Protein AF-A0A811K659-F1 (afdb_monomer_lite)

Sequence (451 aa):
MKLFASKNLDTIEYSPLLYGKWSVSFNNIVSENDYQFDFDKNDVMVFLHIQKTAGTSFERFLVNHLNISRPCLCKTDNQCNGEKKCRKCKCARPRSSNEYWLFSRYSTGWVCGLHADYTELVVSHCVDKAMDKVEGTHRLRRYYYTTFLRDPVARFISEYRHVERGATWNKSRHICNNRAPLPVELPWCYDPEIGWNNVTLDEFLSCPYNLAFNRQTRMLADLTLVHCYDMTKMPKEKRDSILLESAKNTLRTMSFYGLQNRMAESQELFERTFKLSMQRSRPVAILDKSLSKGKNEINLSTFAFLFAEMELEDNLAKYGKFVGDRLLDVIMLREKGYKRDTKLVNALMFIRSTLWKSLFGEEADKLERSTENPCHYYLIEKESLVNTYISLPKDKVSLNCASFTAGIIEAFLSGNNFPCKVSAHWHMGTAYLIEFDQEVINRDSNPIENR

Organism: NCBI:txid465554

Structure (mmCIF, N/CA/C/O backbone):
data_AF-A0A811K659-F1
#
_entry.id   AF-A0A811K659-F1
#
loop_
_atom_site.group_PDB
_atom_site.id
_atom_site.type_symbol
_atom_site.label_atom_id
_atom_site.label_alt_id
_atom_site.label_comp_id
_atom_site.label_asym_id
_atom_site.label_entity_id
_atom_site.label_seq_id
_atom_site.pdbx_PDB_ins_code
_atom_site.Cartn_x
_atom_site.Cartn_y
_atom_site.Cartn_z
_atom_site.occupancy
_atom_site.B_iso_or_equiv
_atom_site.auth_seq_id
_atom_site.auth_comp_id
_atom_site.auth_asym_id
_atom_site.auth_atom_id
_atom_site.pdbx_PDB_model_num
ATOM 1 N N . MET A 1 1 ? -24.504 49.039 18.959 1.00 34.16 1 MET A N 1
ATOM 2 C CA . MET A 1 1 ? -23.753 48.187 18.004 1.00 34.16 1 MET A CA 1
ATOM 3 C C . MET A 1 1 ? -22.299 47.967 18.445 1.00 34.16 1 MET A C 1
ATOM 5 O O . MET A 1 1 ? -21.382 48.333 17.728 1.00 34.16 1 MET A O 1
ATOM 9 N N . LYS A 1 2 ? -22.069 47.356 19.611 1.00 30.14 2 LYS A N 1
ATOM 10 C CA . LYS A 1 2 ? -20.777 46.769 20.016 1.00 30.14 2 LYS A CA 1
ATOM 11 C C . LYS A 1 2 ? -21.086 45.762 21.119 1.00 30.14 2 LYS A C 1
ATOM 13 O O . LYS A 1 2 ? -21.112 46.155 22.273 1.00 30.14 2 LYS A O 1
ATOM 18 N N . LEU A 1 3 ? -21.463 44.537 20.744 1.00 27.83 3 LEU A N 1
ATOM 19 C CA . LEU A 1 3 ? -21.652 43.383 21.644 1.00 27.83 3 LEU A CA 1
ATOM 20 C C . LEU A 1 3 ? -21.983 42.117 20.822 1.00 27.83 3 LEU A C 1
ATOM 22 O O . LEU A 1 3 ? -22.989 41.480 21.063 1.00 27.83 3 LEU A O 1
ATOM 26 N N . PHE A 1 4 ? -21.181 41.774 19.805 1.00 26.81 4 PHE A N 1
ATOM 27 C CA . PHE A 1 4 ? -21.302 40.493 19.071 1.00 26.81 4 PHE A CA 1
ATOM 28 C C . PHE A 1 4 ? -19.978 40.095 18.385 1.00 26.81 4 PHE A C 1
ATOM 30 O O . PHE A 1 4 ? -19.958 39.740 17.213 1.00 26.81 4 PHE A O 1
ATOM 37 N N . ALA A 1 5 ? -18.843 40.199 19.084 1.00 29.59 5 ALA A N 1
ATOM 38 C CA . ALA A 1 5 ? -17.555 39.749 18.540 1.00 29.59 5 ALA A CA 1
ATOM 39 C C . ALA A 1 5 ? -16.517 39.490 19.649 1.00 29.59 5 ALA A C 1
ATOM 41 O O . ALA A 1 5 ? -15.560 40.245 19.777 1.00 29.59 5 ALA A O 1
ATOM 42 N N . SER A 1 6 ? -16.716 38.466 20.489 1.00 28.00 6 SER A N 1
ATOM 43 C CA . SER A 1 6 ? -15.641 37.948 21.368 1.00 28.00 6 SER A CA 1
ATOM 44 C C . SER A 1 6 ? -15.920 36.573 22.004 1.00 28.00 6 SER A C 1
ATOM 46 O O . SER A 1 6 ? -15.427 36.276 23.089 1.00 28.00 6 SER A O 1
ATOM 48 N N . LYS A 1 7 ? -16.693 35.701 21.350 1.00 28.00 7 LYS A N 1
ATOM 49 C CA . LYS A 1 7 ? -16.781 34.273 21.703 1.00 28.00 7 LYS A CA 1
ATOM 50 C C . LYS A 1 7 ? -16.765 33.472 20.404 1.00 28.00 7 LYS A C 1
ATOM 52 O O . LYS A 1 7 ? -17.364 33.928 19.436 1.00 28.00 7 LYS A O 1
ATOM 57 N N . ASN A 1 8 ? -16.069 32.339 20.395 1.00 27.64 8 ASN A N 1
ATOM 58 C CA . ASN A 1 8 ? -15.710 31.493 19.243 1.00 27.64 8 ASN A CA 1
ATOM 59 C C . ASN A 1 8 ? -14.316 31.759 18.635 1.00 27.64 8 ASN A C 1
ATOM 61 O O . ASN A 1 8 ? -14.122 31.627 17.430 1.00 27.64 8 ASN A O 1
ATOM 65 N N . LEU A 1 9 ? -13.310 32.042 19.470 1.00 30.73 9 LEU A N 1
ATOM 66 C CA . LEU A 1 9 ? -12.081 31.255 19.329 1.00 30.73 9 LEU A CA 1
ATOM 67 C C . LEU A 1 9 ? -12.281 30.020 20.205 1.00 30.73 9 LEU A C 1
ATOM 69 O O . LEU A 1 9 ? -11.909 30.023 21.375 1.00 30.73 9 LEU A O 1
ATOM 73 N N . ASP A 1 10 ? -12.925 28.994 19.651 1.00 30.36 10 ASP A N 1
ATOM 74 C CA . ASP A 1 10 ? -12.836 27.664 20.236 1.00 30.36 10 ASP A CA 1
ATOM 75 C C . ASP A 1 10 ? -11.394 27.203 20.033 1.00 30.36 10 ASP A C 1
ATOM 77 O O . ASP A 1 10 ? -10.982 26.738 18.969 1.00 30.36 10 ASP A O 1
ATOM 81 N N . THR A 1 11 ? -10.597 27.413 21.074 1.00 28.72 11 THR A N 1
ATOM 82 C CA . THR A 1 11 ? -9.431 26.601 21.374 1.00 28.72 11 THR A CA 1
ATOM 83 C C . THR A 1 11 ? -9.877 25.146 21.326 1.00 28.72 11 THR A C 1
ATOM 85 O O . THR A 1 11 ? -10.522 24.660 22.252 1.00 28.72 11 THR A O 1
ATOM 88 N N . ILE A 1 12 ? -9.566 24.453 20.229 1.00 36.62 12 ILE A N 1
ATOM 89 C CA . ILE A 1 12 ? -9.571 22.993 20.208 1.00 36.62 12 ILE A CA 1
ATOM 90 C C . ILE A 1 12 ? -8.522 22.589 21.242 1.00 36.62 12 ILE A C 1
ATOM 92 O O . ILE A 1 12 ? -7.321 22.669 20.986 1.00 36.62 12 ILE A O 1
ATOM 96 N N . GLU A 1 13 ? -8.980 22.255 22.444 1.00 29.48 13 GLU A N 1
ATOM 97 C CA . GLU A 1 13 ? -8.154 21.679 23.493 1.00 29.48 13 GLU A CA 1
ATOM 98 C C . GLU A 1 13 ? -7.548 20.387 22.936 1.00 29.48 13 GLU A C 1
ATOM 100 O O . GLU A 1 13 ? -8.211 19.357 22.797 1.00 29.48 13 GLU A O 1
ATOM 105 N N . TYR A 1 14 ? -6.273 20.455 22.555 1.00 40.75 14 TYR A N 1
ATOM 106 C CA . TYR A 1 14 ? -5.468 19.280 22.279 1.00 40.75 14 TYR A CA 1
ATOM 107 C C . TYR A 1 14 ? -5.329 18.506 23.591 1.00 40.75 14 TYR A C 1
ATOM 109 O O . TYR A 1 14 ? -4.488 18.819 24.431 1.00 40.75 14 TYR A O 1
ATOM 117 N N . SER A 1 15 ? -6.200 17.516 23.783 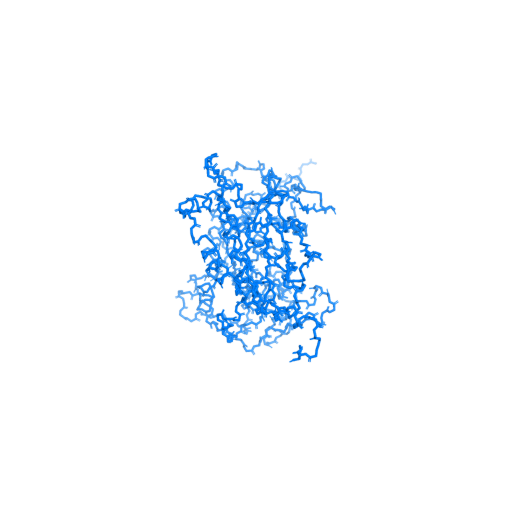1.00 34.38 15 SER A N 1
ATOM 118 C CA . SER A 1 15 ? -6.138 16.586 24.904 1.00 34.38 15 SER A CA 1
ATOM 119 C C . SER A 1 15 ? -5.755 15.197 24.385 1.00 34.38 15 SER A C 1
ATOM 121 O O . SER A 1 15 ? -6.621 14.448 23.919 1.00 34.38 15 SER A O 1
ATOM 123 N N . PRO A 1 16 ? -4.469 14.804 24.478 1.00 41.44 16 PRO A N 1
ATOM 124 C CA . PRO A 1 16 ? -4.009 13.443 24.177 1.00 41.44 16 PRO A CA 1
ATOM 125 C C . PRO A 1 16 ? -4.798 12.350 24.922 1.00 41.44 16 PRO A C 1
ATOM 127 O O . PRO A 1 16 ? -4.853 11.205 24.477 1.00 41.44 16 PRO A O 1
ATOM 130 N N . LEU A 1 17 ? -5.438 12.706 26.042 1.00 37.47 17 LEU A N 1
ATOM 131 C CA . LEU A 1 17 ? -6.209 11.811 26.908 1.00 37.47 17 LEU A CA 1
ATOM 132 C C . LEU A 1 17 ? -7.517 11.301 26.279 1.00 37.47 17 LEU A C 1
ATOM 134 O O . LEU A 1 17 ? -8.015 10.258 26.701 1.00 37.47 17 LEU A O 1
ATOM 138 N N . LEU A 1 18 ? -8.077 11.985 25.273 1.00 40.50 18 LEU A N 1
ATOM 139 C CA . LEU A 1 18 ? -9.317 11.546 24.613 1.00 40.50 18 LEU A CA 1
ATOM 140 C C . LEU A 1 18 ? -9.067 10.559 23.462 1.00 40.50 18 LEU A C 1
ATOM 142 O O . LEU A 1 18 ? -9.863 9.641 23.264 1.00 40.50 18 LEU A O 1
ATOM 146 N N . TYR A 1 19 ? -7.948 10.692 22.744 1.00 48.62 19 TYR A N 1
ATOM 147 C CA . TYR A 1 19 ? -7.648 9.878 21.556 1.00 48.62 19 TYR A CA 1
ATOM 148 C C . TYR A 1 19 ? -7.154 8.460 21.885 1.00 48.62 19 TYR A C 1
ATOM 150 O O . TYR A 1 19 ? -7.309 7.553 21.069 1.00 48.62 19 TYR A O 1
ATOM 158 N N . GLY A 1 20 ? -6.609 8.251 23.089 1.00 49.53 20 GLY A N 1
ATOM 159 C CA . GLY A 1 20 ? -6.044 6.969 23.530 1.00 49.53 20 GLY A CA 1
ATOM 160 C C . GLY A 1 20 ? -6.960 6.095 24.391 1.00 49.53 20 GLY A C 1
ATOM 161 O O . GLY A 1 20 ? -6.611 4.951 24.665 1.00 49.53 20 GLY A O 1
ATOM 162 N N . LYS A 1 21 ? -8.131 6.586 24.827 1.00 53.31 21 LYS A N 1
ATOM 163 C CA . LYS A 1 21 ? -8.940 5.885 25.847 1.00 53.31 21 LYS A CA 1
ATOM 164 C C . LYS A 1 21 ? -9.473 4.520 25.386 1.00 53.31 21 LYS A C 1
ATOM 166 O O . LYS A 1 21 ? -9.780 3.670 26.215 1.00 53.31 21 LYS A O 1
ATOM 171 N N . TRP A 1 22 ? -9.557 4.309 24.073 1.00 68.12 22 TRP A N 1
ATOM 172 C CA . TRP A 1 22 ? -10.147 3.110 23.471 1.00 68.12 22 TRP A CA 1
ATOM 173 C C . TRP A 1 22 ? -9.218 2.390 22.486 1.00 68.12 22 TRP A C 1
ATOM 175 O O . TRP A 1 22 ? -9.583 1.332 21.977 1.00 68.12 22 TRP A O 1
ATOM 185 N N . SER A 1 23 ? -8.035 2.945 22.195 1.00 84.50 23 SER A N 1
ATOM 186 C CA . SER A 1 23 ? -7.030 2.294 21.352 1.00 84.50 23 SER A CA 1
ATOM 187 C C . SER A 1 23 ? -6.187 1.340 22.184 1.00 84.50 23 SER A C 1
ATOM 189 O O . SER A 1 23 ? -5.649 1.730 23.218 1.00 84.50 23 SER A O 1
ATOM 191 N N . VAL A 1 24 ? -6.017 0.117 21.709 1.00 90.56 24 VAL A N 1
ATOM 192 C CA . VAL A 1 24 ? -5.206 -0.885 22.396 1.00 90.56 24 VAL A CA 1
ATOM 193 C C . VAL A 1 24 ? -3.824 -0.930 21.760 1.00 90.56 24 VAL A C 1
ATOM 195 O O . VAL A 1 24 ? -3.709 -1.264 20.582 1.00 90.56 24 VAL A O 1
ATOM 198 N N . SER A 1 25 ? -2.771 -0.633 22.518 1.00 92.19 25 SER A N 1
ATOM 199 C CA . SER A 1 25 ? -1.399 -0.718 22.003 1.00 92.19 25 SER A CA 1
ATOM 200 C C . SER A 1 25 ? -0.813 -2.121 22.129 1.00 92.19 25 SER A C 1
ATOM 202 O O . SER A 1 25 ? -1.252 -2.916 22.961 1.00 92.19 25 SER A O 1
ATOM 204 N N . PHE A 1 26 ? 0.228 -2.413 21.347 1.00 92.00 26 PHE A N 1
ATOM 205 C CA . PHE A 1 26 ? 1.006 -3.646 21.486 1.00 92.00 26 PHE A CA 1
ATOM 206 C C . PHE A 1 26 ? 1.497 -3.857 22.927 1.00 92.00 26 PHE A C 1
ATOM 208 O O . PHE A 1 26 ? 1.403 -4.959 23.461 1.00 92.00 26 PHE A O 1
ATOM 215 N N . ASN A 1 27 ? 1.942 -2.786 23.590 1.00 89.00 27 ASN A N 1
ATOM 216 C CA . ASN A 1 27 ? 2.411 -2.858 24.972 1.00 89.00 27 ASN A CA 1
ATOM 217 C C . ASN A 1 27 ? 1.299 -3.287 25.937 1.00 89.00 27 ASN A C 1
ATOM 219 O O . ASN A 1 27 ? 1.578 -4.086 26.820 1.00 89.00 27 ASN A O 1
ATOM 223 N N . ASN A 1 28 ? 0.054 -2.826 25.740 1.00 87.38 28 ASN A N 1
ATOM 224 C CA . ASN A 1 28 ? -1.088 -3.282 26.546 1.00 87.38 28 ASN A CA 1
ATOM 225 C C . ASN A 1 28 ? -1.350 -4.783 26.360 1.00 87.38 28 ASN A C 1
ATOM 227 O O . ASN A 1 28 ? -1.660 -5.479 27.321 1.00 87.38 28 ASN A O 1
ATOM 231 N N . ILE A 1 29 ? -1.216 -5.275 25.124 1.00 88.88 29 ILE A N 1
ATOM 232 C CA . ILE A 1 29 ? -1.450 -6.684 24.781 1.00 88.88 29 ILE A CA 1
ATOM 233 C C . ILE A 1 29 ? -0.387 -7.585 25.414 1.00 88.88 29 ILE A C 1
ATOM 235 O O . ILE A 1 29 ? -0.706 -8.663 25.901 1.00 88.88 29 ILE A O 1
ATOM 239 N N . VAL A 1 30 ? 0.876 -7.152 25.408 1.00 85.62 30 VAL A N 1
ATOM 240 C CA . VAL A 1 30 ? 1.995 -7.947 25.935 1.00 85.62 30 VAL A CA 1
ATOM 241 C C . VAL A 1 30 ? 2.106 -7.863 27.460 1.00 85.62 30 VAL A C 1
ATOM 243 O O . VAL A 1 30 ? 2.571 -8.817 28.077 1.00 85.62 30 VAL A O 1
ATOM 246 N N . SER A 1 31 ? 1.691 -6.756 28.087 1.00 82.62 31 SER A N 1
ATOM 247 C CA . SER A 1 31 ? 1.788 -6.589 29.545 1.00 82.62 31 SER A CA 1
ATOM 248 C C . SER A 1 31 ? 0.766 -7.408 30.336 1.00 82.62 31 SER A C 1
ATOM 250 O O . SER A 1 31 ? 1.000 -7.714 31.502 1.00 82.62 31 SER A O 1
ATOM 252 N N . GLU A 1 32 ? -0.374 -7.741 29.731 1.00 77.06 32 GLU A N 1
ATOM 253 C CA . GLU A 1 32 ? -1.463 -8.469 30.382 1.00 77.06 32 GLU A CA 1
ATOM 254 C C . GLU A 1 32 ? -1.547 -9.895 29.816 1.00 77.06 32 GLU A C 1
ATOM 256 O O . GLU A 1 32 ? -1.928 -10.096 28.665 1.00 77.06 32 GLU A O 1
ATOM 261 N N . ASN A 1 33 ? -1.223 -10.912 30.625 1.00 65.12 33 ASN A N 1
ATOM 262 C CA . ASN A 1 33 ? -1.196 -12.316 30.173 1.00 65.12 33 ASN A CA 1
ATOM 263 C C . ASN A 1 33 ? -2.532 -12.795 29.561 1.00 65.12 33 ASN A C 1
ATOM 265 O O . ASN A 1 33 ? -2.537 -13.592 28.613 1.00 65.12 33 ASN A O 1
ATOM 269 N N . ASP A 1 34 ? -3.656 -12.257 30.039 1.00 69.19 34 ASP A N 1
ATOM 270 C CA . ASP A 1 34 ? -5.008 -12.618 29.597 1.00 69.19 34 ASP A CA 1
ATOM 271 C C . ASP A 1 34 ? -5.550 -11.729 28.472 1.00 69.19 34 ASP A C 1
ATOM 273 O O . ASP A 1 34 ? -6.715 -11.844 28.085 1.00 69.19 34 ASP A O 1
ATOM 277 N N . TYR A 1 35 ? -4.716 -10.867 27.885 1.00 77.31 35 TYR A N 1
ATOM 278 C CA . TYR A 1 35 ? -5.167 -10.045 26.777 1.00 77.31 35 TYR A CA 1
ATOM 279 C C . TYR A 1 35 ? -5.495 -10.921 25.555 1.00 77.31 35 TYR A C 1
ATOM 281 O O . TYR A 1 35 ? -4.666 -11.708 25.082 1.00 77.31 35 TYR A O 1
ATOM 289 N N . GLN A 1 36 ? -6.725 -10.808 25.046 1.00 84.94 36 GLN A N 1
ATOM 290 C CA . GLN A 1 36 ? -7.201 -11.504 23.851 1.00 84.94 36 GLN A CA 1
ATOM 291 C C . GLN A 1 36 ? -8.172 -10.611 23.072 1.00 84.94 36 GLN A C 1
ATOM 293 O O . GLN A 1 36 ? -8.981 -9.888 23.661 1.00 84.94 36 GLN A O 1
ATOM 298 N N . PHE A 1 37 ? -8.079 -10.670 21.742 1.00 91.44 37 PHE A N 1
ATOM 299 C CA . PHE A 1 37 ? -9.055 -10.048 20.853 1.00 91.44 37 PHE A CA 1
ATOM 300 C C . PHE A 1 37 ? -10.376 -10.821 20.912 1.00 91.44 37 PHE A C 1
ATOM 302 O O . PHE A 1 37 ? -10.422 -12.016 20.615 1.00 91.44 37 PHE A O 1
ATOM 309 N N . ASP A 1 38 ? -11.450 -10.137 21.287 1.00 90.81 38 ASP A N 1
ATOM 310 C CA . ASP A 1 38 ? -12.753 -10.731 21.558 1.00 90.81 38 ASP A CA 1
ATOM 311 C C . ASP A 1 38 ? -13.719 -10.508 20.376 1.00 90.81 38 ASP A C 1
ATOM 313 O O . ASP A 1 38 ? -14.301 -9.431 20.180 1.00 90.81 38 ASP A O 1
ATOM 317 N N . PHE A 1 39 ? -13.898 -11.553 19.562 1.00 90.44 39 PHE A N 1
ATOM 318 C CA . PHE A 1 39 ? -14.800 -11.524 18.404 1.00 90.44 39 PHE A CA 1
ATOM 319 C C . PHE A 1 39 ? -16.279 -11.396 18.796 1.00 90.44 39 PHE A C 1
ATOM 321 O O . PHE A 1 39 ? -17.074 -10.884 17.997 1.00 90.44 39 PHE A O 1
ATOM 328 N N . ASP A 1 40 ? -16.650 -11.795 20.013 1.00 87.38 40 ASP A N 1
ATOM 329 C CA . ASP A 1 40 ? -18.035 -11.806 20.481 1.00 87.38 40 ASP A CA 1
ATOM 330 C C . ASP A 1 40 ? -18.444 -10.474 21.125 1.00 87.38 40 ASP A C 1
ATOM 332 O O . ASP A 1 40 ? -19.612 -10.082 21.037 1.00 87.38 40 ASP A O 1
ATOM 336 N N . LYS A 1 41 ? -17.493 -9.720 21.691 1.00 89.62 41 LYS A N 1
ATOM 337 C CA . LYS A 1 41 ? -17.737 -8.388 22.271 1.00 89.62 41 LYS A CA 1
ATOM 338 C C . LYS A 1 41 ? -17.740 -7.268 21.219 1.00 89.62 41 LYS A C 1
ATOM 340 O O . LYS A 1 41 ? -18.447 -7.344 20.212 1.00 89.62 41 LYS A O 1
ATOM 345 N N . ASN A 1 42 ? -17.029 -6.174 21.493 1.00 91.12 42 ASN A N 1
ATOM 346 C CA . ASN A 1 42 ? -17.029 -4.931 20.720 1.00 91.12 42 ASN A CA 1
ATOM 347 C C . ASN A 1 42 ? -15.618 -4.570 20.216 1.00 91.12 42 ASN A C 1
ATOM 349 O O . ASN A 1 42 ? -15.363 -3.418 19.875 1.00 91.12 42 ASN A O 1
ATOM 353 N N . ASP A 1 43 ? -14.700 -5.536 20.163 1.00 94.19 43 ASP A N 1
ATOM 354 C CA . ASP A 1 43 ? -13.328 -5.314 19.700 1.00 94.19 43 ASP A CA 1
ATOM 355 C C . ASP A 1 43 ? -13.269 -5.190 18.182 1.00 94.19 43 ASP A C 1
ATOM 357 O O . ASP A 1 43 ? -13.752 -6.067 17.463 1.00 94.19 43 ASP A O 1
ATOM 361 N N . VAL A 1 44 ? -12.692 -4.106 17.676 1.00 95.88 44 VAL A N 1
ATOM 362 C CA . VAL A 1 44 ? -12.626 -3.827 16.242 1.00 95.88 44 VAL A CA 1
ATOM 363 C C . VAL A 1 44 ? -11.179 -3.693 15.813 1.00 95.88 44 VAL A C 1
ATOM 365 O O . VAL A 1 44 ? -10.464 -2.795 16.253 1.00 95.88 44 VAL A O 1
ATOM 368 N N . MET A 1 45 ? -10.756 -4.560 14.901 1.00 96.81 45 MET A N 1
ATOM 369 C CA . MET A 1 45 ? -9.483 -4.416 14.214 1.00 96.81 45 MET A CA 1
ATOM 370 C C . MET A 1 45 ? -9.627 -3.398 13.089 1.00 96.81 45 MET A C 1
ATOM 372 O O . MET A 1 45 ? -10.504 -3.531 12.237 1.00 96.81 45 MET A O 1
ATOM 376 N N . VAL A 1 46 ? -8.766 -2.385 13.072 1.00 97.62 46 VAL A N 1
ATOM 377 C CA . VAL A 1 46 ? -8.768 -1.326 12.061 1.00 97.62 46 VAL A CA 1
ATOM 378 C C . VAL A 1 46 ? -7.480 -1.413 11.261 1.00 97.62 46 VAL A C 1
ATOM 380 O O . VAL A 1 46 ? -6.391 -1.358 11.832 1.00 97.62 46 VAL A O 1
ATOM 383 N N . PHE A 1 47 ? -7.588 -1.531 9.939 1.00 97.81 47 PHE A N 1
ATOM 384 C CA . PHE A 1 47 ? -6.424 -1.567 9.059 1.00 97.81 47 PHE A CA 1
ATOM 385 C C . PHE A 1 47 ? -6.225 -0.233 8.332 1.00 97.81 47 PHE A C 1
ATOM 387 O O . PHE A 1 47 ? -6.984 0.119 7.425 1.00 97.81 47 PHE A O 1
ATOM 394 N N . LEU A 1 48 ? -5.168 0.493 8.699 1.00 98.00 48 LEU A N 1
ATOM 395 C CA . LEU A 1 48 ? -4.724 1.705 8.015 1.00 98.00 48 LEU A CA 1
ATOM 396 C C . LEU A 1 48 ? -3.869 1.304 6.806 1.00 98.00 48 LEU A C 1
ATOM 398 O O . LEU A 1 48 ? -2.698 0.938 6.931 1.00 98.00 48 LEU A O 1
ATOM 402 N N . HIS A 1 49 ? -4.461 1.364 5.613 1.00 98.00 49 HIS A N 1
ATOM 403 C CA . HIS A 1 49 ? -3.816 0.937 4.371 1.00 98.00 49 HIS A CA 1
ATOM 404 C C . HIS A 1 49 ? -3.051 2.086 3.697 1.00 98.00 49 HIS A C 1
ATOM 406 O O . HIS A 1 49 ? -3.616 2.834 2.896 1.00 98.00 49 HIS A O 1
ATOM 412 N N . ILE A 1 50 ? -1.735 2.147 3.908 1.00 98.38 50 ILE A N 1
ATOM 413 C CA . ILE A 1 50 ? -0.837 3.065 3.187 1.00 98.38 50 ILE A CA 1
ATOM 414 C C . ILE A 1 50 ? -0.549 2.540 1.773 1.00 98.38 50 ILE A C 1
ATOM 416 O O . ILE A 1 50 ? -0.263 1.359 1.567 1.00 98.38 50 ILE A O 1
ATOM 420 N N . GLN A 1 51 ? -0.614 3.402 0.757 1.00 97.38 51 GLN A N 1
ATOM 421 C CA . GLN A 1 51 ? -0.374 2.979 -0.622 1.00 97.38 51 GLN A CA 1
ATOM 422 C C . GLN A 1 51 ? 1.003 2.304 -0.774 1.00 97.38 51 GLN A C 1
ATOM 424 O O . GLN A 1 51 ? 2.039 2.808 -0.337 1.00 97.38 51 GLN A O 1
ATOM 429 N N . LYS A 1 52 ? 0.996 1.170 -1.487 1.00 95.38 52 LYS A N 1
ATOM 430 C CA . LYS A 1 52 ? 2.183 0.416 -1.934 1.00 95.38 52 LYS A CA 1
ATOM 431 C C . LYS A 1 52 ? 3.008 -0.250 -0.823 1.00 95.38 52 LYS A C 1
ATOM 433 O O . LYS A 1 52 ? 4.150 -0.634 -1.080 1.00 95.38 52 LYS A O 1
ATOM 438 N N . THR A 1 53 ? 2.415 -0.494 0.348 1.00 91.94 53 THR A N 1
ATOM 439 C CA . THR A 1 53 ? 3.050 -1.205 1.476 1.00 91.94 53 THR A CA 1
ATOM 440 C C . THR A 1 53 ? 2.610 -2.670 1.626 1.00 91.94 53 THR A C 1
ATOM 442 O O . THR A 1 53 ? 2.703 -3.242 2.698 1.00 91.94 53 THR A O 1
ATOM 445 N N . ALA A 1 54 ? 2.128 -3.305 0.549 1.00 85.31 54 ALA A N 1
ATOM 446 C CA . ALA A 1 54 ? 1.554 -4.665 0.554 1.00 85.31 54 ALA A CA 1
ATOM 447 C C . ALA A 1 54 ? 0.229 -4.844 1.329 1.00 85.31 54 ALA A C 1
ATOM 449 O O . ALA A 1 54 ? -0.234 -5.974 1.490 1.00 85.31 54 ALA A O 1
ATOM 450 N N . GLY A 1 55 ? -0.464 -3.751 1.675 1.00 82.69 55 GLY A N 1
ATOM 451 C CA . GLY A 1 55 ? -1.777 -3.812 2.332 1.00 82.69 55 GLY A CA 1
ATOM 452 C C . GLY A 1 55 ? -2.821 -4.653 1.586 1.00 82.69 55 GLY A C 1
ATOM 453 O O . GLY A 1 55 ? -3.599 -5.356 2.211 1.00 82.69 55 GLY A O 1
ATOM 454 N N . THR A 1 56 ? -2.785 -4.701 0.248 1.00 85.75 56 THR A N 1
ATOM 455 C CA . THR A 1 56 ? -3.698 -5.575 -0.521 1.00 85.75 56 THR A CA 1
ATOM 456 C C . THR A 1 56 ? -3.503 -7.059 -0.198 1.00 85.75 56 THR A C 1
ATOM 458 O O . THR A 1 56 ? -4.490 -7.781 -0.075 1.00 85.75 56 THR A O 1
ATOM 461 N N . SER A 1 57 ? -2.257 -7.517 -0.067 1.00 85.38 57 SER A N 1
ATOM 462 C CA . SER A 1 57 ? -1.960 -8.916 0.251 1.00 85.38 57 SER A CA 1
ATOM 463 C C . SER A 1 57 ? -2.365 -9.239 1.685 1.00 85.38 57 SER A C 1
ATOM 465 O O . SER A 1 57 ? -3.034 -10.240 1.913 1.00 85.38 57 SER A O 1
ATOM 467 N N . PHE A 1 58 ? -2.028 -8.360 2.632 1.00 87.19 58 PHE A N 1
ATOM 468 C CA . PHE A 1 58 ? -2.341 -8.570 4.042 1.00 87.19 58 PHE A CA 1
ATOM 469 C C . PHE A 1 58 ? -3.843 -8.478 4.350 1.00 87.19 58 PHE A C 1
ATOM 471 O O . PHE A 1 58 ? -4.381 -9.323 5.051 1.00 87.19 58 PHE A O 1
ATOM 478 N N . GLU A 1 59 ? -4.581 -7.522 3.787 1.00 89.62 59 GLU A N 1
ATOM 479 C CA . GLU A 1 59 ? -6.026 -7.460 4.032 1.00 89.62 59 GLU A CA 1
ATOM 480 C C . GLU A 1 59 ? -6.773 -8.643 3.404 1.00 89.62 59 GLU A C 1
ATOM 482 O O . GLU A 1 59 ? -7.710 -9.160 4.007 1.00 89.62 59 GLU A O 1
ATOM 487 N N . ARG A 1 60 ? -6.359 -9.104 2.209 1.00 88.50 60 ARG A N 1
ATOM 488 C CA . ARG A 1 60 ? -6.886 -10.352 1.623 1.00 88.50 60 ARG A CA 1
ATOM 489 C C . ARG A 1 60 ? -6.629 -11.536 2.535 1.00 88.50 60 ARG A C 1
ATOM 491 O O . ARG A 1 60 ? -7.461 -12.432 2.623 1.00 88.50 60 ARG A O 1
ATOM 498 N N . PHE A 1 61 ? -5.480 -11.523 3.188 1.00 85.81 61 PHE A N 1
ATOM 499 C CA . PHE A 1 61 ? -5.108 -12.535 4.139 1.00 85.81 61 PHE A CA 1
ATOM 500 C C . PHE A 1 61 ? -6.033 -12.518 5.371 1.00 85.81 61 PHE A C 1
ATOM 502 O O . PHE A 1 61 ? -6.587 -13.558 5.721 1.00 85.81 61 PHE A O 1
ATOM 509 N N . LEU A 1 62 ? -6.307 -11.340 5.947 1.00 90.44 62 LEU A N 1
ATOM 510 C CA . LEU A 1 62 ? -7.230 -11.182 7.080 1.00 90.44 62 LEU A CA 1
ATOM 511 C C . LEU A 1 62 ? -8.648 -11.690 6.786 1.00 90.44 62 LEU A C 1
ATOM 513 O O . LEU A 1 62 ? -9.266 -12.303 7.651 1.00 90.44 62 LEU A O 1
ATOM 517 N N . VAL A 1 63 ? -9.175 -11.431 5.585 1.00 91.69 63 VAL A N 1
ATOM 518 C CA . VAL A 1 63 ? -10.565 -11.793 5.254 1.00 91.69 63 VAL A CA 1
ATOM 519 C C . VAL A 1 63 ? -10.735 -13.238 4.779 1.00 91.69 63 VAL A C 1
ATOM 521 O O . VAL A 1 63 ? -11.825 -13.777 4.931 1.00 91.69 63 VAL A O 1
ATOM 524 N N . ASN A 1 64 ? -9.699 -13.874 4.215 1.00 87.94 64 ASN A N 1
ATOM 525 C CA . ASN A 1 64 ? -9.827 -15.206 3.601 1.00 87.94 64 ASN A CA 1
ATOM 526 C C . ASN A 1 64 ? -9.146 -16.341 4.375 1.00 87.94 64 ASN A C 1
ATOM 528 O O . ASN A 1 64 ? -9.483 -17.498 4.144 1.00 87.94 64 ASN A O 1
ATOM 532 N N . HIS A 1 65 ? -8.156 -16.047 5.223 1.00 86.94 65 HIS A N 1
ATOM 533 C CA . HIS A 1 65 ? -7.264 -17.078 5.773 1.00 86.94 65 HIS A CA 1
ATOM 534 C C . HIS A 1 65 ? -7.204 -17.097 7.299 1.00 86.94 65 HIS A C 1
ATOM 536 O O . HIS A 1 65 ? -6.439 -17.869 7.868 1.00 86.94 65 HIS A O 1
ATOM 542 N N . LEU A 1 66 ? -7.994 -16.279 7.991 1.00 88.00 66 LEU A N 1
ATOM 543 C CA . LEU A 1 66 ? -8.032 -16.299 9.448 1.00 88.00 66 LEU A CA 1
ATOM 544 C C . LEU A 1 66 ? -8.858 -17.493 9.951 1.00 88.00 66 LEU A C 1
ATOM 546 O O . LEU A 1 66 ? -9.998 -17.685 9.526 1.00 88.00 66 LEU A O 1
ATOM 550 N N . ASN A 1 67 ? -8.299 -18.291 10.863 1.00 88.25 67 ASN A N 1
ATOM 551 C CA . ASN A 1 67 ? -8.993 -19.432 11.452 1.00 88.25 67 ASN A CA 1
ATOM 552 C C . ASN A 1 67 ? -9.823 -18.974 12.661 1.00 88.25 67 ASN A C 1
ATOM 554 O O . ASN A 1 67 ? -9.347 -18.967 13.795 1.00 88.25 67 ASN A O 1
ATOM 558 N N . ILE A 1 68 ? -11.056 -18.545 12.397 1.00 88.44 68 ILE A N 1
ATOM 559 C CA . ILE A 1 68 ? -12.012 -18.060 13.401 1.00 88.44 68 ILE A CA 1
ATOM 560 C C . ILE A 1 68 ? -13.332 -18.824 13.306 1.00 88.44 68 ILE A C 1
ATOM 562 O O . ILE A 1 68 ? -13.665 -19.365 12.254 1.00 88.44 68 ILE A O 1
ATOM 566 N N . SER A 1 69 ? -14.106 -18.823 14.396 1.00 86.56 69 SER A N 1
ATOM 567 C CA . SER A 1 69 ? -15.395 -19.529 14.495 1.00 86.56 69 SER A CA 1
ATOM 568 C C . SER A 1 69 ? -16.373 -19.161 13.375 1.00 86.56 69 SER A C 1
ATOM 570 O O . SER A 1 69 ? -17.079 -20.023 12.856 1.00 86.56 69 SER A O 1
ATOM 572 N N . ARG A 1 70 ? -16.389 -17.885 12.969 1.00 88.19 70 ARG A N 1
ATOM 573 C CA . ARG A 1 70 ? -17.189 -17.373 11.851 1.00 88.19 70 ARG A CA 1
ATOM 574 C C . ARG A 1 70 ? -16.299 -16.655 10.826 1.00 88.19 70 ARG A C 1
ATOM 576 O O . ARG A 1 70 ? -16.065 -15.455 10.976 1.00 88.19 70 ARG A O 1
ATOM 583 N N . PRO A 1 71 ? -15.823 -17.353 9.777 1.00 91.06 71 PRO A N 1
ATOM 584 C CA . PRO A 1 71 ? -15.045 -16.743 8.699 1.00 91.06 71 PRO A CA 1
ATOM 585 C C . PRO A 1 71 ? -15.811 -15.628 7.973 1.00 91.06 71 PRO A C 1
ATOM 587 O O . PRO A 1 71 ? -17.047 -15.615 7.945 1.00 91.06 71 PRO A O 1
ATOM 590 N N . CYS A 1 72 ? -15.086 -14.698 7.347 1.00 92.25 72 CYS A N 1
ATOM 591 C CA . CYS A 1 72 ? -15.722 -13.660 6.542 1.00 92.25 72 CYS A CA 1
ATOM 592 C C . CYS A 1 72 ? -16.371 -14.254 5.285 1.00 92.25 72 CYS A C 1
ATOM 594 O O . CYS A 1 72 ? -15.798 -15.103 4.606 1.00 92.25 72 CYS A O 1
ATOM 596 N N . LEU A 1 73 ? -17.552 -13.750 4.923 1.00 90.50 73 LEU A N 1
ATOM 597 C CA . LEU A 1 73 ? -18.247 -14.187 3.711 1.00 90.50 73 LEU A CA 1
ATOM 598 C C . LEU A 1 73 ? -17.825 -13.315 2.525 1.00 90.50 73 LEU A C 1
ATOM 600 O O . LEU A 1 73 ? -18.310 -12.192 2.374 1.00 90.50 73 LEU A O 1
ATOM 604 N N . CYS A 1 74 ? -16.912 -13.822 1.702 1.00 87.62 74 CYS A N 1
ATOM 605 C CA . CYS A 1 74 ? -16.428 -13.161 0.491 1.00 87.62 74 CYS A CA 1
ATOM 606 C C . CYS A 1 74 ? -17.130 -13.711 -0.758 1.00 87.62 74 CYS A C 1
ATOM 608 O O . CYS A 1 74 ? -17.275 -14.922 -0.909 1.00 87.62 74 CYS A O 1
ATOM 610 N N . LYS A 1 75 ? -17.532 -12.830 -1.680 1.00 81.81 75 LYS A N 1
ATOM 611 C CA . LYS A 1 75 ? -18.036 -13.227 -3.005 1.00 81.81 75 LYS A CA 1
ATOM 612 C C . LYS A 1 75 ? -16.878 -13.381 -3.993 1.00 81.81 75 LYS A C 1
ATOM 614 O O . LYS A 1 75 ? -15.909 -12.622 -3.928 1.00 81.81 75 LYS A O 1
ATOM 619 N N . THR A 1 76 ? -16.976 -14.345 -4.907 1.00 69.62 76 THR A N 1
ATOM 620 C CA . THR A 1 76 ? -15.967 -14.553 -5.964 1.00 69.62 76 THR A CA 1
ATOM 621 C C . THR A 1 76 ? -16.136 -13.547 -7.106 1.00 69.62 76 THR A C 1
ATOM 623 O O . THR A 1 76 ? -17.218 -12.997 -7.297 1.00 69.62 76 THR A O 1
ATOM 626 N N . ASP A 1 77 ? -15.083 -13.305 -7.898 1.00 61.06 77 ASP A N 1
ATOM 627 C CA . ASP A 1 77 ? -15.157 -12.370 -9.036 1.00 61.06 77 ASP A CA 1
ATOM 628 C C . ASP A 1 77 ? -16.259 -12.766 -10.043 1.00 61.06 77 ASP A C 1
ATOM 630 O O . ASP A 1 77 ? -16.974 -11.892 -10.534 1.00 61.06 77 ASP A O 1
ATOM 634 N N . ASN A 1 78 ? -16.478 -14.071 -10.256 1.00 63.38 78 ASN A N 1
ATOM 635 C CA . ASN A 1 78 ? -17.557 -14.599 -11.103 1.00 63.38 78 ASN A CA 1
ATOM 636 C C . ASN A 1 78 ? -18.954 -14.295 -10.538 1.00 63.38 78 ASN A C 1
ATOM 638 O O . ASN A 1 78 ? -19.881 -14.046 -11.295 1.00 63.38 78 ASN A O 1
ATOM 642 N N . GLN A 1 79 ? -19.107 -14.273 -9.211 1.00 66.25 79 GLN A N 1
ATOM 643 C CA . GLN A 1 79 ? -20.367 -13.911 -8.546 1.00 66.25 79 GLN A CA 1
ATOM 644 C C . GLN A 1 79 ? -20.636 -12.402 -8.554 1.00 66.25 79 GLN A C 1
ATOM 646 O O . GLN A 1 79 ? -21.723 -11.969 -8.173 1.00 66.25 79 GLN A O 1
ATOM 651 N N . CYS A 1 80 ? -19.644 -11.599 -8.937 1.00 63.09 80 CYS A N 1
ATOM 652 C CA . CYS A 1 80 ? -19.714 -10.152 -8.853 1.00 63.09 80 CYS A CA 1
ATOM 653 C C . CYS A 1 80 ? -19.975 -9.448 -10.182 1.00 63.09 80 CYS A C 1
ATOM 655 O O . CYS A 1 80 ? -20.113 -8.230 -10.152 1.00 63.09 80 CYS A O 1
ATOM 657 N N . ASN A 1 81 ? -20.047 -10.155 -11.319 1.00 61.53 81 ASN A N 1
ATOM 658 C CA . ASN A 1 81 ? -20.343 -9.580 -12.644 1.00 61.53 81 ASN A CA 1
ATOM 659 C C . ASN A 1 81 ? -19.574 -8.269 -12.941 1.00 61.53 81 ASN A C 1
ATOM 661 O O . ASN A 1 81 ? -20.105 -7.333 -13.529 1.00 61.53 81 ASN A O 1
ATOM 665 N N . GLY A 1 82 ? -18.321 -8.165 -12.480 1.00 60.72 82 GLY A N 1
ATOM 666 C CA . GLY A 1 82 ? -17.486 -6.965 -12.642 1.00 60.72 82 GLY A CA 1
ATOM 667 C C . GLY A 1 82 ? -17.764 -5.797 -11.676 1.00 60.72 82 GLY A C 1
ATOM 668 O O . GLY A 1 82 ? -17.025 -4.808 -11.686 1.00 60.72 82 GLY A O 1
ATOM 669 N N . GLU A 1 83 ? -18.754 -5.884 -10.782 1.00 61.66 83 GLU A N 1
ATOM 670 C CA . GLU A 1 83 ? -19.076 -4.822 -9.826 1.00 61.66 83 GLU A CA 1
ATOM 671 C C . GLU A 1 83 ? -18.058 -4.718 -8.678 1.00 61.66 83 GLU A C 1
ATOM 673 O O . GLU A 1 83 ? -17.961 -5.564 -7.786 1.00 61.66 83 GLU A O 1
ATOM 678 N N . LYS A 1 84 ? -17.342 -3.587 -8.607 1.00 60.75 84 LYS A N 1
ATOM 679 C CA . LYS A 1 84 ? -16.342 -3.324 -7.552 1.00 60.75 84 LYS A CA 1
ATOM 680 C C . LYS A 1 84 ? -16.923 -3.331 -6.128 1.00 60.75 84 LYS A C 1
ATOM 682 O O . LYS A 1 84 ? -16.192 -3.649 -5.193 1.00 60.75 84 LYS A O 1
ATOM 687 N N . LYS A 1 85 ? -18.206 -2.981 -5.944 1.00 58.75 85 LYS A N 1
ATOM 688 C CA . LYS A 1 85 ? -18.884 -2.992 -4.628 1.00 58.75 85 LYS A CA 1
ATOM 689 C C . LYS A 1 85 ? -19.121 -4.410 -4.098 1.00 58.75 85 LYS A C 1
ATOM 691 O O . LYS A 1 85 ? -19.151 -4.588 -2.884 1.00 58.75 85 LYS A O 1
ATOM 696 N N . CYS A 1 86 ? -19.230 -5.396 -4.985 1.00 63.19 86 CYS A N 1
ATOM 697 C CA . CYS A 1 86 ? -19.465 -6.793 -4.634 1.00 63.19 86 CYS A CA 1
ATOM 698 C C . CYS A 1 86 ? -18.216 -7.494 -4.059 1.00 63.19 86 CYS A C 1
ATOM 700 O O . CYS A 1 86 ? -18.337 -8.488 -3.353 1.00 63.19 86 CYS A O 1
ATOM 702 N N . ARG A 1 87 ? -17.016 -6.924 -4.255 1.00 70.75 87 ARG A N 1
ATOM 703 C CA . ARG A 1 87 ? -15.732 -7.468 -3.763 1.00 70.75 87 ARG A CA 1
ATOM 704 C C . ARG A 1 87 ? -15.487 -7.304 -2.255 1.00 70.75 87 ARG A C 1
ATOM 706 O O . ARG A 1 87 ? -14.383 -7.584 -1.791 1.00 70.75 87 ARG A O 1
ATOM 713 N N . LYS A 1 88 ? -16.462 -6.791 -1.501 1.00 86.88 88 LYS A N 1
ATOM 714 C CA . LYS A 1 88 ? -16.376 -6.686 -0.040 1.00 86.88 88 LYS A CA 1
ATOM 715 C C . LYS A 1 88 ? -16.788 -8.008 0.600 1.00 86.88 88 LYS A C 1
ATOM 717 O O . LYS A 1 88 ? -17.808 -8.589 0.241 1.00 86.88 88 LYS A O 1
ATOM 722 N N . CYS A 1 89 ? -16.011 -8.439 1.574 1.00 90.88 89 CYS A N 1
ATOM 723 C CA . CYS A 1 89 ? -16.290 -9.564 2.437 1.00 90.88 89 CYS A CA 1
ATOM 724 C C . CYS A 1 89 ? -17.103 -9.116 3.650 1.00 90.88 89 CYS A C 1
ATOM 726 O O . CYS A 1 89 ? -16.814 -8.096 4.273 1.00 90.88 89 CYS A O 1
ATOM 728 N N . LYS A 1 90 ? -18.103 -9.906 4.036 1.00 92.25 90 LYS A N 1
ATOM 729 C CA . LYS A 1 90 ? -18.873 -9.668 5.256 1.00 92.25 90 LYS A CA 1
ATOM 730 C C . LYS A 1 90 ? -18.155 -10.298 6.451 1.00 92.25 90 LYS A C 1
ATOM 732 O O . LYS A 1 90 ? -18.351 -11.477 6.733 1.00 92.25 90 LYS A O 1
ATOM 737 N N . CYS A 1 91 ? -17.329 -9.511 7.138 1.00 93.94 91 CYS A N 1
ATOM 738 C CA . CYS A 1 91 ? -16.637 -9.892 8.377 1.00 93.94 91 CYS A CA 1
ATOM 739 C C . CYS A 1 91 ? -17.471 -9.523 9.615 1.00 93.94 91 CYS A C 1
ATOM 741 O O . CYS A 1 91 ? -17.092 -8.662 10.413 1.00 93.94 91 CYS A O 1
ATOM 743 N N . ALA A 1 92 ? -18.653 -10.131 9.714 1.00 92.62 92 ALA A N 1
ATOM 744 C CA . ALA A 1 92 ? -19.618 -9.859 10.772 1.00 92.62 92 ALA A CA 1
ATOM 745 C C . ALA A 1 92 ? -19.372 -10.724 12.017 1.00 92.62 92 ALA A C 1
ATOM 747 O O . ALA A 1 92 ? -18.854 -11.839 11.921 1.00 92.62 92 ALA A O 1
ATOM 748 N N . ARG A 1 93 ? -19.778 -10.223 13.183 1.00 91.06 93 ARG A N 1
ATOM 749 C CA . ARG A 1 93 ? -19.726 -10.967 14.448 1.00 91.06 93 ARG A CA 1
ATOM 750 C C . ARG A 1 93 ? -20.700 -12.148 14.447 1.00 91.06 93 ARG A C 1
ATOM 752 O O . ARG A 1 93 ? -21.686 -12.130 13.706 1.00 91.06 93 ARG A O 1
ATOM 759 N N . PRO A 1 94 ? -20.504 -13.173 15.293 1.00 85.06 94 PRO A N 1
ATOM 760 C CA . PRO A 1 94 ? -21.461 -14.275 15.426 1.00 85.06 94 PRO A CA 1
ATOM 761 C C . PRO A 1 94 ? -22.878 -13.807 15.794 1.00 85.06 94 PRO A C 1
ATOM 763 O O . PRO A 1 94 ? -23.846 -14.242 15.173 1.00 85.06 94 PRO A O 1
ATOM 766 N N . ARG A 1 95 ? -22.987 -12.836 16.709 1.00 84.81 95 ARG A N 1
ATOM 767 C CA . ARG A 1 95 ? -24.260 -12.340 17.259 1.00 84.81 95 ARG A CA 1
ATOM 768 C C . ARG A 1 95 ? -25.105 -11.457 16.335 1.00 84.81 95 ARG A C 1
ATOM 770 O O . ARG A 1 95 ? -26.309 -11.357 16.536 1.00 84.81 95 ARG A O 1
ATOM 777 N N . SER A 1 96 ? -24.509 -10.802 15.339 1.00 85.12 96 SER A N 1
ATOM 778 C CA . SER A 1 96 ? -25.233 -9.884 14.453 1.00 85.12 96 SER A CA 1
ATOM 779 C C . SER A 1 96 ? -24.580 -9.797 13.086 1.00 85.12 96 SER A C 1
ATOM 781 O O . SER A 1 96 ? -23.362 -9.738 12.956 1.00 85.12 96 SER A O 1
ATOM 783 N N . SER A 1 97 ? -25.408 -9.725 12.045 1.00 84.38 97 SER A N 1
ATOM 784 C CA . SER A 1 97 ? -24.932 -9.575 10.672 1.00 84.38 97 SER A CA 1
ATOM 785 C C . SER A 1 97 ? -24.532 -8.133 10.318 1.00 84.38 97 SER A C 1
ATOM 787 O O . SER A 1 97 ? -23.899 -7.926 9.285 1.00 84.38 97 SER A O 1
ATOM 789 N N . ASN A 1 98 ? -24.897 -7.154 11.152 1.00 87.00 98 ASN A N 1
ATOM 790 C CA . ASN A 1 98 ? -24.644 -5.728 10.907 1.00 87.00 98 ASN A CA 1
ATOM 791 C C . ASN A 1 98 ? -23.492 -5.175 11.753 1.00 87.00 98 ASN A C 1
ATOM 793 O O . ASN A 1 98 ? -23.125 -4.017 11.602 1.00 87.00 98 ASN A O 1
ATOM 797 N N . GLU A 1 99 ? -22.904 -6.000 12.613 1.00 91.38 99 GLU A N 1
ATOM 798 C CA . GLU A 1 99 ? -21.787 -5.618 13.468 1.00 91.38 99 GLU A CA 1
ATOM 799 C C . GLU A 1 99 ? -20.517 -6.271 12.948 1.00 91.38 99 GLU A C 1
ATOM 801 O O . GLU A 1 99 ? -20.449 -7.494 12.801 1.00 91.38 99 GLU A O 1
ATOM 806 N N . TYR A 1 100 ? -19.507 -5.457 12.670 1.00 94.06 100 TYR A N 1
ATOM 807 C CA . TYR A 1 100 ? -18.262 -5.913 12.066 1.00 94.06 100 TYR A CA 1
ATOM 808 C C . TYR A 1 100 ? -17.151 -5.942 13.116 1.00 94.06 100 TYR A C 1
ATOM 810 O O . TYR A 1 100 ? -17.045 -5.050 13.957 1.00 94.06 100 TYR A O 1
ATOM 818 N N . TRP A 1 101 ? -16.302 -6.968 13.067 1.00 95.25 101 TRP A N 1
ATOM 819 C CA . TRP A 1 101 ? -15.085 -7.024 13.890 1.00 95.25 101 TRP A CA 1
ATOM 820 C C . TRP A 1 101 ? -13.862 -6.459 13.150 1.00 95.25 101 TRP A C 1
ATOM 822 O O . TRP A 1 101 ? -12.852 -6.152 13.776 1.00 95.25 101 TRP A O 1
ATOM 832 N N . LEU A 1 102 ? -13.957 -6.286 11.825 1.00 96.56 102 LEU A N 1
ATOM 833 C CA . LEU A 1 102 ? -12.883 -5.781 10.969 1.00 96.56 102 LEU A CA 1
ATOM 834 C C . LEU A 1 102 ? -13.320 -4.524 10.209 1.00 96.56 102 LEU A C 1
ATOM 836 O O . LEU A 1 102 ? -14.244 -4.576 9.393 1.00 96.56 102 LEU A O 1
ATOM 840 N N . PHE A 1 103 ? -12.595 -3.427 10.405 1.00 97.12 103 PHE A N 1
ATOM 841 C CA . PHE A 1 103 ? -12.693 -2.195 9.630 1.00 97.12 103 PHE A CA 1
ATOM 842 C C . PHE A 1 103 ? -11.517 -2.115 8.648 1.00 97.12 103 PHE A C 1
ATOM 844 O O . PHE A 1 103 ? -10.373 -1.868 9.029 1.00 97.12 103 PHE A O 1
ATOM 851 N N . SER A 1 104 ? -11.789 -2.364 7.369 1.00 96.25 104 SER A N 1
ATOM 852 C CA . SER A 1 104 ? -10.762 -2.477 6.327 1.00 96.25 104 SER A CA 1
ATOM 853 C C . SER A 1 104 ? -11.363 -2.250 4.939 1.00 96.25 104 SER A C 1
ATOM 855 O O . SER A 1 104 ? -12.586 -2.272 4.766 1.00 96.25 104 SER A O 1
ATOM 857 N N . ARG A 1 105 ? -10.523 -2.099 3.910 1.00 94.25 105 ARG A N 1
ATOM 858 C CA . ARG A 1 105 ? -10.968 -1.964 2.513 1.00 94.25 105 ARG A CA 1
ATOM 859 C C . ARG A 1 105 ? -11.811 -3.158 2.068 1.00 94.25 105 ARG A C 1
ATOM 861 O O . ARG A 1 105 ? -12.786 -2.972 1.339 1.00 94.25 105 ARG A O 1
ATOM 868 N N . TYR A 1 106 ? -11.404 -4.372 2.436 1.00 92.56 106 TYR A N 1
ATOM 869 C CA . TYR A 1 106 ? -12.097 -5.592 2.019 1.00 92.56 106 TYR A CA 1
ATOM 870 C C . TYR A 1 106 ? -13.274 -5.959 2.922 1.00 92.56 106 TYR A C 1
ATOM 872 O O . TYR A 1 106 ? -14.056 -6.799 2.511 1.00 92.56 106 TYR A O 1
ATOM 880 N N . SER A 1 107 ? -13.449 -5.325 4.084 1.00 93.94 107 SER A N 1
ATOM 881 C CA . SER A 1 107 ? -14.622 -5.517 4.947 1.00 93.94 107 SER A CA 1
ATOM 882 C C . SER A 1 107 ? -15.637 -4.380 4.764 1.00 93.94 107 SER A C 1
ATOM 884 O O . SER A 1 107 ? -16.575 -4.470 3.970 1.00 93.94 107 SER A O 1
ATOM 886 N N . THR A 1 108 ? -15.410 -3.244 5.422 1.00 93.75 108 THR A N 1
ATOM 887 C CA . THR A 1 108 ? -16.303 -2.076 5.403 1.00 93.75 108 THR A CA 1
ATOM 888 C C . THR A 1 108 ? -16.140 -1.239 4.128 1.00 93.75 108 THR A C 1
ATOM 890 O O . THR A 1 108 ? -17.079 -0.582 3.659 1.00 93.75 108 THR A O 1
ATOM 893 N N . GLY A 1 109 ? -14.980 -1.316 3.475 1.00 93.12 109 GLY A N 1
ATOM 894 C CA . GLY A 1 109 ? -14.614 -0.468 2.346 1.00 93.12 109 GLY A CA 1
ATOM 895 C C . GLY A 1 109 ? -14.117 0.907 2.778 1.00 93.12 109 GLY A C 1
ATOM 896 O O . GLY A 1 109 ? -13.853 1.173 3.942 1.00 93.12 109 GLY A O 1
ATOM 897 N N . TRP A 1 110 ? -14.019 1.816 1.812 1.00 93.94 110 TRP A N 1
ATOM 898 C CA . TRP A 1 110 ? -13.510 3.176 2.013 1.00 93.94 110 TRP A CA 1
ATOM 899 C C . TRP A 1 110 ? -14.552 4.133 2.613 1.00 93.94 110 TRP A C 1
ATOM 901 O O . TRP A 1 110 ? -14.799 5.207 2.069 1.00 93.94 110 TRP A O 1
ATOM 911 N N . VAL A 1 111 ? -15.206 3.739 3.711 1.00 94.62 111 VAL A N 1
ATOM 912 C CA . VAL A 1 111 ? -16.279 4.537 4.342 1.00 94.62 111 VAL A CA 1
ATOM 913 C C . VAL A 1 111 ? -15.743 5.889 4.833 1.00 94.62 111 VAL A C 1
ATOM 915 O O . VAL A 1 111 ? -16.380 6.927 4.627 1.00 94.62 111 VAL A O 1
ATOM 918 N N . CYS A 1 112 ? -14.524 5.883 5.377 1.00 95.62 112 CYS A N 1
ATOM 919 C CA . CYS A 1 112 ? -13.829 7.080 5.852 1.00 95.62 112 CYS A CA 1
ATOM 920 C C . CYS A 1 112 ? -13.070 7.860 4.777 1.00 95.62 112 CYS A C 1
ATOM 922 O O . CYS A 1 112 ? -12.582 8.944 5.055 1.00 95.62 112 CYS A O 1
ATOM 924 N N . GLY A 1 113 ? -13.025 7.370 3.539 1.00 95.00 113 GLY A N 1
ATOM 925 C CA . GLY A 1 113 ? -12.199 7.943 2.477 1.00 95.00 113 GLY A CA 1
ATOM 926 C C . GLY A 1 113 ? -11.298 6.889 1.845 1.00 95.00 113 GLY A C 1
ATOM 927 O O . GLY A 1 113 ? -10.960 5.877 2.464 1.00 95.00 113 GLY A O 1
ATOM 928 N N . LEU A 1 114 ? -10.958 7.092 0.571 1.00 96.38 114 LEU A N 1
ATOM 929 C CA . LEU A 1 114 ? -10.014 6.233 -0.141 1.00 96.38 114 LEU A CA 1
ATOM 930 C C . LEU A 1 114 ? -8.632 6.372 0.502 1.00 96.38 114 LEU A C 1
ATOM 932 O O . LEU A 1 114 ? -8.096 7.471 0.519 1.00 96.38 114 LEU A O 1
ATOM 936 N N . HIS A 1 115 ? -8.064 5.264 0.989 1.00 97.25 115 HIS A N 1
ATOM 937 C CA . HIS A 1 115 ? -6.789 5.266 1.715 1.00 97.25 115 HIS A CA 1
ATOM 938 C C . HIS A 1 115 ? -6.756 6.282 2.870 1.00 97.25 115 HIS A C 1
ATOM 940 O O . HIS A 1 115 ? -5.763 6.985 3.030 1.00 97.25 115 HIS A O 1
ATOM 946 N N . ALA 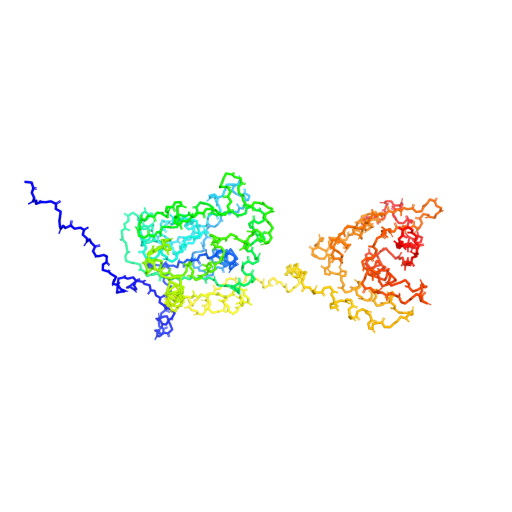A 1 116 ? -7.843 6.341 3.648 1.00 97.94 116 ALA A N 1
ATOM 947 C CA . ALA A 1 116 ? -7.944 7.212 4.814 1.00 97.94 116 ALA A CA 1
ATOM 948 C C . ALA A 1 116 ? -6.746 7.027 5.759 1.00 97.94 116 ALA A C 1
ATOM 950 O O . ALA A 1 116 ? -6.382 5.892 6.093 1.00 97.94 116 ALA A O 1
ATOM 951 N N . ASP A 1 117 ? -6.128 8.139 6.144 1.00 98.12 117 ASP A N 1
ATOM 952 C CA . ASP A 1 117 ? -4.943 8.156 6.997 1.00 98.12 117 ASP A CA 1
ATOM 953 C C . ASP A 1 117 ? -5.276 8.171 8.501 1.00 98.12 117 ASP A C 1
ATOM 955 O O . ASP A 1 117 ? -6.436 8.064 8.900 1.00 98.12 117 ASP A O 1
ATOM 959 N N . TYR A 1 118 ? -4.252 8.252 9.356 1.00 97.50 118 TYR A N 1
ATOM 960 C CA . TYR A 1 118 ? -4.427 8.277 10.809 1.00 97.50 118 TYR A CA 1
ATOM 961 C C . TYR A 1 118 ? -5.298 9.454 11.276 1.00 97.50 118 TYR A C 1
ATOM 963 O O . TYR A 1 118 ? -6.141 9.286 12.160 1.00 97.50 118 TYR A O 1
ATOM 971 N N . THR A 1 119 ? -5.158 10.622 10.646 1.00 97.12 119 THR A N 1
ATOM 972 C CA . THR A 1 119 ? -5.950 11.811 10.982 1.00 97.12 119 THR A CA 1
ATOM 973 C C . THR A 1 119 ? -7.418 11.610 10.604 1.00 97.12 119 THR A C 1
ATOM 975 O O . THR A 1 119 ? -8.322 11.926 11.382 1.00 97.12 119 THR A O 1
ATOM 978 N N . GLU A 1 120 ? -7.679 11.022 9.438 1.00 96.69 120 GLU A N 1
ATOM 979 C CA . GLU A 1 120 ? -9.040 10.734 8.980 1.00 96.69 120 GLU A CA 1
ATOM 980 C C . GLU A 1 120 ? -9.710 9.631 9.812 1.00 96.69 120 GLU A C 1
ATOM 982 O O . GLU A 1 120 ? -10.872 9.759 10.200 1.00 96.69 120 GLU A O 1
ATOM 987 N N . LEU A 1 121 ? -8.993 8.540 10.098 1.00 95.50 121 LEU A N 1
ATOM 988 C CA . LEU A 1 121 ? -9.540 7.382 10.808 1.00 95.50 121 LEU A CA 1
ATOM 989 C C . LEU A 1 121 ? -9.726 7.653 12.305 1.00 95.50 121 LEU A C 1
ATOM 991 O O . LEU A 1 121 ? -10.800 7.360 12.840 1.00 95.50 121 LEU A O 1
ATOM 995 N N . VAL A 1 122 ? -8.694 8.198 12.958 1.00 92.69 122 VAL A N 1
ATOM 996 C CA . VAL A 1 122 ? -8.583 8.272 14.423 1.00 92.69 122 VAL A CA 1
ATOM 997 C C . VAL A 1 122 ? -8.916 9.665 14.933 1.00 92.69 122 VAL A C 1
ATOM 999 O O . VAL A 1 122 ? -9.879 9.820 15.680 1.00 92.69 122 VAL A O 1
ATOM 1002 N N . VAL A 1 123 ? -8.176 10.684 14.488 1.00 92.06 123 VAL A N 1
ATOM 1003 C CA . VAL A 1 123 ? -8.298 12.059 15.012 1.00 92.06 123 VAL A CA 1
ATOM 1004 C C . VAL A 1 123 ? -9.669 12.663 14.684 1.00 92.06 123 VAL A C 1
ATOM 1006 O O . VAL A 1 123 ? -10.292 13.315 15.513 1.00 92.06 123 VAL A O 1
ATOM 1009 N N . SER A 1 124 ? -10.213 12.376 13.501 1.00 90.25 124 SER A N 1
ATOM 1010 C CA . SER A 1 124 ? -11.549 12.848 13.097 1.00 90.25 124 SER A CA 1
ATOM 1011 C C . SER A 1 124 ? -12.705 11.981 13.639 1.00 90.25 124 SER A C 1
ATOM 1013 O O . SER A 1 124 ? -13.883 12.252 13.363 1.00 90.25 124 SER A O 1
ATOM 1015 N N . HIS A 1 125 ? -12.391 10.922 14.398 1.00 90.00 125 HIS A N 1
ATOM 1016 C CA . HIS A 1 125 ? -13.335 9.923 14.916 1.00 90.00 125 HIS A CA 1
ATOM 1017 C C . HIS A 1 125 ? -14.194 9.253 13.832 1.00 90.00 125 HIS A C 1
ATOM 1019 O O . HIS A 1 125 ? -15.355 8.907 14.066 1.00 90.00 125 HIS A O 1
ATOM 1025 N N . CYS A 1 126 ? -13.665 9.096 12.614 1.00 94.00 126 CYS A N 1
ATOM 1026 C CA . CYS A 1 126 ? -14.471 8.583 11.513 1.00 94.00 126 CY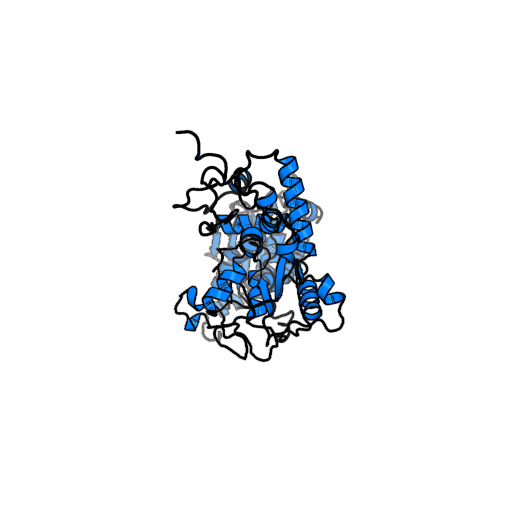S A CA 1
ATOM 1027 C C . CYS A 1 126 ? -14.858 7.113 11.705 1.00 94.00 126 CYS A C 1
ATOM 1029 O O . CYS A 1 126 ? -15.999 6.754 11.418 1.00 94.00 126 CYS A O 1
ATOM 1031 N N . VAL A 1 127 ? -13.938 6.271 12.192 1.00 94.69 127 VAL A N 1
ATOM 1032 C CA . VAL A 1 127 ? -14.195 4.830 12.362 1.00 94.69 127 VAL A CA 1
ATOM 1033 C C . VAL A 1 127 ? -15.393 4.599 13.280 1.00 94.69 127 VAL A C 1
ATOM 1035 O O . VAL A 1 127 ? -16.319 3.889 12.899 1.00 94.69 127 VAL A O 1
ATOM 1038 N N . ASP A 1 128 ? -15.412 5.252 14.442 1.00 92.06 128 ASP A N 1
ATOM 1039 C CA . ASP A 1 128 ? -16.468 5.086 15.443 1.00 92.06 128 ASP A CA 1
ATOM 1040 C C . ASP A 1 128 ? -17.830 5.559 14.919 1.00 92.06 128 ASP A C 1
ATOM 1042 O O . ASP A 1 128 ? -18.791 4.789 14.894 1.00 92.06 128 ASP A O 1
ATOM 1046 N N . LYS A 1 129 ? -17.879 6.765 14.334 1.00 92.69 129 LYS A N 1
ATOM 1047 C CA . LYS A 1 129 ? -19.087 7.308 13.687 1.00 92.69 129 LYS A CA 1
ATOM 1048 C C . LYS A 1 129 ? -19.596 6.411 12.555 1.00 92.69 129 LYS A C 1
ATOM 1050 O O . LYS A 1 129 ? -20.803 6.253 12.372 1.00 92.69 129 LYS A O 1
ATOM 1055 N N . ALA A 1 130 ? -18.689 5.847 11.757 1.00 94.00 130 ALA A N 1
ATOM 1056 C CA . ALA A 1 130 ? -19.041 4.970 10.646 1.00 94.00 130 ALA A CA 1
ATOM 1057 C C . ALA A 1 130 ? -19.617 3.635 11.134 1.00 94.00 130 ALA A C 1
ATOM 1059 O O . ALA A 1 130 ? -20.586 3.153 10.549 1.00 94.00 130 ALA A O 1
ATOM 1060 N N . MET A 1 131 ? -19.047 3.059 12.194 1.00 93.19 131 MET A N 1
ATOM 1061 C CA . MET A 1 131 ? -19.538 1.825 12.808 1.00 93.19 131 MET A CA 1
ATOM 1062 C C . MET A 1 131 ? -20.904 2.043 13.468 1.00 93.19 131 MET A C 1
ATOM 1064 O O . MET A 1 131 ? -21.839 1.299 13.176 1.00 93.19 131 MET A O 1
ATOM 1068 N N . ASP A 1 132 ? -21.068 3.116 14.245 1.00 93.00 132 ASP A N 1
ATOM 1069 C CA . ASP A 1 132 ? -22.349 3.482 14.867 1.00 93.00 132 ASP A CA 1
ATOM 1070 C C . ASP A 1 132 ? -23.459 3.678 13.840 1.00 93.00 132 ASP A C 1
ATOM 1072 O O . ASP A 1 132 ? -24.582 3.216 14.031 1.00 93.00 132 ASP A O 1
ATOM 1076 N N . LYS A 1 133 ? -23.146 4.320 12.710 1.00 92.56 133 LYS A N 1
ATOM 1077 C CA . LYS A 1 133 ? -24.114 4.531 11.631 1.00 92.56 133 LYS A CA 1
ATOM 1078 C C . LYS A 1 133 ? -24.616 3.219 11.022 1.00 92.56 133 LYS A C 1
ATOM 1080 O O . LYS A 1 133 ? -25.766 3.157 10.597 1.00 92.56 133 LYS A O 1
ATOM 1085 N N . VAL A 1 134 ? -23.764 2.197 10.932 1.00 89.75 134 VAL A N 1
ATOM 1086 C CA . VAL A 1 134 ? -24.138 0.880 10.389 1.00 89.75 134 VAL A CA 1
ATOM 1087 C C . VAL A 1 134 ? -24.888 0.047 11.429 1.00 89.75 134 VAL A C 1
ATOM 1089 O O . VAL A 1 134 ? -25.839 -0.649 11.082 1.00 89.75 134 VAL A O 1
ATOM 1092 N N . GLU A 1 135 ? -24.481 0.127 12.695 1.00 90.44 135 GLU A N 1
ATOM 1093 C CA . GLU A 1 135 ? -25.078 -0.634 13.798 1.00 90.44 135 GLU A CA 1
ATOM 1094 C C . GLU A 1 135 ? -26.369 0.006 14.341 1.00 90.44 135 GLU A C 1
ATOM 1096 O O . GLU A 1 135 ? -27.156 -0.670 14.998 1.00 90.44 135 GLU A O 1
ATOM 1101 N N . GLY A 1 136 ? -26.606 1.290 14.055 1.00 90.38 136 GLY A N 1
ATOM 1102 C CA . GLY A 1 136 ? -27.784 2.057 14.475 1.00 90.38 136 GLY A CA 1
ATOM 1103 C C . GLY A 1 136 ? -27.733 2.571 15.918 1.00 90.38 136 GLY A C 1
ATOM 1104 O O . GLY A 1 136 ? -28.633 3.293 16.339 1.00 90.38 136 GLY A O 1
ATOM 1105 N N . THR A 1 137 ? -26.694 2.224 16.679 1.00 89.56 137 THR A N 1
ATOM 1106 C CA . THR A 1 137 ? -26.541 2.573 18.100 1.00 89.56 137 THR A CA 1
ATOM 1107 C C . THR A 1 137 ? -25.075 2.803 18.441 1.00 89.56 137 THR A C 1
ATOM 1109 O O . THR A 1 137 ? -24.227 2.051 17.956 1.00 89.56 137 THR A O 1
ATOM 1112 N N . HIS A 1 138 ? -24.789 3.759 19.329 1.00 88.75 138 HIS A N 1
ATOM 1113 C CA . HIS A 1 138 ? -23.441 3.940 19.866 1.00 88.75 138 HIS A CA 1
ATOM 1114 C C . HIS A 1 138 ? -23.038 2.775 20.771 1.00 88.75 138 HIS A C 1
ATOM 1116 O O . HIS A 1 138 ? -23.841 2.296 21.577 1.00 88.75 138 HIS A O 1
ATOM 1122 N N . ARG A 1 139 ? -21.784 2.329 20.658 1.00 86.06 139 ARG A N 1
ATOM 1123 C CA . ARG A 1 139 ? -21.226 1.265 21.496 1.00 86.06 139 ARG A CA 1
ATOM 1124 C C . ARG A 1 139 ? -19.816 1.597 21.935 1.00 86.06 139 ARG A C 1
ATOM 1126 O O . ARG A 1 139 ? -19.011 2.083 21.153 1.00 86.06 139 ARG A O 1
ATOM 1133 N N . LEU A 1 140 ? -19.494 1.212 23.164 1.00 88.81 140 LEU A N 1
ATOM 1134 C CA . LEU A 1 140 ? -18.121 1.241 23.649 1.00 88.81 140 LEU A CA 1
ATOM 1135 C C . LEU A 1 140 ? -17.330 0.116 22.975 1.00 88.81 140 LEU A C 1
ATOM 1137 O O . LEU A 1 140 ? -17.635 -1.066 23.171 1.00 88.81 140 LEU A O 1
ATOM 1141 N N . ARG A 1 141 ? -16.340 0.496 22.162 1.00 90.44 141 ARG A N 1
ATOM 1142 C CA . ARG A 1 141 ? -15.480 -0.411 21.390 1.00 90.44 141 ARG A CA 1
ATOM 1143 C C . ARG A 1 141 ? -14.030 -0.274 21.828 1.00 90.44 141 ARG A C 1
ATOM 1145 O O . ARG A 1 141 ? -13.602 0.809 22.215 1.00 90.44 141 ARG A O 1
ATOM 1152 N N . ARG A 1 142 ? -13.270 -1.363 21.720 1.00 93.12 142 ARG A N 1
ATOM 1153 C CA . ARG A 1 142 ? -11.803 -1.330 21.779 1.00 93.12 142 ARG A CA 1
ATOM 1154 C C . ARG A 1 142 ? -11.270 -1.407 20.357 1.00 93.12 142 ARG A C 1
ATOM 1156 O O . ARG A 1 142 ? -11.650 -2.307 19.610 1.00 93.12 142 ARG A O 1
ATOM 1163 N N . TYR A 1 143 ? -10.415 -0.470 19.977 1.00 95.12 143 TYR A N 1
ATOM 1164 C CA . TYR A 1 143 ? -9.874 -0.375 18.628 1.00 95.12 143 TYR A CA 1
ATOM 1165 C C . TYR A 1 143 ? -8.439 -0.877 18.569 1.00 95.12 143 TYR A C 1
ATOM 1167 O O . TYR A 1 143 ? -7.569 -0.401 19.299 1.00 95.12 143 TYR A O 1
ATOM 1175 N N . TYR A 1 144 ? -8.197 -1.795 17.639 1.00 96.25 144 TYR A N 1
ATOM 1176 C CA . TYR A 1 144 ? -6.888 -2.371 17.384 1.00 96.25 144 TYR A CA 1
ATOM 1177 C C . TYR A 1 144 ? -6.362 -1.856 16.056 1.00 96.25 144 TYR A C 1
ATOM 1179 O O . TYR A 1 144 ? -6.658 -2.414 14.995 1.00 96.25 144 TYR A O 1
ATOM 1187 N N . TYR A 1 145 ? -5.637 -0.742 16.103 1.00 96.69 145 TYR A N 1
ATOM 1188 C CA . TYR A 1 145 ? -5.091 -0.120 14.905 1.00 96.69 145 TYR A CA 1
ATOM 1189 C C . TYR A 1 145 ? -3.870 -0.887 14.418 1.00 96.69 145 TYR A C 1
ATOM 1191 O O . TYR A 1 145 ? -2.932 -1.149 15.171 1.00 96.69 145 TYR A O 1
ATOM 1199 N N . THR A 1 146 ? -3.901 -1.228 13.134 1.00 97.06 146 THR A N 1
ATOM 1200 C CA . THR A 1 146 ? -2.867 -2.005 12.464 1.00 97.06 146 THR A CA 1
ATOM 1201 C C . THR A 1 146 ? -2.486 -1.382 11.129 1.00 97.06 146 THR A C 1
ATOM 1203 O O . THR A 1 146 ? -3.305 -0.732 10.476 1.00 97.06 146 THR A O 1
ATOM 1206 N N . THR A 1 147 ? -1.240 -1.568 10.698 1.00 97.69 147 THR A N 1
ATOM 1207 C CA . THR A 1 147 ? -0.773 -1.076 9.393 1.00 97.69 147 THR A CA 1
ATOM 1208 C C . THR A 1 147 ? 0.364 -1.929 8.830 1.00 97.69 147 THR A C 1
ATOM 1210 O O . THR A 1 147 ? 0.841 -2.863 9.472 1.00 97.69 147 THR A O 1
ATOM 1213 N N . PHE A 1 148 ? 0.804 -1.611 7.615 1.00 96.56 148 PHE A N 1
ATOM 1214 C CA . PHE A 1 148 ? 2.014 -2.161 7.013 1.00 96.56 148 PHE A CA 1
ATOM 1215 C C . PHE A 1 148 ? 2.901 -1.042 6.486 1.00 96.56 148 PHE A C 1
ATOM 1217 O O . PHE A 1 148 ? 2.418 -0.110 5.835 1.00 96.56 148 PHE A O 1
ATOM 1224 N N . LEU A 1 149 ? 4.203 -1.203 6.695 1.00 97.50 149 LEU A N 1
ATOM 1225 C CA . LEU A 1 149 ? 5.243 -0.323 6.185 1.00 97.50 149 LEU A CA 1
ATOM 1226 C C . LEU A 1 149 ? 6.083 -1.028 5.124 1.00 97.50 149 LEU A C 1
ATOM 1228 O O . LEU A 1 149 ? 6.107 -2.254 4.995 1.00 97.50 149 LEU A O 1
ATOM 1232 N N . ARG A 1 150 ? 6.802 -0.228 4.349 1.00 96.00 150 ARG A N 1
ATOM 1233 C CA . ARG A 1 150 ? 7.762 -0.691 3.354 1.00 96.00 150 ARG A CA 1
ATOM 1234 C C . ARG A 1 150 ? 8.962 0.239 3.333 1.00 96.00 150 ARG A C 1
ATOM 1236 O O . ARG A 1 150 ? 8.821 1.431 3.609 1.00 96.00 150 ARG A O 1
ATOM 1243 N N . ASP A 1 151 ? 10.111 -0.314 2.956 1.00 94.81 151 ASP A N 1
ATOM 1244 C CA . ASP A 1 151 ? 11.291 0.474 2.608 1.00 94.81 151 ASP A CA 1
ATOM 1245 C C . ASP A 1 151 ? 10.893 1.698 1.746 1.00 94.81 151 ASP A C 1
ATOM 1247 O O . ASP A 1 151 ? 10.210 1.518 0.726 1.00 94.81 151 ASP A O 1
ATOM 1251 N N . PRO A 1 152 ? 11.237 2.935 2.160 1.00 95.62 152 PRO A N 1
ATOM 1252 C CA . PRO A 1 152 ? 10.735 4.145 1.520 1.00 95.62 152 PRO A CA 1
ATOM 1253 C C . PRO A 1 152 ? 11.061 4.242 0.030 1.00 95.62 152 PRO A C 1
ATOM 1255 O O . PRO A 1 152 ? 10.184 4.657 -0.730 1.00 95.62 152 PRO A O 1
ATOM 1258 N N . VAL A 1 153 ? 12.260 3.820 -0.390 1.00 93.81 153 VAL A N 1
ATOM 1259 C CA . VAL A 1 153 ? 12.703 3.872 -1.792 1.00 93.81 153 VAL A CA 1
ATOM 1260 C C . VAL A 1 153 ? 11.889 2.889 -2.627 1.00 93.81 153 VAL A C 1
ATOM 1262 O O . VAL A 1 153 ? 11.213 3.284 -3.579 1.00 93.81 153 VAL A O 1
ATOM 1265 N N . ALA A 1 154 ? 11.832 1.620 -2.218 1.00 90.12 154 ALA A N 1
ATOM 1266 C CA . ALA A 1 154 ? 11.056 0.598 -2.917 1.00 90.12 154 ALA A CA 1
ATOM 1267 C C . ALA A 1 154 ? 9.555 0.932 -2.968 1.00 90.12 154 ALA A C 1
ATOM 1269 O O . ALA A 1 154 ? 8.867 0.629 -3.949 1.00 90.12 154 ALA A O 1
ATOM 1270 N N . ARG A 1 155 ? 9.021 1.552 -1.910 1.00 96.69 155 ARG A N 1
ATOM 1271 C CA . ARG A 1 155 ? 7.636 2.027 -1.850 1.00 96.69 155 ARG A CA 1
ATOM 1272 C C . ARG A 1 155 ? 7.398 3.191 -2.815 1.00 96.69 155 ARG A C 1
ATOM 1274 O O . ARG A 1 155 ? 6.383 3.172 -3.508 1.00 96.69 155 ARG A O 1
ATOM 1281 N N . PHE A 1 156 ? 8.316 4.156 -2.876 1.00 97.19 156 PHE A N 1
ATOM 1282 C CA . PHE A 1 156 ? 8.239 5.318 -3.766 1.00 97.19 156 PHE A CA 1
ATOM 1283 C C . PHE A 1 156 ? 8.289 4.901 -5.238 1.00 97.19 156 PHE A C 1
ATOM 1285 O O . PHE A 1 156 ? 7.370 5.226 -5.985 1.00 97.19 156 PHE A O 1
ATOM 1292 N N . ILE A 1 157 ? 9.259 4.070 -5.630 1.00 93.62 157 ILE A N 1
ATOM 1293 C CA . ILE A 1 157 ? 9.353 3.528 -6.998 1.00 93.62 157 ILE A CA 1
ATOM 1294 C C . ILE A 1 157 ? 8.112 2.700 -7.356 1.00 93.62 157 ILE A C 1
ATOM 1296 O O . ILE A 1 157 ? 7.577 2.788 -8.460 1.00 93.62 157 ILE A O 1
ATOM 1300 N N . SER A 1 158 ? 7.588 1.919 -6.408 1.00 91.19 158 SER A N 1
ATOM 1301 C CA . SER A 1 158 ? 6.354 1.159 -6.627 1.00 91.19 158 SER A CA 1
ATOM 1302 C C . SER A 1 158 ? 5.123 2.046 -6.821 1.00 91.19 158 SER A C 1
ATOM 1304 O O . SER A 1 158 ? 4.174 1.621 -7.487 1.00 91.19 158 SER A O 1
ATOM 1306 N N . GLU A 1 159 ? 5.106 3.232 -6.214 1.00 96.88 159 GLU A N 1
ATOM 1307 C CA . GLU A 1 159 ? 4.064 4.233 -6.417 1.00 96.88 159 GLU A CA 1
ATOM 1308 C C . GLU A 1 159 ? 4.196 4.889 -7.781 1.00 96.88 159 GLU A C 1
ATOM 1310 O O . GLU A 1 159 ? 3.229 4.823 -8.533 1.00 96.88 159 GLU A O 1
ATOM 1315 N N . TYR A 1 160 ? 5.388 5.382 -8.122 1.00 95.69 160 TYR A N 1
ATOM 1316 C CA . TYR A 1 160 ? 5.718 5.913 -9.445 1.00 95.69 160 TYR A CA 1
ATOM 1317 C C . TYR A 1 160 ? 5.228 4.980 -10.561 1.00 95.69 160 TYR A C 1
ATOM 1319 O O . TYR A 1 160 ? 4.353 5.350 -11.335 1.00 95.69 160 TYR A O 1
ATOM 1327 N N . ARG A 1 161 ? 5.655 3.709 -10.558 1.00 93.44 161 ARG A N 1
ATOM 1328 C CA . ARG A 1 161 ? 5.237 2.716 -11.568 1.00 93.44 161 ARG A CA 1
ATOM 1329 C C . ARG A 1 161 ? 3.731 2.455 -11.607 1.00 93.44 161 ARG A C 1
ATOM 1331 O O . ARG A 1 161 ? 3.216 1.907 -12.575 1.00 93.44 161 ARG A O 1
ATOM 1338 N N . HIS A 1 162 ? 3.007 2.733 -10.525 1.00 90.00 162 HIS A N 1
ATOM 1339 C CA . HIS A 1 162 ? 1.553 2.589 -10.505 1.00 90.00 162 HIS A CA 1
ATOM 1340 C C . HIS A 1 162 ? 0.855 3.831 -11.061 1.00 90.00 162 HIS A C 1
ATOM 1342 O O . HIS A 1 162 ? -0.157 3.682 -11.738 1.00 90.00 162 HIS A O 1
ATOM 1348 N N . VAL A 1 163 ? 1.402 5.013 -10.776 1.00 93.06 163 VAL A N 1
ATOM 1349 C CA . VAL A 1 163 ? 0.951 6.306 -11.300 1.00 93.06 163 VAL A CA 1
ATOM 1350 C C . VAL A 1 163 ? 1.195 6.383 -12.805 1.00 93.06 163 VAL A C 1
ATOM 1352 O O . VAL A 1 163 ? 0.265 6.694 -13.535 1.00 93.06 163 VAL A O 1
ATOM 1355 N N . GLU A 1 164 ? 2.367 5.943 -13.269 1.00 92.38 164 GLU A N 1
ATOM 1356 C CA . GLU A 1 164 ? 2.715 5.774 -14.688 1.00 92.38 164 GLU A CA 1
ATOM 1357 C C . GLU A 1 164 ? 1.657 4.948 -15.446 1.00 92.38 164 GLU A C 1
ATOM 1359 O O . GLU A 1 164 ? 1.321 5.250 -16.585 1.00 92.38 164 GLU A O 1
ATOM 1364 N N . ARG A 1 165 ? 1.046 3.955 -14.786 1.00 91.31 165 ARG A N 1
ATOM 1365 C CA . ARG A 1 165 ? -0.050 3.133 -15.338 1.00 91.31 165 ARG A CA 1
ATOM 1366 C C . ARG A 1 165 ? -1.462 3.663 -15.040 1.00 91.31 165 ARG A C 1
ATOM 1368 O O . ARG A 1 165 ? -2.432 2.933 -15.238 1.00 91.31 165 ARG A O 1
ATOM 1375 N N . GLY A 1 166 ? -1.581 4.870 -14.495 1.00 89.19 166 GLY A N 1
ATOM 1376 C CA . GLY A 1 166 ? -2.848 5.579 -14.303 1.00 89.19 166 GLY A CA 1
ATOM 1377 C C . GLY A 1 166 ? -3.436 5.624 -12.906 1.00 89.19 166 GLY A C 1
ATOM 1378 O O . GLY A 1 166 ? -4.587 6.030 -12.731 1.00 89.19 166 GLY A O 1
ATOM 1379 N N . ALA A 1 167 ? -2.694 5.221 -11.876 1.00 90.31 167 ALA A N 1
ATOM 1380 C CA . ALA A 1 167 ? -3.164 5.412 -10.510 1.00 90.31 167 ALA A CA 1
ATOM 1381 C C . ALA A 1 167 ? -3.093 6.891 -10.101 1.00 90.31 167 ALA A C 1
ATOM 1383 O O . ALA A 1 167 ? -2.023 7.481 -10.067 1.00 90.31 167 ALA A O 1
ATOM 1384 N N . THR A 1 168 ? -4.227 7.467 -9.709 1.00 90.31 168 THR A N 1
ATOM 1385 C CA . THR A 1 168 ? -4.314 8.866 -9.247 1.00 90.31 168 THR A CA 1
ATOM 1386 C C . THR A 1 168 ? -4.684 8.979 -7.771 1.00 90.31 168 THR A C 1
ATOM 1388 O O . THR A 1 168 ? -4.217 9.867 -7.065 1.00 90.31 168 THR A O 1
ATOM 1391 N N . TRP A 1 169 ? -5.546 8.072 -7.292 1.00 91.81 169 TRP A N 1
ATOM 1392 C CA . TRP A 1 169 ? -6.213 8.153 -5.984 1.00 91.81 169 TRP A CA 1
ATOM 1393 C C . TRP A 1 169 ? -6.901 9.504 -5.718 1.00 91.81 169 TRP A C 1
ATOM 1395 O O . TRP A 1 169 ? -7.095 9.876 -4.563 1.00 91.81 169 TRP A O 1
ATOM 1405 N N . ASN A 1 170 ? -7.337 10.202 -6.768 1.00 90.12 170 ASN A N 1
ATOM 1406 C CA . ASN A 1 170 ? -7.958 11.531 -6.698 1.00 90.12 170 ASN A CA 1
ATOM 1407 C C . ASN A 1 170 ? -9.279 11.590 -5.901 1.00 90.12 170 ASN A C 1
ATOM 1409 O O . ASN A 1 170 ? -9.741 12.667 -5.551 1.00 90.12 170 ASN A O 1
ATOM 1413 N N . LYS A 1 171 ? -9.880 10.439 -5.569 1.00 92.56 171 LYS A N 1
ATOM 1414 C CA . LYS A 1 171 ? -11.060 10.329 -4.687 1.00 92.56 171 LYS A CA 1
ATOM 1415 C C . LYS A 1 171 ? -10.723 10.289 -3.187 1.00 92.56 171 LYS A C 1
ATOM 1417 O O . LYS A 1 171 ? -11.617 10.047 -2.373 1.00 92.56 171 LYS A O 1
ATOM 1422 N N . SER A 1 172 ? -9.450 10.427 -2.818 1.00 95.69 172 SER A N 1
ATOM 1423 C CA . SER A 1 172 ? -9.031 10.565 -1.416 1.00 95.69 172 SER A CA 1
ATOM 1424 C C . SER A 1 172 ? -9.550 11.896 -0.871 1.00 95.69 172 SER A C 1
ATOM 1426 O O . SER A 1 172 ? -9.547 12.892 -1.588 1.00 95.69 172 SER A O 1
ATOM 1428 N N . ARG A 1 173 ? -10.063 11.906 0.364 1.00 95.50 173 ARG A N 1
ATOM 1429 C CA . ARG A 1 173 ? -10.735 13.093 0.919 1.00 95.50 173 ARG A CA 1
ATOM 1430 C C . ARG A 1 173 ? -9.779 14.020 1.659 1.00 95.50 173 ARG A C 1
ATOM 1432 O O . ARG A 1 173 ? -10.011 15.225 1.646 1.00 95.50 173 ARG A O 1
ATOM 1439 N N . HIS A 1 174 ? -8.735 13.460 2.275 1.00 97.06 174 HIS A N 1
ATOM 1440 C CA . HIS A 1 174 ? -7.716 14.215 3.000 1.00 97.06 174 HIS A CA 1
ATOM 1441 C C . HIS A 1 174 ? -8.323 15.070 4.124 1.00 97.06 174 HIS A C 1
ATOM 1443 O O . HIS A 1 174 ? -7.941 16.219 4.328 1.00 97.06 174 HIS A O 1
ATOM 1449 N N . ILE A 1 175 ? -9.318 14.526 4.833 1.00 96.50 175 ILE A N 1
ATOM 1450 C CA . ILE A 1 175 ? -10.023 15.265 5.883 1.00 96.50 175 ILE A CA 1
ATOM 1451 C C . ILE A 1 175 ? -9.084 15.536 7.060 1.00 96.50 175 ILE A C 1
ATOM 1453 O O . ILE A 1 175 ? -8.554 14.622 7.684 1.00 96.50 175 ILE A O 1
ATOM 1457 N N . CYS A 1 176 ? -8.931 16.809 7.401 1.00 96.25 176 CYS A N 1
ATOM 1458 C CA . CYS A 1 176 ? -8.216 17.260 8.586 1.00 96.25 176 CYS A CA 1
ATOM 1459 C C . CYS A 1 176 ? -8.923 18.501 9.139 1.00 96.25 176 CYS A C 1
ATOM 1461 O O . CYS A 1 176 ? -9.400 19.340 8.373 1.00 96.25 176 CYS A O 1
ATOM 1463 N N . ASN A 1 177 ? -9.073 18.592 10.464 1.00 94.06 177 ASN A N 1
ATOM 1464 C CA . ASN A 1 177 ? -9.924 19.601 11.113 1.00 94.06 177 ASN A CA 1
ATOM 1465 C C . ASN A 1 177 ? -11.342 19.664 10.504 1.00 94.06 177 ASN A C 1
ATOM 1467 O O . ASN A 1 177 ? -11.880 20.738 10.244 1.00 94.06 177 ASN A O 1
ATOM 1471 N N . ASN A 1 178 ? -11.939 18.490 10.257 1.00 91.00 178 ASN A N 1
ATOM 1472 C CA . ASN A 1 178 ? -13.288 18.311 9.701 1.00 91.00 178 ASN A CA 1
ATOM 1473 C C . ASN A 1 178 ? -13.535 18.925 8.307 1.00 91.00 178 ASN A C 1
ATOM 1475 O O . ASN A 1 178 ? -14.689 19.052 7.898 1.00 91.00 178 ASN A O 1
ATOM 1479 N N . ARG A 1 179 ? -12.487 19.258 7.542 1.00 94.75 179 ARG A N 1
ATOM 1480 C CA . ARG A 1 179 ? -12.615 19.723 6.152 1.00 94.75 179 ARG A CA 1
ATOM 1481 C C . ARG A 1 179 ? -11.588 19.079 5.226 1.00 94.75 179 ARG A C 1
ATOM 1483 O O . ARG A 1 179 ? -10.542 18.620 5.674 1.00 94.75 179 ARG A O 1
ATOM 1490 N N . ALA A 1 180 ? -11.894 19.062 3.932 1.00 95.38 180 ALA A N 1
ATOM 1491 C CA . ALA A 1 180 ? -10.924 18.728 2.892 1.00 95.38 180 ALA A CA 1
ATOM 1492 C C . ALA A 1 180 ? -9.926 19.895 2.700 1.00 95.38 180 ALA A C 1
ATOM 1494 O O . ALA A 1 180 ? -10.263 21.044 3.035 1.00 95.38 180 ALA A O 1
ATOM 1495 N N . PRO A 1 181 ? -8.713 19.638 2.178 1.00 96.56 181 PRO A N 1
ATOM 1496 C CA . PRO A 1 181 ? -7.775 20.697 1.836 1.00 96.56 181 PRO A CA 1
ATOM 1497 C C . PRO A 1 181 ? -8.340 21.577 0.722 1.00 96.56 181 PRO A C 1
ATOM 1499 O O . PRO A 1 181 ? -9.054 21.112 -0.169 1.00 96.56 181 PRO A O 1
ATOM 1502 N N . LEU A 1 182 ? -7.999 22.859 0.765 1.00 95.38 182 LEU A N 1
ATOM 1503 C CA . LEU A 1 182 ? -8.251 23.773 -0.339 1.00 95.38 182 LEU A CA 1
ATOM 1504 C C . LEU A 1 182 ? -7.318 23.426 -1.513 1.00 95.38 182 LEU A C 1
ATOM 1506 O O . LEU A 1 182 ? -6.196 22.971 -1.277 1.00 95.38 182 LEU A O 1
ATOM 1510 N N . PRO A 1 183 ? -7.701 23.715 -2.770 1.00 94.00 183 PRO A N 1
ATOM 1511 C CA . PRO A 1 183 ? -6.826 23.492 -3.925 1.00 94.00 183 PRO A CA 1
ATOM 1512 C C . PRO A 1 183 ? -5.459 24.183 -3.815 1.00 94.00 183 PRO A C 1
ATOM 1514 O O . PRO A 1 183 ? -4.478 23.690 -4.356 1.00 94.00 183 PRO A O 1
ATOM 1517 N N . VAL A 1 184 ? -5.385 25.304 -3.087 1.00 94.62 184 VAL A N 1
ATOM 1518 C CA . VAL A 1 184 ? -4.131 26.036 -2.832 1.00 94.62 184 VAL A CA 1
ATOM 1519 C C . VAL A 1 184 ? -3.245 25.356 -1.782 1.00 94.62 184 VAL A C 1
ATOM 1521 O O . VAL A 1 184 ? -2.032 25.524 -1.804 1.00 94.62 184 VAL A O 1
ATOM 1524 N N . GLU A 1 185 ? -3.845 24.600 -0.858 1.00 95.38 185 GLU A N 1
ATOM 1525 C CA . GLU A 1 185 ? -3.139 23.861 0.198 1.00 95.38 185 GLU A CA 1
ATOM 1526 C C . GLU A 1 185 ? -2.616 22.523 -0.328 1.00 95.38 185 GLU A C 1
ATOM 1528 O O . GLU A 1 185 ? -1.565 22.048 0.098 1.00 95.38 185 GLU A O 1
ATOM 1533 N N . LEU A 1 186 ? -3.344 21.917 -1.270 1.00 95.38 186 LEU A N 1
ATOM 1534 C CA . LEU A 1 186 ? -2.939 20.678 -1.917 1.00 95.38 186 LEU A CA 1
ATOM 1535 C C . LEU A 1 186 ? -3.185 20.717 -3.437 1.00 95.38 186 LEU A C 1
ATOM 1537 O O . LEU A 1 186 ? -4.156 20.128 -3.918 1.00 95.38 186 LEU A O 1
ATOM 1541 N N . PRO A 1 187 ? -2.305 21.397 -4.197 1.00 95.50 187 PRO A N 1
ATOM 1542 C CA . PRO A 1 187 ? -2.363 21.420 -5.653 1.00 95.50 187 PRO A CA 1
ATOM 1543 C C . PRO A 1 187 ? -2.108 20.043 -6.273 1.00 95.50 187 PRO A C 1
ATOM 1545 O O . PRO A 1 187 ? -1.401 19.199 -5.715 1.00 95.50 187 PRO A O 1
ATOM 1548 N N . TRP A 1 188 ? -2.649 19.832 -7.470 1.00 93.88 188 TRP A N 1
ATOM 1549 C CA . TRP A 1 188 ? -2.396 18.624 -8.250 1.00 93.88 188 TRP A CA 1
ATOM 1550 C C . TRP A 1 188 ? -1.060 18.712 -8.994 1.00 93.88 188 TRP A C 1
ATOM 1552 O O . TRP A 1 188 ? -0.675 19.774 -9.475 1.00 93.88 188 TRP A O 1
ATOM 1562 N N . CYS A 1 189 ? -0.381 17.574 -9.146 1.00 95.75 189 CYS A N 1
ATOM 1563 C CA . CYS A 1 189 ? 0.785 17.446 -10.032 1.00 95.75 189 CYS A CA 1
ATOM 1564 C C . CYS A 1 189 ? 0.413 17.191 -11.501 1.00 95.75 189 CYS A C 1
ATOM 1566 O O . CYS A 1 189 ? 1.291 17.064 -12.347 1.00 95.75 189 CYS A O 1
ATOM 1568 N N . TYR A 1 190 ? -0.875 17.021 -11.780 1.00 93.88 190 TYR A N 1
ATOM 1569 C CA . TYR A 1 190 ? -1.417 16.604 -13.066 1.00 93.88 190 TYR A CA 1
ATOM 1570 C C . TYR A 1 190 ? -2.840 17.137 -13.212 1.00 93.88 190 TYR A C 1
ATOM 1572 O O . TYR A 1 190 ? -3.467 17.524 -12.225 1.00 93.88 190 TYR A O 1
ATOM 1580 N N . ASP A 1 191 ? -3.368 17.115 -14.430 1.00 91.06 191 ASP A N 1
ATOM 1581 C CA . ASP A 1 191 ? -4.764 17.453 -14.680 1.00 91.06 191 ASP A CA 1
ATOM 1582 C C . ASP A 1 191 ? -5.685 16.327 -14.157 1.00 91.06 191 ASP A C 1
ATOM 1584 O O . ASP A 1 191 ? -5.592 15.192 -14.639 1.00 91.06 191 ASP A O 1
ATOM 1588 N N . PRO A 1 192 ? -6.573 16.583 -13.177 1.00 89.19 192 PRO A N 1
ATOM 1589 C CA . PRO A 1 192 ? -7.424 15.554 -12.585 1.00 89.19 192 PRO A CA 1
ATOM 1590 C C . PRO A 1 192 ? -8.424 14.915 -13.564 1.00 89.19 192 PRO A C 1
ATOM 1592 O O . PRO A 1 192 ? -8.916 13.823 -13.256 1.00 89.19 192 PRO A O 1
ATOM 1595 N N . GLU A 1 193 ? -8.717 15.549 -14.704 1.00 88.62 193 GLU A N 1
ATOM 1596 C CA . GLU A 1 193 ? -9.588 15.007 -15.754 1.00 88.62 193 GLU A CA 1
ATOM 1597 C C . GLU A 1 193 ? -8.845 14.024 -16.668 1.00 88.62 193 GLU A C 1
ATOM 1599 O O . GLU A 1 193 ? -9.417 13.017 -17.090 1.00 88.62 193 GLU A O 1
ATOM 1604 N N . ILE A 1 194 ? -7.553 14.264 -16.913 1.00 88.50 194 ILE A N 1
ATOM 1605 C CA . ILE A 1 194 ? -6.702 13.441 -17.790 1.00 88.50 194 ILE A CA 1
ATOM 1606 C C . ILE A 1 194 ? -5.997 12.323 -16.999 1.00 88.50 194 ILE A C 1
ATOM 1608 O O . ILE 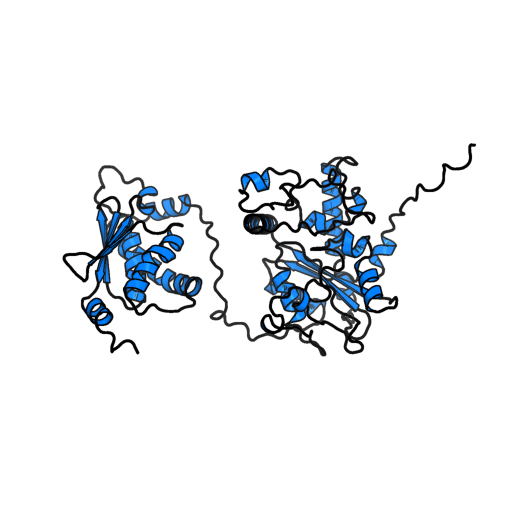A 1 194 ? -5.834 11.194 -17.474 1.00 88.50 194 ILE A O 1
ATOM 1612 N N . GLY A 1 195 ? -5.601 12.610 -15.759 1.00 89.88 195 GLY A N 1
ATOM 1613 C CA . GLY A 1 195 ? -4.767 11.743 -14.931 1.00 89.88 195 GLY A CA 1
ATOM 1614 C C . GLY A 1 195 ? -3.269 11.937 -15.176 1.00 89.88 195 GLY A C 1
ATOM 1615 O O . GLY A 1 195 ? -2.844 12.822 -15.910 1.00 89.88 195 GLY A O 1
ATOM 1616 N N . TRP A 1 196 ? -2.455 11.093 -14.537 1.00 92.62 196 TRP A N 1
ATOM 1617 C CA . TRP A 1 196 ? -0.986 11.185 -14.570 1.00 92.62 196 TRP A CA 1
ATOM 1618 C C . TRP A 1 196 ? -0.333 9.977 -15.265 1.00 92.62 196 TRP A C 1
ATOM 1620 O O . TRP A 1 196 ? 0.731 9.502 -14.871 1.00 92.62 196 TRP A O 1
ATOM 1630 N N . ASN A 1 197 ? -1.030 9.422 -16.261 1.00 90.81 197 ASN A N 1
ATOM 1631 C CA . ASN A 1 197 ? -0.558 8.280 -17.046 1.00 90.81 197 ASN A CA 1
ATOM 1632 C C . ASN A 1 197 ? 0.720 8.646 -17.813 1.00 90.81 197 ASN A C 1
ATOM 1634 O O . ASN A 1 197 ? 0.851 9.778 -18.268 1.00 90.81 197 ASN A O 1
ATOM 1638 N N . ASN A 1 198 ? 1.614 7.677 -18.014 1.00 90.88 198 ASN A N 1
ATOM 1639 C CA . ASN A 1 198 ? 2.863 7.827 -18.770 1.00 90.88 198 ASN A CA 1
ATOM 1640 C C . ASN A 1 198 ? 3.812 8.928 -18.255 1.00 90.88 198 ASN A C 1
ATOM 1642 O O . ASN A 1 198 ? 4.692 9.358 -18.993 1.00 90.88 198 ASN A O 1
ATOM 1646 N N . VAL A 1 199 ? 3.659 9.368 -17.000 1.00 94.31 199 VAL A N 1
ATOM 1647 C CA . VAL A 1 199 ? 4.609 10.288 -16.362 1.00 94.31 199 VAL A CA 1
ATOM 1648 C C . VAL A 1 199 ? 6.007 9.669 -16.313 1.00 94.31 199 VAL A C 1
ATOM 1650 O O . VAL A 1 199 ? 6.169 8.499 -15.949 1.00 94.31 199 VAL A O 1
ATOM 1653 N N . THR A 1 200 ? 7.025 10.453 -16.650 1.00 95.19 200 THR A N 1
ATOM 1654 C CA . THR A 1 200 ? 8.429 10.053 -16.501 1.00 95.19 200 THR A CA 1
ATOM 1655 C C . THR A 1 200 ? 8.870 10.101 -15.034 1.00 95.19 200 THR A C 1
ATOM 1657 O O . THR A 1 200 ? 8.225 10.715 -14.182 1.00 95.19 200 THR A O 1
ATOM 1660 N N . LEU A 1 201 ? 9.985 9.449 -14.693 1.00 94.25 201 LEU A N 1
ATOM 1661 C CA . LEU A 1 201 ? 10.500 9.519 -13.322 1.00 94.25 201 LEU A CA 1
ATOM 1662 C C . LEU A 1 201 ? 10.886 10.957 -12.932 1.00 94.25 201 LEU A C 1
ATOM 1664 O O . LEU A 1 201 ? 10.593 11.375 -11.814 1.00 94.25 201 LEU A O 1
ATOM 1668 N N . ASP A 1 202 ? 11.477 11.720 -13.851 1.00 96.88 202 ASP A N 1
ATOM 1669 C CA . ASP A 1 202 ? 11.909 13.096 -13.590 1.00 96.88 202 ASP A CA 1
ATOM 1670 C C . ASP A 1 202 ? 10.722 14.032 -13.341 1.00 96.88 202 ASP A C 1
ATOM 1672 O O . ASP A 1 202 ? 10.737 14.801 -12.381 1.00 96.88 202 ASP A O 1
ATOM 1676 N N . GLU A 1 203 ? 9.644 13.916 -14.122 1.00 96.38 203 GLU A N 1
ATOM 1677 C CA . GLU A 1 203 ? 8.395 14.654 -13.877 1.00 96.38 203 GLU A CA 1
ATOM 1678 C C . GLU A 1 203 ? 7.737 14.255 -12.550 1.00 96.38 203 GLU A C 1
ATOM 1680 O O . GLU A 1 203 ? 7.193 15.090 -11.823 1.00 96.38 203 GLU A O 1
ATOM 1685 N N . PHE A 1 204 ? 7.798 12.969 -12.197 1.00 96.81 204 PHE A N 1
ATOM 1686 C CA . PHE A 1 204 ? 7.270 12.490 -10.924 1.00 96.81 204 PHE A CA 1
ATOM 1687 C C . PHE A 1 204 ? 8.049 13.065 -9.731 1.00 96.81 204 PHE A C 1
ATOM 1689 O O . PHE A 1 204 ? 7.457 13.372 -8.692 1.00 96.81 204 PHE A O 1
ATOM 1696 N N . LEU A 1 205 ? 9.367 13.223 -9.870 1.00 97.00 205 LEU A N 1
ATOM 1697 C CA . LEU A 1 205 ? 10.243 13.799 -8.849 1.00 97.00 205 LEU A CA 1
ATOM 1698 C C . LEU A 1 205 ? 10.158 15.328 -8.783 1.00 97.00 205 LEU A C 1
ATOM 1700 O O . LEU A 1 205 ? 10.302 15.888 -7.696 1.00 97.00 205 LEU A O 1
ATOM 1704 N N . SER A 1 206 ? 9.923 15.997 -9.913 1.00 97.25 206 SER A N 1
ATOM 1705 C CA . SER A 1 206 ? 9.950 17.458 -10.004 1.00 97.25 206 SER A CA 1
ATOM 1706 C C . SER A 1 206 ? 8.727 18.130 -9.383 1.00 97.25 206 SER A C 1
ATOM 1708 O O . SER A 1 206 ? 8.825 19.279 -8.951 1.00 97.25 206 SER A O 1
ATOM 1710 N N . CYS A 1 207 ? 7.587 17.436 -9.279 1.00 96.25 207 CYS A N 1
ATOM 1711 C CA . CYS A 1 207 ? 6.401 18.018 -8.660 1.00 96.25 207 CYS A CA 1
ATOM 1712 C C . CYS A 1 207 ? 6.558 18.168 -7.128 1.00 96.25 207 CYS A C 1
ATOM 1714 O O . CYS A 1 207 ? 6.562 17.162 -6.406 1.00 96.25 207 CYS A O 1
ATOM 1716 N N . PRO A 1 208 ? 6.554 19.403 -6.581 1.00 94.50 208 PRO A N 1
ATOM 1717 C CA . PRO A 1 208 ? 6.726 19.637 -5.144 1.00 94.50 208 PRO A CA 1
ATOM 1718 C C . PRO A 1 208 ? 5.520 19.188 -4.303 1.00 94.50 208 PRO A C 1
ATOM 1720 O O . PRO A 1 208 ? 5.652 18.963 -3.101 1.00 94.50 208 PRO A O 1
ATOM 1723 N N . TYR A 1 209 ? 4.350 19.028 -4.927 1.00 94.81 209 TYR A N 1
ATOM 1724 C CA . TYR A 1 209 ? 3.103 18.611 -4.277 1.00 94.81 209 TYR A CA 1
ATOM 1725 C C . TYR A 1 209 ? 2.857 17.099 -4.362 1.00 94.81 209 TYR A C 1
ATOM 1727 O O . TYR A 1 209 ? 1.792 16.610 -3.978 1.00 94.81 209 TYR A O 1
ATOM 1735 N N . ASN A 1 210 ? 3.832 16.328 -4.856 1.00 96.94 210 ASN A N 1
ATOM 1736 C CA . ASN A 1 210 ? 3.666 14.895 -5.027 1.00 96.94 210 ASN A CA 1
ATOM 1737 C C . ASN A 1 210 ? 3.507 14.189 -3.670 1.00 96.94 210 ASN A C 1
ATOM 1739 O O . ASN A 1 210 ? 4.448 14.020 -2.891 1.00 96.94 210 ASN A O 1
ATOM 1743 N N . LEU A 1 211 ? 2.294 13.692 -3.417 1.00 97.50 211 LEU A N 1
ATOM 1744 C CA . LEU A 1 211 ? 1.923 12.976 -2.197 1.00 97.50 211 LEU A CA 1
ATOM 1745 C C . LEU A 1 211 ? 2.692 11.660 -1.980 1.00 97.50 211 LEU A C 1
ATOM 1747 O O . LEU A 1 211 ? 2.567 11.069 -0.900 1.00 97.50 211 LEU A O 1
ATOM 1751 N N . ALA A 1 212 ? 3.469 11.185 -2.956 1.00 97.88 212 ALA A N 1
ATOM 1752 C CA . ALA A 1 212 ? 4.387 10.070 -2.777 1.00 97.88 212 ALA A CA 1
ATOM 1753 C C . ALA A 1 212 ? 5.520 10.411 -1.799 1.00 97.88 212 ALA A C 1
ATOM 1755 O O . ALA A 1 212 ? 5.952 9.531 -1.046 1.00 97.88 212 ALA A O 1
ATOM 1756 N N . PHE A 1 213 ? 5.981 11.664 -1.753 1.00 97.88 213 PHE A N 1
ATOM 1757 C CA . PHE A 1 213 ? 7.017 12.076 -0.809 1.00 97.88 213 PHE A CA 1
ATOM 1758 C C . PHE A 1 213 ? 6.513 11.959 0.628 1.00 97.88 213 PHE A C 1
ATOM 1760 O O . PHE A 1 213 ? 5.404 12.383 0.961 1.00 97.88 213 PHE A O 1
ATOM 1767 N N . ASN A 1 214 ? 7.324 11.314 1.473 1.00 97.88 214 ASN A N 1
ATOM 1768 C CA . ASN A 1 214 ? 7.046 11.089 2.894 1.00 97.88 214 ASN A CA 1
ATOM 1769 C C . ASN A 1 214 ? 5.637 10.543 3.190 1.00 97.88 214 ASN A C 1
ATOM 1771 O O . ASN A 1 214 ? 5.091 10.774 4.268 1.00 97.88 214 ASN A O 1
ATOM 1775 N N . ARG A 1 215 ? 5.050 9.776 2.253 1.00 98.62 215 ARG A N 1
ATOM 1776 C CA . ARG A 1 215 ? 3.682 9.249 2.369 1.00 98.62 215 ARG A CA 1
ATOM 1777 C C . ARG A 1 215 ? 3.445 8.511 3.683 1.00 98.62 215 ARG A C 1
ATOM 1779 O O . ARG A 1 215 ? 2.420 8.735 4.311 1.00 98.62 215 ARG A O 1
ATOM 1786 N N . GLN A 1 216 ? 4.372 7.636 4.081 1.00 98.62 216 GLN A N 1
ATOM 1787 C CA . GLN A 1 216 ? 4.228 6.851 5.311 1.00 98.62 216 GLN A CA 1
ATOM 1788 C C . GLN A 1 216 ? 4.176 7.761 6.538 1.00 98.62 216 GLN A C 1
ATOM 1790 O O . GLN A 1 216 ? 3.247 7.650 7.326 1.00 98.62 216 GLN A O 1
ATOM 1795 N N . THR A 1 217 ? 5.105 8.713 6.644 1.00 98.62 217 THR A N 1
ATOM 1796 C CA . THR A 1 217 ? 5.127 9.702 7.728 1.00 98.62 217 THR A CA 1
ATOM 1797 C C . THR A 1 217 ? 3.842 10.524 7.754 1.00 98.62 217 THR A C 1
ATOM 1799 O O . THR A 1 217 ? 3.166 10.560 8.774 1.00 98.62 217 THR A O 1
ATOM 1802 N N . ARG A 1 218 ? 3.444 11.114 6.618 1.00 98.56 218 ARG A N 1
ATOM 1803 C CA . ARG A 1 218 ? 2.224 11.929 6.526 1.00 98.56 218 ARG A CA 1
ATOM 1804 C C . ARG A 1 218 ? 0.975 11.138 6.914 1.00 98.56 218 ARG A C 1
ATOM 1806 O O . ARG A 1 218 ? 0.139 11.659 7.630 1.00 98.56 218 ARG A O 1
ATOM 1813 N N . MET A 1 219 ? 0.846 9.895 6.447 1.00 98.69 219 MET A N 1
ATOM 1814 C CA . MET A 1 219 ? -0.360 9.097 6.688 1.00 98.69 219 MET A CA 1
ATOM 1815 C C . MET A 1 219 ? -0.444 8.485 8.095 1.00 98.69 219 MET A C 1
ATOM 1817 O O . MET A 1 219 ? -1.486 7.948 8.463 1.00 98.69 219 MET A O 1
ATOM 1821 N N . LEU A 1 220 ? 0.642 8.526 8.866 1.00 98.62 220 LEU A N 1
ATOM 1822 C CA . LEU A 1 220 ? 0.685 8.044 10.250 1.00 98.62 220 LEU A CA 1
ATOM 1823 C C . LEU A 1 220 ? 0.683 9.185 11.267 1.00 98.62 220 LEU A C 1
ATOM 1825 O O . LEU A 1 220 ? 0.356 8.961 12.429 1.00 98.62 220 LEU A O 1
ATOM 1829 N N . ALA A 1 221 ? 1.068 10.387 10.852 1.00 98.31 221 ALA A N 1
ATOM 1830 C CA . ALA A 1 221 ? 1.057 11.554 11.710 1.00 98.31 221 ALA A CA 1
ATOM 1831 C C . ALA A 1 221 ? -0.368 12.075 11.939 1.00 98.31 221 ALA A C 1
ATOM 1833 O O . ALA A 1 221 ? -1.254 11.960 11.088 1.00 98.31 221 ALA A O 1
ATOM 1834 N N . ASP A 1 222 ? -0.551 12.712 13.088 1.00 97.44 222 ASP A N 1
ATOM 1835 C CA . ASP A 1 222 ? -1.647 13.639 13.319 1.00 97.44 222 ASP A CA 1
ATOM 1836 C C . ASP A 1 222 ? -1.333 14.956 12.595 1.00 97.44 222 ASP A C 1
ATOM 1838 O O . ASP A 1 222 ? -0.472 15.738 13.008 1.00 97.44 222 ASP A O 1
ATOM 1842 N N . LEU A 1 223 ? -2.022 15.190 11.479 1.00 97.88 223 LEU A N 1
ATOM 1843 C CA . LEU A 1 223 ? -1.817 16.372 10.649 1.00 97.88 223 LEU A CA 1
ATOM 1844 C C . LEU A 1 223 ? -2.358 17.645 11.310 1.00 97.88 223 LEU A C 1
ATOM 1846 O O . LEU A 1 223 ? -1.967 18.743 10.909 1.00 97.88 223 LEU A O 1
ATOM 1850 N N . THR A 1 224 ? -3.208 17.540 12.336 1.00 96.81 224 THR A N 1
ATOM 1851 C CA . THR A 1 224 ? -3.733 18.712 13.053 1.00 96.81 224 THR A CA 1
ATOM 1852 C C . THR A 1 224 ? -2.623 19.459 13.799 1.00 96.81 224 THR A C 1
ATOM 1854 O O . THR A 1 224 ? -2.652 20.689 13.857 1.00 96.81 224 THR A O 1
ATOM 1857 N N . LEU A 1 225 ? -1.577 18.741 14.235 1.00 97.00 225 LEU A N 1
ATOM 1858 C CA . LEU A 1 225 ? -0.380 19.286 14.893 1.00 97.00 225 LEU A CA 1
ATOM 1859 C C . LEU A 1 225 ? 0.420 20.255 14.020 1.00 97.00 225 LEU A C 1
ATOM 1861 O O . LEU A 1 225 ? 1.208 21.053 14.524 1.00 97.00 225 LEU A O 1
ATOM 1865 N N . VAL A 1 226 ? 0.240 20.165 12.704 1.00 97.06 226 VAL A N 1
ATOM 1866 C CA . VAL A 1 226 ? 0.953 20.976 11.719 1.00 97.06 226 VAL A CA 1
ATOM 1867 C C . VAL A 1 226 ? -0.002 21.799 10.862 1.00 97.06 226 VAL A C 1
ATOM 1869 O O . VAL A 1 226 ? 0.305 22.120 9.722 1.00 97.06 226 VAL A O 1
ATOM 1872 N N . HIS A 1 227 ? -1.180 22.145 11.383 1.00 96.94 227 HIS A N 1
ATOM 1873 C CA . HIS A 1 227 ? -2.177 22.931 10.647 1.00 96.94 227 HIS A CA 1
ATOM 1874 C C . HIS A 1 227 ? -2.627 22.266 9.332 1.00 96.94 227 HIS A C 1
ATOM 1876 O O . HIS A 1 227 ? -2.852 22.925 8.316 1.00 96.94 227 HIS A O 1
ATOM 1882 N N . CYS A 1 228 ? -2.800 20.943 9.356 1.00 96.88 228 CYS A N 1
ATOM 1883 C CA . CYS A 1 228 ? -3.274 20.150 8.227 1.00 96.88 228 CYS A CA 1
ATOM 1884 C C . CYS A 1 228 ? -2.370 20.310 6.995 1.00 96.88 228 CYS A C 1
ATOM 1886 O O . CYS A 1 228 ? -1.167 20.080 7.089 1.00 96.88 228 CYS A O 1
ATOM 1888 N N . TYR A 1 229 ? -2.927 20.665 5.837 1.00 96.75 229 TYR A N 1
ATOM 1889 C CA . TYR A 1 229 ? -2.192 20.822 4.577 1.00 96.75 229 TYR A CA 1
ATOM 1890 C C . TYR A 1 229 ? -1.696 22.256 4.341 1.00 96.75 229 TYR A C 1
ATOM 1892 O O . TYR A 1 229 ? -1.051 22.514 3.330 1.00 96.75 229 TYR A O 1
ATOM 1900 N N . ASP A 1 230 ? -1.947 23.186 5.268 1.00 96.00 230 ASP A N 1
ATOM 1901 C CA . ASP A 1 230 ? -1.465 24.559 5.145 1.00 96.00 230 ASP A CA 1
ATOM 1902 C C . ASP A 1 230 ? 0.030 24.643 5.497 1.00 96.00 230 ASP A C 1
ATOM 1904 O O . ASP A 1 230 ? 0.440 24.658 6.662 1.00 96.00 230 ASP A O 1
ATOM 1908 N N . MET A 1 231 ? 0.861 24.702 4.458 1.00 93.31 231 MET A N 1
ATOM 1909 C CA . MET A 1 231 ? 2.317 24.797 4.574 1.00 93.31 231 MET A CA 1
ATOM 1910 C C . MET A 1 231 ? 2.800 26.194 5.007 1.00 93.31 231 MET A C 1
ATOM 1912 O O . MET A 1 231 ? 3.975 26.347 5.325 1.00 93.31 231 MET A O 1
ATOM 1916 N N . THR A 1 232 ? 1.930 27.213 5.024 1.00 94.94 232 THR A N 1
ATOM 1917 C CA . THR A 1 232 ? 2.308 28.609 5.326 1.00 94.94 232 THR A CA 1
ATOM 1918 C C . THR A 1 232 ? 2.363 28.909 6.821 1.00 94.94 232 THR A C 1
ATOM 1920 O O . THR A 1 232 ? 3.004 29.870 7.245 1.00 94.94 232 THR A O 1
ATOM 1923 N N . LYS A 1 233 ? 1.711 28.082 7.645 1.00 94.94 233 LYS A N 1
ATOM 1924 C CA . LYS A 1 233 ? 1.562 28.329 9.087 1.00 94.94 233 LYS A CA 1
ATOM 1925 C C . LYS A 1 233 ? 2.814 28.038 9.900 1.00 94.94 233 LYS A C 1
ATOM 1927 O O . LYS A 1 233 ? 2.884 28.446 11.057 1.00 94.94 233 LYS A O 1
ATOM 1932 N N . MET A 1 234 ? 3.789 27.328 9.335 1.00 95.50 234 MET A N 1
ATOM 1933 C CA . MET A 1 234 ? 5.011 26.984 10.051 1.00 95.50 234 MET A CA 1
ATOM 1934 C C . MET A 1 234 ? 6.194 26.705 9.111 1.00 95.50 234 MET A C 1
ATOM 1936 O O . MET A 1 234 ? 5.985 26.236 7.993 1.00 95.50 234 MET A O 1
ATOM 1940 N N . PRO A 1 235 ? 7.444 26.900 9.573 1.00 97.56 235 PRO A N 1
ATOM 1941 C CA . PRO A 1 235 ? 8.629 26.525 8.807 1.00 97.56 235 PRO A CA 1
ATOM 1942 C C . PRO A 1 235 ? 8.674 25.024 8.495 1.00 97.56 235 PRO A C 1
ATOM 1944 O O . PRO A 1 235 ? 8.360 24.194 9.356 1.00 97.56 235 PRO A O 1
ATOM 1947 N N . LYS A 1 236 ? 9.133 24.676 7.286 1.00 95.56 236 LYS A N 1
ATOM 1948 C CA . LYS A 1 236 ? 9.186 23.293 6.782 1.00 95.56 236 LYS A CA 1
ATOM 1949 C C . LYS A 1 236 ? 9.9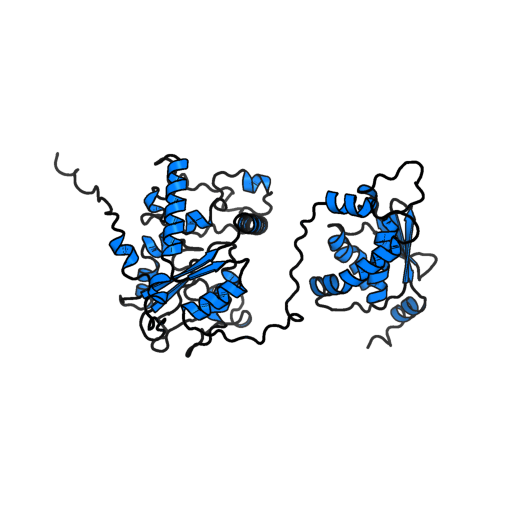67 22.348 7.701 1.00 95.56 236 LYS A C 1
ATOM 1951 O O . LYS A 1 236 ? 9.479 21.275 8.019 1.00 95.56 236 LYS A O 1
ATOM 1956 N N . GLU A 1 237 ? 11.136 22.753 8.184 1.00 96.50 237 GLU A N 1
ATOM 1957 C CA . GLU A 1 237 ? 11.975 21.910 9.054 1.00 96.50 237 GLU A CA 1
ATOM 1958 C C . GLU A 1 237 ? 11.267 21.551 10.367 1.00 96.50 237 GLU A C 1
ATOM 1960 O O . GLU A 1 237 ? 11.257 20.396 10.797 1.00 96.50 237 GLU A O 1
ATOM 1965 N N . LYS A 1 238 ? 10.595 22.537 10.977 1.00 97.44 238 LYS A N 1
ATOM 1966 C CA . LYS A 1 238 ? 9.801 22.331 12.192 1.00 97.44 238 LYS A CA 1
ATOM 1967 C C . LYS A 1 238 ? 8.604 21.423 11.918 1.00 97.44 238 LYS A C 1
ATOM 1969 O O . LYS A 1 238 ? 8.323 20.528 12.713 1.00 97.44 238 LYS A O 1
ATOM 1974 N N . ARG A 1 239 ? 7.923 21.634 10.787 1.00 97.50 239 ARG A N 1
ATOM 1975 C CA . ARG A 1 239 ? 6.818 20.787 10.325 1.00 97.50 239 ARG A CA 1
ATOM 1976 C C . ARG A 1 239 ? 7.250 19.332 10.175 1.00 97.50 239 ARG A C 1
ATOM 1978 O O . ARG A 1 239 ? 6.596 18.444 10.714 1.00 97.50 239 ARG A O 1
ATOM 1985 N N . ASP A 1 240 ? 8.345 19.102 9.462 1.00 97.25 240 ASP A N 1
ATOM 1986 C CA . ASP A 1 240 ? 8.845 17.767 9.142 1.00 97.25 240 ASP A CA 1
ATOM 1987 C C . ASP A 1 240 ? 9.280 17.018 10.412 1.00 97.25 240 ASP A C 1
ATOM 1989 O O . ASP A 1 240 ? 8.989 15.828 10.554 1.00 97.25 240 ASP A O 1
ATOM 1993 N N . SER A 1 241 ? 9.887 17.722 11.374 1.00 98.00 241 SER A N 1
ATOM 1994 C CA . SER A 1 241 ? 10.231 17.166 12.689 1.00 98.00 241 SER A CA 1
ATOM 1995 C C . SER A 1 241 ? 8.991 16.711 13.472 1.00 98.00 241 SER A C 1
ATOM 1997 O O . SER A 1 241 ? 8.931 15.565 13.922 1.00 98.00 241 SER A O 1
ATOM 1999 N N . ILE A 1 242 ? 7.956 17.561 13.553 1.00 98.25 242 ILE A N 1
ATOM 2000 C CA . ILE A 1 242 ? 6.696 17.241 14.249 1.00 98.25 242 ILE A CA 1
ATOM 2001 C C . ILE A 1 242 ? 5.978 16.067 13.574 1.00 98.25 242 ILE A C 1
ATOM 2003 O O . ILE A 1 242 ? 5.512 15.153 14.255 1.00 98.25 242 ILE A O 1
ATOM 2007 N N . LEU A 1 243 ? 5.920 16.049 12.238 1.00 98.19 243 LEU A N 1
ATOM 2008 C CA . LEU A 1 243 ? 5.333 14.940 11.483 1.00 98.19 243 LEU A CA 1
ATOM 2009 C C . LEU A 1 243 ? 6.065 13.621 11.756 1.00 98.19 243 LEU A C 1
ATOM 2011 O O . LEU A 1 243 ? 5.422 12.589 11.953 1.00 98.19 243 LEU A O 1
ATOM 2015 N N . LEU A 1 244 ? 7.400 13.640 11.783 1.00 98.31 244 LEU A N 1
ATOM 2016 C CA . LEU A 1 244 ? 8.204 12.452 12.058 1.00 98.31 244 LEU A CA 1
ATOM 2017 C C . LEU A 1 244 ? 7.993 11.933 13.483 1.00 98.31 244 LEU A C 1
ATOM 2019 O O . LEU A 1 244 ? 7.844 10.725 13.678 1.00 98.31 244 LEU A O 1
ATOM 2023 N N . GLU A 1 245 ? 7.994 12.824 14.471 1.00 98.31 245 GLU A N 1
ATOM 2024 C CA . GLU A 1 245 ? 7.766 12.459 15.868 1.00 98.31 245 GLU A CA 1
ATOM 2025 C C . GLU A 1 245 ? 6.353 11.904 16.076 1.00 98.31 245 GLU A C 1
ATOM 2027 O O . GLU A 1 245 ? 6.193 10.822 16.645 1.00 98.31 245 GLU A O 1
ATOM 2032 N N . SER A 1 246 ? 5.342 12.585 15.530 1.00 98.12 246 SER A N 1
ATOM 2033 C CA . SER A 1 246 ? 3.945 12.151 15.572 1.00 98.12 246 SER A CA 1
ATOM 2034 C C . SER A 1 246 ? 3.769 10.766 14.944 1.00 98.12 246 SER A C 1
ATOM 2036 O O . SER A 1 246 ? 3.257 9.861 15.597 1.00 98.12 246 SER A O 1
ATOM 2038 N N . ALA A 1 247 ? 4.294 10.542 13.734 1.00 98.38 247 ALA A N 1
ATOM 2039 C CA . ALA A 1 247 ? 4.211 9.246 13.062 1.00 98.38 247 ALA A CA 1
ATOM 2040 C C . ALA A 1 247 ? 4.888 8.113 13.856 1.00 98.38 247 ALA A C 1
ATOM 2042 O O . ALA A 1 247 ? 4.358 7.002 13.930 1.00 98.38 247 ALA A O 1
ATOM 2043 N N . LYS A 1 248 ? 6.048 8.379 14.476 1.00 97.81 248 LYS A N 1
ATOM 2044 C CA . LYS A 1 248 ? 6.731 7.409 15.349 1.00 97.81 248 LYS A CA 1
ATOM 2045 C C . LYS A 1 248 ? 5.901 7.094 16.592 1.00 97.81 248 LYS A C 1
ATOM 2047 O O . LYS A 1 248 ? 5.823 5.930 16.978 1.00 97.81 248 LYS A O 1
ATOM 2052 N N . ASN A 1 249 ? 5.288 8.100 17.210 1.00 95.75 249 ASN A N 1
ATOM 2053 C CA . ASN A 1 249 ? 4.428 7.906 18.376 1.00 95.75 249 ASN A CA 1
ATOM 2054 C C . ASN A 1 249 ? 3.180 7.100 18.016 1.00 95.75 249 ASN A C 1
ATOM 2056 O O . ASN A 1 249 ? 2.896 6.121 18.698 1.00 95.75 249 ASN A O 1
ATOM 2060 N N . THR A 1 250 ? 2.524 7.415 16.898 1.00 95.19 250 THR A N 1
ATOM 2061 C CA . THR A 1 250 ? 1.411 6.623 16.365 1.00 95.19 250 THR A CA 1
ATOM 2062 C C . THR A 1 250 ? 1.800 5.157 16.157 1.00 95.19 250 THR A C 1
ATOM 2064 O O . THR A 1 250 ? 1.084 4.258 16.583 1.00 95.19 250 THR A O 1
ATOM 2067 N N . LEU A 1 251 ? 2.954 4.875 15.540 1.00 95.56 251 LEU A N 1
ATOM 2068 C CA . LEU A 1 251 ? 3.400 3.490 15.337 1.00 95.56 251 LEU A CA 1
ATOM 2069 C C . LEU A 1 251 ? 3.661 2.741 16.650 1.00 95.56 251 LEU A C 1
ATOM 2071 O O . LEU A 1 251 ? 3.406 1.541 16.716 1.00 95.56 251 LEU A O 1
ATOM 2075 N N . ARG A 1 252 ? 4.147 3.426 17.693 1.00 92.88 252 ARG A N 1
ATOM 2076 C CA . ARG A 1 252 ? 4.360 2.828 19.024 1.00 92.88 252 ARG A CA 1
ATOM 2077 C C . ARG A 1 252 ? 3.052 2.502 19.742 1.00 92.88 252 ARG A C 1
ATOM 2079 O O . ARG A 1 252 ? 3.031 1.580 20.550 1.00 92.88 252 ARG A O 1
ATOM 2086 N N . THR A 1 253 ? 1.985 3.255 19.475 1.00 92.06 253 THR A N 1
ATOM 2087 C CA . THR A 1 253 ? 0.672 3.055 20.106 1.00 92.06 253 THR A CA 1
ATOM 2088 C C . THR A 1 253 ? -0.243 2.120 19.319 1.00 92.06 253 THR A C 1
ATOM 2090 O O . THR A 1 253 ? -1.268 1.697 19.849 1.00 92.06 253 THR A O 1
ATOM 2093 N N . MET A 1 254 ? 0.112 1.753 18.085 1.00 94.75 254 MET A N 1
ATOM 2094 C CA . MET A 1 254 ? -0.608 0.732 17.322 1.00 94.75 254 MET A CA 1
ATOM 2095 C C . MET A 1 254 ? -0.528 -0.644 17.994 1.00 94.75 254 MET A C 1
ATOM 2097 O O . MET A 1 254 ? 0.435 -0.981 18.686 1.00 94.75 254 MET A O 1
ATOM 2101 N N . SER A 1 255 ? -1.545 -1.471 17.756 1.00 95.50 255 SER A N 1
ATOM 2102 C CA . SER A 1 255 ? -1.581 -2.852 18.250 1.00 95.50 255 SER A CA 1
ATOM 2103 C C . SER A 1 255 ? -0.581 -3.740 17.521 1.00 95.50 255 SER A C 1
ATOM 2105 O O . SER A 1 255 ? -0.067 -4.692 18.093 1.00 95.50 255 SER A O 1
ATOM 2107 N N . PHE A 1 256 ? -0.341 -3.452 16.240 1.00 96.00 256 PHE A N 1
ATOM 2108 C CA . PHE A 1 256 ? 0.554 -4.214 15.380 1.00 96.00 256 PHE A CA 1
ATOM 2109 C C . PHE A 1 256 ? 0.917 -3.404 14.132 1.00 96.00 256 PHE A C 1
ATOM 2111 O O . PHE A 1 256 ? 0.073 -2.714 13.560 1.00 96.00 256 PHE A O 1
ATOM 2118 N N . TYR A 1 257 ? 2.139 -3.557 13.632 1.00 96.94 257 TYR A N 1
ATOM 2119 C CA . TYR A 1 257 ? 2.466 -3.181 12.261 1.00 96.94 257 TYR A CA 1
ATOM 2120 C C . TYR A 1 257 ? 3.391 -4.216 11.623 1.00 96.94 257 TYR A C 1
ATOM 2122 O O . TYR A 1 257 ? 4.275 -4.767 12.275 1.00 96.94 257 TYR A O 1
ATOM 2130 N N . GLY A 1 258 ? 3.180 -4.476 10.334 1.00 95.00 258 GLY A N 1
ATOM 2131 C CA . GLY A 1 258 ? 4.011 -5.380 9.543 1.00 95.00 258 GLY A CA 1
ATOM 2132 C C . GLY A 1 258 ? 4.985 -4.639 8.631 1.00 95.00 258 GLY A C 1
ATOM 2133 O O . GLY A 1 258 ? 4.800 -3.463 8.310 1.00 95.00 258 GLY A O 1
ATOM 2134 N N . LEU A 1 259 ? 6.012 -5.344 8.164 1.00 93.00 259 LEU A N 1
ATOM 2135 C CA . LEU A 1 259 ? 6.982 -4.850 7.191 1.00 93.00 259 LEU A CA 1
ATOM 2136 C C . LEU A 1 259 ? 6.911 -5.683 5.908 1.00 93.00 259 LEU A C 1
ATOM 2138 O O . LEU A 1 259 ? 7.021 -6.908 5.931 1.00 93.00 259 LEU A O 1
ATOM 2142 N N . GLN A 1 260 ? 6.785 -5.019 4.759 1.00 89.69 260 GLN A N 1
ATOM 2143 C CA . GLN A 1 260 ? 6.641 -5.687 3.462 1.00 89.69 260 GLN A CA 1
ATOM 2144 C C . GLN A 1 260 ? 7.831 -6.588 3.098 1.00 89.69 260 GLN A C 1
ATOM 2146 O O . GLN A 1 260 ? 7.648 -7.601 2.431 1.00 89.69 260 GLN A O 1
ATOM 2151 N N . ASN A 1 261 ? 9.051 -6.231 3.496 1.00 84.38 261 ASN A N 1
ATOM 2152 C CA . ASN A 1 261 ? 10.249 -7.039 3.251 1.00 84.38 261 ASN A CA 1
ATOM 2153 C C . ASN A 1 261 ? 10.429 -8.185 4.264 1.00 84.38 261 ASN A C 1
ATOM 2155 O O . ASN A 1 261 ? 11.332 -8.993 4.088 1.00 84.38 261 ASN A O 1
ATOM 2159 N N . ARG A 1 262 ? 9.572 -8.264 5.289 1.00 86.94 262 ARG A N 1
ATOM 2160 C CA . ARG A 1 262 ? 9.583 -9.271 6.358 1.00 86.94 262 ARG A CA 1
ATOM 2161 C C . ARG A 1 262 ? 8.184 -9.847 6.574 1.00 86.94 262 ARG A C 1
ATOM 2163 O O . ARG A 1 262 ? 7.636 -9.819 7.673 1.00 86.94 262 ARG A O 1
ATOM 2170 N N . MET A 1 263 ? 7.545 -10.290 5.486 1.00 83.56 263 MET A N 1
ATOM 2171 C CA . MET A 1 263 ? 6.150 -10.761 5.517 1.00 83.56 263 MET A CA 1
ATOM 2172 C C . MET A 1 263 ? 5.965 -11.973 6.432 1.00 83.56 263 MET A C 1
ATOM 2174 O O . MET A 1 263 ? 4.950 -12.044 7.115 1.00 83.56 263 MET A O 1
ATOM 2178 N N . ALA A 1 264 ? 6.926 -12.903 6.446 1.00 84.31 264 ALA A N 1
ATOM 2179 C CA . ALA A 1 264 ? 6.857 -14.099 7.280 1.00 84.31 264 ALA A CA 1
ATOM 2180 C C . ALA A 1 264 ? 6.955 -13.737 8.769 1.00 84.31 264 ALA A C 1
ATOM 2182 O O . ALA A 1 264 ? 6.085 -14.132 9.540 1.00 84.31 264 ALA A O 1
ATOM 2183 N N . GLU A 1 265 ? 7.933 -12.906 9.155 1.00 88.12 265 GLU A N 1
ATOM 2184 C CA . GLU A 1 265 ? 8.044 -12.439 10.542 1.00 88.12 265 GLU A CA 1
ATOM 2185 C C . GLU A 1 265 ? 6.833 -11.581 10.943 1.00 88.12 265 GLU A C 1
ATOM 2187 O O . GLU A 1 265 ? 6.331 -11.688 12.056 1.00 88.12 265 GLU A O 1
ATOM 2192 N N . SER A 1 266 ? 6.316 -10.759 10.022 1.00 91.00 266 SER A N 1
ATOM 2193 C CA . SER A 1 266 ? 5.116 -9.943 10.259 1.00 91.00 266 SER A CA 1
ATOM 2194 C C . SER A 1 266 ? 3.874 -10.806 10.476 1.00 91.00 266 SER A C 1
ATOM 2196 O O . SER A 1 266 ? 3.039 -10.478 11.314 1.00 91.00 266 SER A O 1
ATOM 2198 N N . GLN A 1 267 ? 3.743 -11.903 9.727 1.00 87.50 267 GLN A N 1
ATOM 2199 C CA . GLN A 1 267 ? 2.656 -12.861 9.891 1.00 87.50 267 GLN A CA 1
ATOM 2200 C C . GLN A 1 267 ? 2.736 -13.536 11.263 1.00 87.50 267 GLN A C 1
ATOM 2202 O O . GLN A 1 267 ? 1.753 -13.536 11.998 1.00 87.50 267 GLN A O 1
ATOM 2207 N N . GLU A 1 268 ? 3.910 -14.052 11.624 1.00 89.62 268 GLU A N 1
ATOM 2208 C CA . GLU A 1 268 ? 4.127 -14.706 12.914 1.00 89.62 268 GLU A CA 1
ATOM 2209 C C . GLU A 1 268 ? 3.881 -13.748 14.088 1.00 89.62 268 GLU A C 1
ATOM 2211 O O . GLU A 1 268 ? 3.201 -14.101 15.054 1.00 89.62 268 GLU A O 1
ATOM 2216 N N . LEU A 1 269 ? 4.381 -12.512 13.995 1.00 92.44 269 LEU A N 1
ATOM 2217 C CA . LEU A 1 269 ? 4.140 -11.487 15.004 1.00 92.44 269 LEU A CA 1
ATOM 2218 C C . LEU A 1 269 ? 2.643 -11.196 15.145 1.00 92.44 269 LEU A C 1
ATOM 2220 O O . LEU A 1 269 ? 2.156 -11.097 16.269 1.00 92.44 269 LEU A O 1
ATOM 2224 N N . PHE A 1 270 ? 1.901 -11.097 14.040 1.00 93.38 270 PHE A N 1
ATOM 2225 C CA . PHE A 1 270 ? 0.453 -10.892 14.079 1.00 93.38 270 PHE A CA 1
ATOM 2226 C C . PHE A 1 270 ? -0.273 -12.057 14.767 1.00 93.38 270 PHE A C 1
ATOM 2228 O O . PHE A 1 270 ? -1.077 -11.822 15.668 1.00 93.38 270 PHE A O 1
ATOM 2235 N N . GLU A 1 271 ? 0.021 -13.303 14.378 1.00 91.25 271 GLU A N 1
ATOM 2236 C CA . GLU A 1 271 ? -0.582 -14.505 14.976 1.00 91.25 271 GLU A CA 1
ATOM 2237 C C . GLU A 1 271 ? -0.366 -14.542 16.491 1.00 91.25 271 GLU A C 1
ATOM 2239 O O . GLU A 1 271 ? -1.319 -14.706 17.256 1.00 91.25 271 GLU A O 1
ATOM 2244 N N . ARG A 1 272 ? 0.875 -14.305 16.934 1.00 91.19 272 ARG A N 1
ATOM 2245 C CA . ARG A 1 272 ? 1.232 -14.279 18.358 1.00 91.19 272 ARG A CA 1
ATOM 2246 C C . ARG A 1 272 ? 0.577 -13.115 19.101 1.00 91.19 272 ARG A C 1
ATOM 2248 O O . ARG A 1 272 ? 0.049 -13.328 20.187 1.00 91.19 272 ARG A O 1
ATOM 2255 N N . THR A 1 273 ? 0.569 -11.914 18.514 1.00 91.62 273 THR A N 1
ATOM 2256 C CA . THR A 1 273 ? -0.007 -10.705 19.137 1.00 91.62 273 THR A CA 1
ATOM 2257 C C . THR A 1 273 ? -1.494 -10.886 19.419 1.00 91.62 273 THR A C 1
ATOM 2259 O O . THR A 1 273 ? -1.963 -10.564 20.504 1.00 91.62 273 THR A O 1
ATOM 2262 N N . PHE A 1 274 ? -2.250 -11.429 18.465 1.00 91.81 274 PHE A N 1
ATOM 2263 C CA . PHE A 1 274 ? -3.700 -11.560 18.612 1.00 91.81 274 PHE A CA 1
ATOM 2264 C C . PHE A 1 274 ? -4.150 -12.946 19.100 1.00 91.81 274 PHE A C 1
ATOM 2266 O O . PHE A 1 274 ? -5.353 -13.171 19.233 1.00 91.81 274 PHE A O 1
ATOM 2273 N N . LYS A 1 275 ? -3.213 -13.869 19.379 1.00 89.94 275 LYS A N 1
ATOM 2274 C CA . LYS A 1 275 ? -3.483 -15.291 19.679 1.00 89.94 275 LYS A CA 1
ATOM 2275 C C . LYS A 1 275 ? -4.388 -15.933 18.614 1.00 89.94 275 LYS A C 1
ATOM 2277 O O . LYS A 1 275 ? -5.288 -16.713 18.919 1.00 89.94 275 LYS A O 1
ATOM 2282 N N . LEU A 1 276 ? -4.161 -15.569 17.352 1.00 88.50 276 LEU A N 1
ATOM 2283 C CA . LEU A 1 276 ? -4.911 -16.067 16.203 1.00 88.50 276 LEU A CA 1
ATOM 2284 C C . LEU A 1 276 ? -4.056 -17.070 15.450 1.00 88.50 276 LEU A C 1
ATOM 2286 O O . LEU A 1 276 ? -2.853 -16.885 15.302 1.00 88.50 276 LEU A O 1
ATOM 2290 N N . SER A 1 277 ? -4.697 -18.110 14.933 1.00 84.88 277 SER A N 1
ATOM 2291 C CA . SER A 1 277 ? -4.070 -18.976 13.944 1.00 84.88 277 SER A CA 1
ATOM 2292 C C . SER A 1 277 ? -4.610 -18.626 12.577 1.00 84.88 277 SER A C 1
ATOM 2294 O O . SER A 1 277 ? -5.781 -18.273 12.402 1.00 84.88 277 SER A O 1
ATOM 2296 N N . MET A 1 278 ? -3.749 -18.720 11.587 1.00 78.00 278 MET A N 1
ATOM 2297 C CA . MET A 1 278 ? -4.178 -18.612 10.216 1.00 78.00 278 MET A CA 1
ATOM 2298 C C . MET A 1 278 ? -4.377 -20.022 9.687 1.00 78.00 278 MET A C 1
ATOM 2300 O O . MET A 1 278 ? -3.615 -20.939 10.006 1.00 78.00 278 MET A O 1
ATOM 2304 N N . GLN A 1 279 ? -5.420 -20.217 8.881 1.00 67.56 279 GLN A N 1
ATOM 2305 C CA . GLN A 1 279 ? -5.516 -21.406 8.060 1.00 67.56 279 GLN A CA 1
ATOM 2306 C C . GLN A 1 279 ? -4.266 -21.405 7.196 1.00 67.56 279 GLN A C 1
ATOM 2308 O O . GLN A 1 279 ? -4.146 -20.632 6.244 1.00 67.56 279 GLN A O 1
ATOM 2313 N N . ARG A 1 280 ? -3.309 -22.261 7.562 1.00 57.81 280 ARG A N 1
ATOM 2314 C CA . ARG A 1 280 ? -2.257 -22.677 6.657 1.00 57.81 280 ARG A CA 1
ATOM 2315 C C . ARG A 1 280 ? -3.005 -23.319 5.497 1.00 57.81 280 ARG A C 1
ATOM 2317 O O . ARG A 1 280 ? -3.290 -24.515 5.523 1.00 57.81 280 ARG A O 1
ATOM 2324 N N . SER A 1 281 ? -3.332 -22.534 4.467 1.00 42.75 281 SER A N 1
ATOM 2325 C CA . SER A 1 281 ? -3.291 -23.093 3.127 1.00 42.75 281 SER A CA 1
ATOM 2326 C C . SER A 1 281 ? -1.970 -23.843 3.112 1.00 42.75 281 SER A C 1
ATOM 2328 O O . SER A 1 281 ? -0.953 -23.271 3.530 1.00 42.75 281 SER A O 1
ATOM 2330 N N . ARG A 1 282 ? -2.010 -25.156 2.825 1.00 38.91 282 ARG A N 1
ATOM 2331 C CA . ARG A 1 282 ? -0.791 -25.955 2.635 1.00 38.91 282 ARG A CA 1
ATOM 2332 C C . ARG A 1 282 ? 0.216 -25.015 2.000 1.00 38.91 282 ARG A C 1
ATOM 2334 O O . ARG A 1 282 ? -0.195 -24.406 1.006 1.00 38.91 282 ARG A O 1
ATOM 2341 N N . PRO A 1 283 ? 1.394 -24.781 2.617 1.00 41.22 283 PRO A N 1
ATOM 2342 C CA . PRO A 1 283 ? 2.336 -23.823 2.075 1.00 41.22 283 PRO A CA 1
ATOM 2343 C C . PRO A 1 283 ? 2.419 -24.184 0.612 1.00 41.22 283 PRO A C 1
ATOM 2345 O O . PRO A 1 283 ? 2.773 -25.319 0.302 1.00 41.22 283 PRO A O 1
ATOM 2348 N N . VAL A 1 284 ? 1.921 -23.277 -0.234 1.00 44.56 284 VAL A N 1
ATOM 2349 C CA . VAL A 1 284 ? 2.058 -23.360 -1.681 1.00 44.56 284 VAL A CA 1
ATOM 2350 C C . VAL A 1 284 ? 3.512 -23.752 -1.819 1.00 44.56 284 VAL A C 1
ATOM 2352 O O . VAL A 1 284 ? 4.368 -23.019 -1.291 1.00 44.56 284 VAL A O 1
ATOM 2355 N N . ALA A 1 285 ? 3.754 -24.989 -2.274 1.00 41.53 285 ALA A N 1
ATOM 2356 C CA . ALA A 1 285 ? 5.067 -25.594 -2.153 1.00 41.53 285 ALA A CA 1
ATOM 2357 C C . ALA A 1 285 ? 6.057 -24.590 -2.745 1.00 41.53 285 ALA A C 1
ATOM 2359 O O . ALA A 1 285 ? 5.674 -23.753 -3.562 1.00 41.53 285 ALA A O 1
ATOM 2360 N N . ILE A 1 286 ? 7.329 -24.600 -2.356 1.00 45.62 286 ILE A N 1
ATOM 2361 C CA . ILE A 1 286 ? 8.305 -23.701 -3.002 1.00 45.62 286 ILE A CA 1
ATOM 2362 C C . ILE A 1 286 ? 8.201 -23.770 -4.546 1.00 45.62 286 ILE A C 1
ATOM 2364 O O . ILE A 1 286 ? 8.410 -22.763 -5.211 1.00 45.62 286 ILE A O 1
ATOM 2368 N N . LEU A 1 287 ? 7.762 -24.921 -5.066 1.00 42.84 287 LEU A N 1
ATOM 2369 C CA . LEU A 1 287 ? 7.425 -25.217 -6.458 1.00 42.84 287 LEU A CA 1
ATOM 2370 C C . LEU A 1 287 ? 6.143 -24.539 -6.994 1.00 42.84 287 LEU A C 1
ATOM 2372 O O . LEU A 1 287 ? 6.076 -24.226 -8.175 1.00 42.84 287 LEU A O 1
ATOM 2376 N N . ASP A 1 288 ? 5.147 -24.282 -6.148 1.00 41.81 288 ASP A N 1
ATOM 2377 C CA . ASP A 1 288 ? 3.874 -23.646 -6.514 1.00 41.81 288 ASP A CA 1
ATOM 2378 C C . ASP A 1 288 ? 3.904 -22.116 -6.311 1.00 41.81 288 ASP A C 1
ATOM 2380 O O . ASP A 1 288 ? 2.981 -21.397 -6.712 1.00 41.81 288 ASP A O 1
ATOM 2384 N N . LYS A 1 289 ? 4.945 -21.579 -5.650 1.00 49.66 289 LYS A N 1
ATOM 2385 C CA . LYS A 1 289 ? 5.153 -20.130 -5.562 1.00 49.66 289 LYS A CA 1
ATOM 2386 C C . LYS A 1 289 ? 5.547 -19.645 -6.949 1.00 49.66 289 LYS A C 1
ATOM 2388 O O . LYS A 1 289 ? 6.628 -19.972 -7.428 1.00 49.66 289 LYS A O 1
ATOM 2393 N N . SER A 1 290 ? 4.719 -18.805 -7.570 1.00 47.22 290 SER A N 1
ATOM 2394 C CA . SER A 1 290 ? 5.142 -18.084 -8.771 1.00 47.22 290 SER A CA 1
ATOM 2395 C C . SER A 1 290 ? 6.450 -17.354 -8.458 1.00 47.22 290 SER A C 1
ATOM 2397 O O . SER A 1 290 ? 6.478 -16.494 -7.570 1.00 47.22 290 SER A O 1
ATOM 2399 N N . LEU A 1 291 ? 7.537 -17.724 -9.146 1.00 53.28 291 LEU A N 1
ATOM 2400 C CA . LEU A 1 291 ? 8.817 -17.036 -9.012 1.00 53.28 291 LEU A CA 1
ATOM 2401 C C . LEU A 1 291 ? 8.571 -15.543 -9.217 1.00 53.28 291 LEU A C 1
ATOM 2403 O O . LEU A 1 291 ? 7.890 -15.147 -10.168 1.00 53.28 291 LEU A O 1
ATOM 2407 N N . SER A 1 292 ? 9.116 -14.705 -8.333 1.00 56.06 292 SER A N 1
ATOM 2408 C CA . SER A 1 292 ? 9.079 -13.264 -8.561 1.00 56.06 292 SER A CA 1
ATOM 2409 C C . SER A 1 292 ? 9.651 -12.994 -9.951 1.00 56.06 292 SER A C 1
ATOM 2411 O O . SER A 1 292 ? 10.692 -13.555 -10.313 1.00 56.06 292 SER A O 1
ATOM 2413 N N . LYS A 1 293 ? 8.972 -12.161 -10.753 1.00 53.44 293 LYS A N 1
ATOM 2414 C CA . LYS A 1 293 ? 9.624 -11.532 -11.904 1.00 53.44 293 LYS A CA 1
ATOM 2415 C C . LYS A 1 293 ? 10.830 -10.805 -11.310 1.00 53.44 293 LYS A C 1
ATOM 2417 O O . LYS A 1 293 ? 10.644 -9.963 -10.430 1.00 53.44 293 LYS A O 1
ATOM 2422 N N . GLY A 1 294 ? 12.038 -11.268 -11.634 1.00 51.38 294 GLY A N 1
ATOM 2423 C CA . GLY A 1 294 ? 13.270 -10.748 -11.045 1.00 51.38 294 GLY A CA 1
ATOM 2424 C C . GLY A 1 294 ? 13.306 -9.224 -11.153 1.00 51.38 294 GLY A C 1
ATOM 2425 O O . GLY A 1 294 ? 12.694 -8.645 -12.049 1.00 51.38 294 GLY A O 1
ATOM 2426 N N . LYS A 1 295 ? 13.973 -8.552 -10.214 1.00 54.69 295 LYS A N 1
ATOM 2427 C CA . LYS A 1 295 ? 14.237 -7.121 -10.373 1.00 54.69 295 LYS A CA 1
ATOM 2428 C C . LYS A 1 295 ? 15.306 -6.971 -11.459 1.00 54.69 295 LYS A C 1
ATOM 2430 O O . LYS A 1 295 ? 16.425 -7.426 -11.251 1.00 54.69 295 LYS A O 1
ATOM 2435 N N . ASN A 1 296 ? 14.963 -6.350 -12.585 1.00 56.84 296 ASN A N 1
ATOM 2436 C CA . ASN A 1 296 ? 15.912 -5.996 -13.646 1.00 56.84 296 ASN A CA 1
ATOM 2437 C C . ASN A 1 296 ? 16.707 -4.743 -13.245 1.00 56.84 296 ASN A C 1
ATOM 2439 O O . ASN A 1 296 ? 16.556 -3.688 -13.848 1.00 56.84 296 ASN A O 1
ATOM 2443 N N . GLU A 1 297 ? 17.498 -4.834 -12.179 1.00 56.28 297 GLU A N 1
ATOM 2444 C CA . GLU A 1 297 ? 18.345 -3.731 -11.708 1.00 56.28 297 GLU A CA 1
ATOM 2445 C C . GLU A 1 297 ? 19.745 -4.265 -11.386 1.00 56.28 297 GLU A C 1
ATOM 2447 O O . GLU A 1 297 ? 20.181 -4.280 -10.238 1.00 56.28 297 GLU A O 1
ATOM 2452 N N . ILE A 1 298 ? 20.446 -4.751 -12.409 1.00 59.88 298 ILE A N 1
ATOM 2453 C CA . ILE A 1 298 ? 21.905 -4.886 -12.361 1.00 59.88 298 ILE A CA 1
ATOM 2454 C C . ILE A 1 298 ? 22.454 -3.784 -13.261 1.00 59.88 298 ILE A C 1
ATOM 2456 O O . ILE A 1 298 ? 21.981 -3.609 -14.382 1.00 59.88 298 ILE A O 1
ATOM 2460 N N . ASN A 1 299 ? 23.411 -3.006 -12.753 1.00 62.97 299 ASN A N 1
ATOM 2461 C CA . ASN A 1 299 ? 24.068 -1.974 -13.545 1.00 62.97 299 ASN A CA 1
ATOM 2462 C C . ASN A 1 299 ? 24.771 -2.639 -14.743 1.00 62.97 299 ASN A C 1
ATOM 2464 O O . ASN A 1 299 ? 25.557 -3.569 -14.562 1.00 62.97 299 ASN A O 1
ATOM 2468 N N . LEU A 1 300 ? 24.480 -2.170 -15.957 1.00 64.56 300 LEU A N 1
ATOM 2469 C CA . LEU A 1 300 ? 25.000 -2.752 -17.198 1.00 64.56 300 LEU A CA 1
ATOM 2470 C C . LEU A 1 300 ? 26.538 -2.774 -17.235 1.00 64.56 300 LEU A C 1
ATOM 2472 O O . LEU A 1 300 ? 27.124 -3.718 -17.759 1.00 64.56 300 LEU A O 1
ATOM 2476 N N . SER A 1 301 ? 27.204 -1.800 -16.609 1.00 68.44 301 SER A N 1
ATOM 2477 C CA . SER A 1 301 ? 28.666 -1.764 -16.494 1.00 68.44 301 SER A CA 1
ATOM 2478 C C . SER A 1 301 ? 29.223 -2.919 -15.657 1.00 68.44 301 SER A C 1
ATOM 2480 O O . SER A 1 301 ? 30.338 -3.365 -15.905 1.00 68.44 301 SER A O 1
ATOM 2482 N N . THR A 1 302 ? 28.458 -3.447 -14.696 1.00 71.56 302 THR A N 1
ATOM 2483 C CA . THR A 1 302 ? 28.857 -4.623 -13.906 1.00 71.56 302 THR A CA 1
ATOM 2484 C C . THR A 1 302 ? 28.859 -5.887 -14.758 1.00 71.56 302 THR A C 1
ATOM 2486 O O . THR A 1 302 ? 29.774 -6.698 -14.641 1.00 71.56 302 THR A O 1
ATOM 2489 N N . PHE A 1 303 ? 27.862 -6.042 -15.636 1.00 73.56 303 PHE A N 1
ATOM 2490 C CA . PHE A 1 303 ? 27.836 -7.143 -16.596 1.00 73.56 303 PHE A CA 1
ATOM 2491 C C . PHE A 1 303 ? 28.993 -7.025 -17.591 1.00 73.56 303 PHE A C 1
ATOM 2493 O O . PHE A 1 303 ? 29.719 -7.994 -17.774 1.00 73.56 303 PHE A O 1
ATOM 2500 N N . ALA A 1 304 ? 29.210 -5.837 -18.164 1.00 70.81 304 ALA A N 1
ATOM 2501 C CA . ALA A 1 304 ? 30.294 -5.592 -19.113 1.00 70.81 304 ALA A CA 1
ATOM 2502 C C . ALA A 1 304 ? 31.678 -5.899 -18.515 1.00 70.81 304 ALA A C 1
ATOM 2504 O O . ALA A 1 304 ? 32.475 -6.589 -19.140 1.00 70.81 304 ALA A O 1
ATOM 2505 N N . PHE A 1 305 ? 31.938 -5.442 -17.284 1.00 71.38 305 PHE A N 1
ATOM 2506 C CA . PHE A 1 305 ? 33.207 -5.685 -16.596 1.00 71.38 305 PHE A CA 1
ATOM 2507 C C . PHE A 1 305 ? 33.428 -7.174 -16.309 1.00 71.38 305 PHE A C 1
ATOM 2509 O O . PHE A 1 305 ? 34.491 -7.706 -16.604 1.00 71.38 305 PHE A O 1
ATOM 2516 N N . LEU A 1 306 ? 32.408 -7.871 -15.795 1.00 74.00 306 LEU A N 1
ATOM 2517 C CA . LEU A 1 306 ? 32.503 -9.310 -15.543 1.00 74.00 306 LEU A CA 1
ATOM 2518 C C . LEU A 1 306 ? 32.692 -10.103 -16.842 1.00 74.00 306 LEU A C 1
ATOM 2520 O O . LEU A 1 306 ? 33.471 -11.048 -16.873 1.00 74.00 306 LEU A O 1
ATOM 2524 N N . PHE A 1 307 ? 31.976 -9.722 -17.900 1.00 75.12 307 PHE A N 1
ATOM 2525 C CA . PHE A 1 307 ? 32.045 -10.388 -19.195 1.00 75.12 307 PHE A CA 1
ATOM 2526 C C . PHE A 1 307 ? 33.398 -10.171 -19.883 1.00 75.12 307 PHE A C 1
ATOM 2528 O O . PHE A 1 307 ? 33.906 -11.089 -20.517 1.00 75.12 307 PHE A O 1
ATOM 2535 N N . ALA A 1 308 ? 34.008 -8.991 -19.732 1.00 70.94 308 ALA A N 1
ATOM 2536 C CA . ALA A 1 308 ? 35.328 -8.688 -20.286 1.00 70.94 308 ALA A CA 1
ATOM 2537 C C . ALA A 1 308 ? 36.454 -9.537 -19.664 1.00 70.94 308 ALA A C 1
ATOM 2539 O O . ALA A 1 308 ? 37.399 -9.889 -20.362 1.00 70.94 308 ALA A O 1
ATOM 2540 N N . GLU A 1 309 ? 36.330 -9.908 -18.385 1.00 71.12 309 GLU A N 1
ATOM 2541 C CA . GLU A 1 309 ? 37.279 -10.791 -17.684 1.00 71.12 309 GLU A CA 1
ATOM 2542 C C . GLU A 1 309 ? 37.124 -12.275 -18.069 1.00 71.12 309 GLU A C 1
ATOM 2544 O O . GLU A 1 309 ? 37.963 -13.111 -17.731 1.00 71.12 309 GLU A O 1
ATOM 2549 N N . MET A 1 310 ? 36.056 -12.638 -18.788 1.00 68.25 310 MET A N 1
ATOM 2550 C CA . MET A 1 310 ? 35.888 -13.987 -19.326 1.00 68.25 310 MET A CA 1
ATOM 2551 C C . MET A 1 310 ? 36.729 -14.121 -20.606 1.00 68.25 310 MET A C 1
ATOM 2553 O O . MET A 1 310 ? 36.224 -13.930 -21.712 1.00 68.25 310 MET A O 1
ATOM 2557 N N . GLU A 1 311 ? 38.028 -14.414 -20.454 1.00 56.47 311 GLU A N 1
ATOM 2558 C CA . GLU A 1 311 ? 38.983 -14.514 -21.568 1.00 56.47 311 GLU A CA 1
ATOM 2559 C C . GLU A 1 311 ? 38.513 -15.427 -22.719 1.00 56.47 311 GLU A C 1
ATOM 2561 O O . GLU A 1 311 ? 37.919 -16.498 -22.539 1.00 56.47 311 GLU A O 1
ATOM 2566 N N . LEU A 1 312 ? 38.798 -14.942 -23.929 1.00 64.00 312 LEU A N 1
ATOM 2567 C CA . LEU A 1 312 ? 38.253 -15.375 -25.206 1.00 64.00 312 LEU A CA 1
ATOM 2568 C C . LEU A 1 312 ? 39.027 -16.561 -25.808 1.00 64.00 312 LEU A C 1
ATOM 2570 O O . LEU A 1 312 ? 40.244 -16.496 -25.932 1.00 64.00 312 LEU A O 1
ATOM 2574 N N . GLU A 1 313 ? 38.310 -17.613 -26.221 1.00 53.41 313 GLU A N 1
ATOM 2575 C CA . GLU A 1 313 ? 38.061 -17.950 -27.647 1.00 53.41 313 GLU A CA 1
ATOM 2576 C C . GLU A 1 313 ? 37.427 -19.359 -27.791 1.00 53.41 313 GLU A C 1
ATOM 2578 O O . GLU A 1 313 ? 36.574 -19.542 -28.651 1.00 53.41 313 GLU A O 1
ATOM 2583 N N . ASP A 1 314 ? 37.639 -20.302 -26.857 1.00 54.00 314 ASP A N 1
ATOM 2584 C CA . ASP A 1 314 ? 37.140 -21.691 -27.034 1.00 54.00 314 ASP A CA 1
ATOM 2585 C C . ASP A 1 314 ? 35.884 -22.091 -26.234 1.00 54.00 314 ASP A C 1
ATOM 2587 O O . ASP A 1 314 ? 35.335 -23.183 -26.424 1.00 54.00 314 ASP A O 1
ATOM 2591 N N . ASN A 1 315 ? 35.390 -21.243 -25.323 1.00 74.69 315 ASN A N 1
ATOM 2592 C CA . ASN A 1 315 ? 34.332 -21.651 -24.383 1.00 74.69 315 ASN A CA 1
ATOM 2593 C C . ASN A 1 315 ? 33.158 -20.673 -24.215 1.00 74.69 315 ASN A C 1
ATOM 2595 O O . ASN A 1 315 ? 32.248 -20.983 -23.447 1.00 74.69 315 ASN A O 1
ATOM 2599 N N . LEU A 1 316 ? 33.092 -19.549 -24.941 1.00 82.00 316 LEU A N 1
ATOM 2600 C CA . LEU A 1 316 ? 31.994 -18.576 -24.780 1.00 82.00 316 LEU A CA 1
ATOM 2601 C C . LEU A 1 316 ? 30.617 -19.187 -25.065 1.00 82.00 316 LEU A C 1
ATOM 2603 O O . LEU A 1 316 ? 29.701 -19.021 -24.264 1.00 82.00 316 LEU A O 1
ATOM 2607 N N . ALA A 1 317 ? 30.484 -19.968 -26.140 1.00 85.44 317 ALA A N 1
ATOM 2608 C CA . ALA A 1 317 ? 29.243 -20.684 -26.428 1.00 85.44 317 ALA A CA 1
ATOM 2609 C C . ALA A 1 317 ? 28.901 -21.725 -25.350 1.00 85.44 317 ALA A C 1
ATOM 2611 O O . ALA A 1 317 ? 27.735 -21.894 -25.010 1.00 85.44 317 ALA A O 1
ATOM 2612 N N . LYS A 1 318 ? 29.898 -22.377 -24.733 1.00 87.31 318 LYS A N 1
ATOM 2613 C CA . LYS A 1 318 ? 29.656 -23.329 -23.635 1.00 87.31 318 LYS A CA 1
ATOM 2614 C C . LYS A 1 318 ? 29.188 -22.625 -22.362 1.00 87.31 318 LYS A C 1
ATOM 2616 O O . LYS A 1 318 ? 28.262 -23.106 -21.715 1.00 87.31 318 LYS A O 1
ATOM 2621 N N . TYR A 1 319 ? 29.777 -21.478 -22.023 1.00 87.44 319 TYR A N 1
ATOM 2622 C CA . TYR A 1 319 ? 29.308 -20.650 -20.909 1.00 87.44 319 TYR A CA 1
ATOM 2623 C C . TYR A 1 319 ? 27.907 -20.105 -21.168 1.00 87.44 319 TYR A C 1
ATOM 2625 O O . TYR A 1 319 ? 27.054 -20.165 -20.285 1.00 87.44 319 TYR A O 1
ATOM 2633 N N . GLY A 1 320 ? 27.651 -19.644 -22.391 1.00 89.19 320 GLY A N 1
ATOM 2634 C CA . GLY A 1 320 ? 26.326 -19.239 -22.839 1.00 89.19 320 GLY A CA 1
ATOM 2635 C C . GLY A 1 320 ? 25.308 -20.358 -22.677 1.00 89.19 320 GLY A C 1
ATOM 2636 O O . GLY A 1 320 ? 24.252 -20.151 -22.091 1.00 89.19 320 GLY A O 1
ATOM 2637 N N . LYS A 1 321 ? 25.662 -21.573 -23.103 1.00 91.31 321 LYS A N 1
ATOM 2638 C CA . LYS A 1 321 ? 24.823 -22.762 -22.949 1.00 91.31 321 LYS A CA 1
ATOM 2639 C C . LYS A 1 321 ? 24.535 -23.073 -21.484 1.00 91.31 321 LYS A C 1
ATOM 2641 O O . LYS A 1 321 ? 23.377 -23.204 -21.114 1.00 91.31 321 LYS A O 1
ATOM 2646 N N . PHE A 1 322 ? 25.557 -23.067 -20.627 1.00 90.88 322 PHE A N 1
ATOM 2647 C CA . PHE A 1 322 ? 25.387 -23.264 -19.185 1.00 90.88 322 PHE A CA 1
ATOM 2648 C C . PHE A 1 322 ? 24.446 -22.226 -18.553 1.00 90.88 322 PHE A C 1
ATOM 2650 O O . PHE A 1 322 ? 23.581 -22.572 -17.747 1.00 90.88 322 PHE A O 1
ATOM 2657 N N . VAL A 1 323 ? 24.593 -20.950 -18.919 1.00 90.69 323 VAL A N 1
ATOM 2658 C CA . VAL A 1 323 ? 23.696 -19.880 -18.461 1.00 90.69 323 VAL A CA 1
ATOM 2659 C C . VAL A 1 323 ? 22.281 -20.102 -18.997 1.00 90.69 323 VAL A C 1
ATOM 2661 O O . VAL A 1 323 ? 21.320 -20.016 -18.233 1.00 90.69 323 VAL A O 1
ATOM 2664 N N . GLY A 1 324 ? 22.147 -20.443 -20.278 1.00 92.56 324 GLY A N 1
ATOM 2665 C CA . GLY A 1 324 ? 20.875 -20.748 -20.923 1.00 92.56 324 GLY A CA 1
ATOM 2666 C C . GLY A 1 324 ? 20.133 -21.902 -20.252 1.00 92.56 324 GLY A C 1
ATOM 2667 O O . GLY A 1 324 ? 18.959 -21.742 -19.932 1.00 92.56 324 GLY A O 1
ATOM 2668 N N . ASP A 1 325 ? 20.821 -22.999 -19.927 1.00 91.62 325 ASP A N 1
ATOM 2669 C CA . ASP A 1 325 ? 20.245 -24.162 -19.238 1.00 91.62 325 ASP A CA 1
ATOM 2670 C C . ASP A 1 325 ? 19.666 -23.778 -17.866 1.00 91.62 325 ASP A C 1
ATOM 2672 O O . ASP A 1 325 ? 18.610 -24.262 -17.463 1.00 91.62 325 ASP A O 1
ATOM 2676 N N . ARG A 1 326 ? 20.323 -22.862 -17.139 1.00 89.56 326 ARG A N 1
ATOM 2677 C CA . ARG A 1 326 ? 19.833 -22.361 -15.841 1.00 89.56 326 ARG A CA 1
ATOM 2678 C C . ARG A 1 326 ? 18.694 -21.357 -15.977 1.00 89.56 326 ARG A C 1
ATOM 2680 O O . ARG A 1 326 ? 17.828 -21.292 -15.104 1.00 89.56 326 ARG A O 1
ATOM 2687 N N . LEU A 1 327 ? 18.703 -20.554 -17.038 1.00 88.50 327 LEU A N 1
ATOM 2688 C CA . LEU A 1 327 ? 17.661 -19.566 -17.306 1.00 88.50 327 LEU A CA 1
ATOM 2689 C C . LEU A 1 327 ? 16.392 -20.194 -17.883 1.00 88.50 327 LEU A C 1
ATOM 2691 O O . LEU A 1 327 ? 15.312 -19.647 -17.658 1.00 88.50 327 LEU A O 1
ATOM 2695 N N . LEU A 1 328 ? 16.508 -21.324 -18.584 1.00 88.25 328 LEU A N 1
ATOM 2696 C CA . LEU A 1 328 ? 15.416 -21.992 -19.284 1.00 88.25 328 LEU A CA 1
ATOM 2697 C C . LEU A 1 328 ? 14.192 -22.196 -18.389 1.00 88.25 328 LEU A C 1
ATOM 2699 O O . LEU A 1 328 ? 13.131 -21.637 -18.671 1.00 88.25 328 LEU A O 1
ATOM 2703 N N . ASP A 1 329 ? 14.349 -22.917 -17.279 1.00 83.38 329 ASP A N 1
ATOM 2704 C CA . ASP A 1 329 ? 13.239 -23.228 -16.373 1.00 83.38 329 ASP A CA 1
ATOM 2705 C C . ASP A 1 329 ? 12.612 -21.965 -15.778 1.00 83.38 329 ASP A C 1
ATOM 2707 O O . ASP A 1 329 ? 11.391 -21.841 -15.673 1.00 83.38 329 ASP A O 1
ATOM 2711 N N . VAL A 1 330 ? 13.452 -20.994 -15.414 1.00 84.50 330 VAL A N 1
ATOM 2712 C CA . VAL A 1 330 ? 13.020 -19.751 -14.772 1.00 84.50 330 VAL A CA 1
ATOM 2713 C C . VAL A 1 330 ? 12.214 -18.883 -15.738 1.00 84.50 330 VAL A C 1
ATOM 2715 O O . VAL A 1 330 ? 11.164 -18.360 -15.355 1.00 84.50 330 VAL A O 1
ATOM 2718 N N . ILE A 1 331 ? 12.682 -18.713 -16.977 1.00 85.19 331 ILE A N 1
ATOM 2719 C CA . ILE A 1 331 ? 12.006 -17.894 -17.991 1.00 85.19 331 ILE A CA 1
ATOM 2720 C C . ILE A 1 331 ? 10.738 -18.607 -18.485 1.00 85.19 331 ILE A C 1
ATOM 2722 O O . ILE A 1 331 ? 9.680 -17.978 -18.559 1.00 85.19 331 ILE A O 1
ATOM 2726 N N . MET A 1 332 ? 10.791 -19.922 -18.724 1.00 83.88 332 MET A N 1
ATOM 2727 C CA . MET A 1 332 ? 9.620 -20.713 -19.129 1.00 83.88 332 MET A CA 1
ATOM 2728 C C . MET A 1 332 ? 8.523 -20.721 -18.060 1.00 83.88 332 MET A C 1
ATOM 2730 O O . MET A 1 332 ? 7.341 -20.584 -18.384 1.00 83.88 332 MET A O 1
ATOM 2734 N N . LEU A 1 333 ? 8.880 -20.820 -16.776 1.00 81.00 333 LEU A N 1
ATOM 2735 C CA . LEU A 1 333 ? 7.914 -20.712 -15.683 1.00 81.00 333 LEU A CA 1
ATOM 2736 C C . LEU A 1 333 ? 7.313 -19.302 -15.594 1.00 81.00 333 LEU A C 1
ATOM 2738 O O . LEU A 1 333 ? 6.094 -19.165 -15.493 1.00 81.00 333 LEU A O 1
ATOM 2742 N N . ARG A 1 334 ? 8.139 -18.249 -15.644 1.00 79.81 334 ARG A N 1
ATOM 2743 C CA . ARG A 1 334 ? 7.676 -16.857 -15.483 1.00 79.81 334 ARG A CA 1
ATOM 2744 C C . ARG A 1 334 ? 6.773 -16.379 -16.614 1.00 79.81 334 ARG A C 1
ATOM 2746 O O . ARG A 1 334 ? 5.820 -15.650 -16.342 1.00 79.81 334 ARG A O 1
ATOM 2753 N N . GLU A 1 335 ? 7.085 -16.756 -17.850 1.00 81.06 335 GLU A N 1
ATOM 2754 C CA . GLU A 1 335 ? 6.416 -16.207 -19.034 1.00 81.06 335 GLU A CA 1
ATOM 2755 C C . GLU A 1 335 ? 5.395 -17.174 -19.650 1.00 81.06 335 GLU A C 1
ATOM 2757 O O . GLU A 1 335 ? 4.411 -16.726 -20.237 1.00 81.06 335 GLU A O 1
ATOM 2762 N N . LYS A 1 336 ? 5.562 -18.494 -19.472 1.00 74.56 336 LYS A N 1
ATOM 2763 C CA . LYS A 1 336 ? 4.650 -19.513 -20.024 1.00 74.56 336 LYS A CA 1
ATOM 2764 C C . LYS A 1 336 ? 4.024 -20.452 -18.994 1.00 74.56 336 LYS A C 1
ATOM 2766 O O . LYS A 1 336 ? 3.229 -21.307 -19.383 1.00 74.56 336 LYS A O 1
ATOM 2771 N N . GLY A 1 337 ? 4.345 -20.332 -17.703 1.00 74.12 337 GLY A N 1
ATOM 2772 C CA . GLY A 1 337 ? 3.819 -21.237 -16.675 1.00 74.12 337 GLY A CA 1
ATOM 2773 C C . GLY A 1 337 ? 4.150 -22.709 -16.952 1.00 74.12 337 GLY A C 1
ATOM 2774 O O . GLY A 1 337 ? 3.282 -23.558 -16.785 1.00 74.12 337 GLY A O 1
ATOM 2775 N N . TYR A 1 338 ? 5.362 -22.992 -17.453 1.00 70.56 338 TYR A N 1
ATOM 2776 C CA . TYR A 1 338 ? 5.816 -24.314 -17.930 1.00 70.56 338 TYR A CA 1
ATOM 2777 C C . TYR A 1 338 ? 5.066 -24.894 -19.142 1.00 70.56 338 TYR A C 1
ATOM 2779 O O . TYR A 1 338 ? 5.260 -26.059 -19.494 1.00 70.56 338 TYR A O 1
ATOM 2787 N N . LYS A 1 339 ? 4.250 -24.106 -19.852 1.00 75.06 339 LYS A N 1
ATOM 2788 C CA . LYS A 1 339 ? 3.686 -24.553 -21.129 1.00 75.06 339 LYS A CA 1
ATOM 2789 C C . LYS A 1 339 ? 4.796 -24.660 -22.184 1.00 75.06 339 LYS A C 1
ATOM 2791 O O . LYS A 1 339 ? 5.311 -23.643 -22.646 1.00 75.06 339 LYS A O 1
ATOM 2796 N N . ARG A 1 340 ? 5.139 -25.892 -22.567 1.00 77.81 340 ARG A N 1
ATOM 2797 C CA . ARG A 1 340 ? 6.147 -26.197 -23.594 1.00 77.81 340 ARG A CA 1
ATOM 2798 C C . ARG A 1 340 ? 5.575 -26.016 -25.000 1.00 77.81 340 ARG A C 1
ATOM 2800 O O . ARG A 1 340 ? 4.472 -26.486 -25.285 1.00 77.81 340 ARG A O 1
ATOM 2807 N N . ASP A 1 341 ? 6.328 -25.364 -25.882 1.00 82.31 341 ASP A N 1
ATOM 2808 C CA . ASP A 1 341 ? 5.980 -25.306 -27.302 1.00 82.31 341 ASP A CA 1
ATOM 2809 C C . ASP A 1 341 ? 6.301 -26.641 -27.979 1.00 82.31 341 ASP A C 1
ATOM 2811 O O . ASP A 1 341 ? 7.378 -27.201 -27.799 1.00 82.31 341 ASP A O 1
ATOM 2815 N N . THR A 1 342 ? 5.366 -27.146 -28.780 1.00 84.62 342 THR A N 1
ATOM 2816 C CA . THR A 1 342 ? 5.556 -28.369 -29.578 1.00 84.62 342 THR A CA 1
ATOM 2817 C C . THR A 1 342 ? 5.824 -28.082 -31.052 1.00 84.62 342 THR A C 1
ATOM 2819 O O . THR A 1 342 ? 6.356 -28.938 -31.748 1.00 84.62 342 THR A O 1
ATOM 2822 N N . LYS A 1 343 ? 5.496 -26.870 -31.518 1.00 88.44 343 LYS A N 1
ATOM 2823 C CA . LYS A 1 343 ? 5.730 -26.409 -32.892 1.00 88.44 343 LYS A CA 1
ATOM 2824 C C . LYS A 1 343 ? 6.992 -25.564 -32.973 1.00 88.44 343 LYS A C 1
ATOM 2826 O O . LYS A 1 343 ? 7.154 -24.643 -32.167 1.00 88.44 343 LYS A O 1
ATOM 2831 N N . LEU A 1 344 ? 7.814 -25.812 -33.989 1.00 90.31 344 LEU A N 1
ATOM 2832 C CA . LEU A 1 344 ? 9.098 -25.135 -34.175 1.00 90.31 344 LEU A CA 1
ATOM 2833 C C . LEU A 1 344 ? 8.942 -23.612 -34.307 1.00 90.31 344 LEU A C 1
ATOM 2835 O O . LEU A 1 344 ? 9.653 -22.848 -33.657 1.00 90.31 344 LEU A O 1
ATOM 2839 N N . VAL A 1 345 ? 7.945 -23.161 -35.074 1.00 89.94 345 VAL A N 1
ATOM 2840 C CA . VAL A 1 345 ? 7.661 -21.728 -35.280 1.00 89.94 345 VAL A CA 1
ATOM 2841 C C . VAL A 1 345 ? 7.386 -21.001 -33.959 1.00 89.94 345 VAL A C 1
ATOM 2843 O O . VAL A 1 345 ? 7.851 -19.880 -33.760 1.00 89.94 345 VAL A O 1
ATOM 2846 N N . ASN A 1 346 ? 6.673 -21.636 -33.024 1.00 90.31 346 ASN A N 1
ATOM 2847 C CA . ASN A 1 346 ? 6.359 -21.025 -31.731 1.00 90.31 346 ASN A CA 1
ATOM 2848 C C . ASN A 1 346 ? 7.607 -20.896 -30.850 1.00 90.31 346 ASN A C 1
ATOM 2850 O O . ASN A 1 346 ? 7.764 -19.880 -30.173 1.00 90.31 346 ASN A O 1
ATOM 2854 N N . ALA A 1 347 ? 8.489 -21.900 -30.885 1.00 91.44 347 ALA A N 1
ATOM 2855 C CA . ALA A 1 347 ? 9.759 -21.866 -30.168 1.00 91.44 347 ALA A CA 1
ATOM 2856 C C . ALA A 1 347 ? 10.667 -20.755 -30.718 1.00 91.44 347 ALA A C 1
ATOM 2858 O O . ALA A 1 347 ? 11.165 -19.933 -29.953 1.00 91.44 347 ALA A O 1
ATOM 2859 N N . LEU A 1 348 ? 10.802 -20.641 -32.042 1.00 93.50 348 LEU A N 1
ATOM 2860 C CA . LEU A 1 348 ? 11.597 -19.581 -32.670 1.00 93.50 348 LEU A CA 1
ATOM 2861 C C . LEU A 1 348 ? 11.037 -18.176 -32.384 1.00 93.50 348 LEU A C 1
ATOM 2863 O O . LEU A 1 348 ? 11.791 -17.259 -32.057 1.00 93.50 348 LEU A O 1
ATOM 2867 N N . MET A 1 349 ? 9.712 -18.003 -32.422 1.00 92.31 349 MET A N 1
ATOM 2868 C CA . MET A 1 349 ? 9.074 -16.735 -32.047 1.00 92.31 349 MET A CA 1
ATOM 2869 C C . MET A 1 349 ? 9.262 -16.404 -30.563 1.00 92.31 349 MET A C 1
ATOM 2871 O O . MET A 1 349 ? 9.387 -15.230 -30.205 1.00 92.31 349 MET A O 1
ATOM 2875 N N . PHE A 1 350 ? 9.311 -17.414 -29.692 1.00 92.25 350 PHE A N 1
ATOM 2876 C CA . PHE A 1 350 ? 9.621 -17.225 -28.278 1.00 92.25 350 PHE A CA 1
ATOM 2877 C C . PHE A 1 350 ? 11.057 -16.733 -28.068 1.00 92.25 350 PHE A C 1
ATOM 2879 O O . PHE A 1 350 ? 11.250 -15.798 -27.289 1.00 92.25 350 PHE A O 1
ATOM 2886 N N . ILE A 1 351 ? 12.032 -17.296 -28.795 1.00 94.00 351 ILE A N 1
ATOM 2887 C CA . ILE A 1 351 ? 13.424 -16.817 -28.787 1.00 94.00 351 ILE A CA 1
ATOM 2888 C C . ILE A 1 351 ? 13.479 -15.347 -29.217 1.00 94.00 351 ILE A C 1
ATOM 2890 O O . ILE A 1 351 ? 13.991 -14.514 -28.473 1.00 94.00 351 ILE A O 1
ATOM 2894 N N . ARG A 1 352 ? 12.881 -15.021 -30.371 1.00 93.12 352 ARG A N 1
ATOM 2895 C CA . ARG A 1 352 ? 12.878 -13.665 -30.945 1.00 93.12 352 ARG A CA 1
ATOM 2896 C C . ARG A 1 352 ? 12.263 -12.613 -30.014 1.00 93.12 352 ARG A C 1
ATOM 2898 O O . ARG A 1 352 ? 12.769 -11.503 -29.920 1.00 93.12 352 ARG A O 1
ATOM 2905 N N . SER A 1 353 ? 11.142 -12.935 -29.372 1.00 91.12 353 SER A N 1
ATOM 2906 C CA . SER A 1 353 ? 10.371 -11.962 -28.588 1.00 91.12 353 SER A CA 1
ATOM 2907 C C . SER A 1 353 ? 10.703 -12.023 -27.100 1.00 91.12 353 SER A C 1
ATOM 2909 O O . SER A 1 353 ? 11.213 -11.074 -26.517 1.00 91.12 353 SER A O 1
ATOM 2911 N N . THR A 1 354 ? 10.388 -13.146 -26.462 1.00 89.56 354 THR A N 1
ATOM 2912 C CA . THR A 1 354 ? 10.295 -13.251 -25.005 1.00 89.56 354 THR A CA 1
ATOM 2913 C C . THR A 1 354 ? 11.665 -13.438 -24.378 1.00 89.56 354 THR A C 1
ATOM 2915 O O . THR A 1 354 ? 12.000 -12.737 -23.424 1.00 89.56 354 THR A O 1
ATOM 2918 N N . LEU A 1 355 ? 12.467 -14.354 -24.929 1.00 89.56 355 LEU A N 1
ATOM 2919 C CA . LEU A 1 355 ? 13.834 -14.554 -24.460 1.00 89.56 355 LEU A CA 1
ATOM 2920 C C . LEU A 1 355 ? 14.662 -13.291 -24.701 1.00 89.56 355 LEU A C 1
ATOM 2922 O O . LEU A 1 355 ? 15.307 -12.813 -23.773 1.00 89.56 355 LEU A O 1
ATOM 2926 N N . TRP A 1 356 ? 14.573 -12.715 -25.903 1.00 89.56 356 TRP A N 1
ATOM 2927 C CA . TRP A 1 356 ? 15.298 -11.495 -26.256 1.00 89.56 356 TRP A CA 1
ATOM 2928 C C . TRP A 1 356 ? 14.962 -10.328 -25.327 1.00 89.56 356 TRP A C 1
ATOM 2930 O O . TRP A 1 356 ? 15.857 -9.794 -24.678 1.00 89.56 356 TRP A O 1
ATOM 2940 N N . LYS A 1 357 ? 13.671 -10.040 -25.104 1.00 85.19 357 LYS A N 1
ATOM 2941 C CA . LYS A 1 357 ? 13.239 -9.024 -24.128 1.00 85.19 357 LYS A CA 1
ATOM 2942 C C . LYS A 1 357 ? 13.729 -9.313 -22.714 1.00 85.19 357 LYS A C 1
ATOM 2944 O O . LYS A 1 357 ? 14.035 -8.386 -21.969 1.00 85.19 357 LYS A O 1
ATOM 2949 N N . SER A 1 358 ? 13.790 -10.585 -22.320 1.00 83.50 358 SER A N 1
ATOM 2950 C CA . SER A 1 358 ? 14.270 -10.969 -20.991 1.00 83.50 358 SER A CA 1
ATOM 2951 C C . SER A 1 358 ? 15.779 -10.785 -20.820 1.00 83.50 358 SER A C 1
ATOM 2953 O O . SER A 1 358 ? 16.211 -10.564 -19.691 1.00 83.50 358 SER A O 1
ATOM 2955 N N . LEU A 1 359 ? 16.566 -10.923 -21.889 1.00 81.44 359 LEU A N 1
ATOM 2956 C CA . LEU A 1 359 ? 18.025 -10.785 -21.855 1.00 81.44 359 LEU A CA 1
ATOM 2957 C C . LEU A 1 359 ? 18.472 -9.340 -22.112 1.00 81.44 359 LEU A C 1
ATOM 2959 O O . LEU A 1 359 ? 19.393 -8.859 -21.459 1.00 81.44 359 LEU A O 1
ATOM 2963 N N . PHE A 1 360 ? 17.803 -8.657 -23.039 1.00 80.69 360 PHE A N 1
ATOM 2964 C CA . PHE A 1 360 ? 18.271 -7.422 -23.672 1.00 80.69 360 PHE A CA 1
ATOM 2965 C C . PHE A 1 360 ? 17.277 -6.257 -23.563 1.00 80.69 360 PHE A C 1
ATOM 2967 O O . PHE A 1 360 ? 17.627 -5.123 -23.861 1.00 80.69 360 PHE A O 1
ATOM 2974 N N . GLY A 1 361 ? 16.047 -6.505 -23.105 1.00 78.56 361 GLY A N 1
ATOM 2975 C CA . GLY A 1 361 ? 15.005 -5.480 -22.959 1.00 78.56 361 GLY A CA 1
ATOM 2976 C C . GLY A 1 361 ? 14.194 -5.202 -24.229 1.00 78.56 361 GLY A C 1
ATOM 2977 O O . GLY A 1 361 ? 13.112 -4.624 -24.129 1.00 78.56 361 GLY A O 1
ATOM 2978 N N . GLU A 1 362 ? 14.646 -5.683 -25.387 1.00 82.12 362 GLU A N 1
ATOM 2979 C CA . GLU A 1 362 ? 14.020 -5.473 -26.699 1.00 82.12 362 GLU A CA 1
ATOM 2980 C C . GLU A 1 362 ? 13.847 -6.798 -27.464 1.00 82.12 362 GLU A C 1
ATOM 2982 O O . GLU A 1 362 ? 14.388 -7.828 -27.064 1.00 82.12 362 GLU A O 1
ATOM 2987 N N . GLU A 1 363 ? 13.024 -6.809 -28.520 1.00 88.50 363 GLU A N 1
ATOM 2988 C CA . GLU A 1 363 ? 12.886 -7.989 -29.395 1.00 88.50 363 GLU A CA 1
ATOM 2989 C C . GLU A 1 363 ? 14.001 -8.025 -30.431 1.00 88.50 363 GLU A C 1
ATOM 2991 O O . GLU A 1 363 ? 14.478 -6.973 -30.840 1.00 88.50 363 GLU A O 1
ATOM 2996 N N . ALA A 1 364 ? 14.335 -9.220 -30.916 1.00 88.00 364 ALA A N 1
ATOM 2997 C CA . ALA A 1 364 ? 15.279 -9.332 -32.013 1.00 88.00 364 ALA A CA 1
ATOM 2998 C C . ALA A 1 364 ? 14.704 -8.744 -33.313 1.00 88.00 364 ALA A C 1
ATOM 3000 O O . ALA A 1 364 ? 13.517 -8.950 -33.633 1.00 88.00 364 ALA A O 1
ATOM 3001 N N . ASP A 1 365 ? 15.561 -8.082 -34.092 1.00 88.81 365 ASP A N 1
ATOM 3002 C CA . ASP A 1 365 ? 15.174 -7.340 -35.293 1.00 88.81 365 ASP A CA 1
ATOM 3003 C C . ASP A 1 365 ? 14.453 -8.242 -36.299 1.00 88.81 365 ASP A C 1
ATOM 3005 O O . ASP A 1 365 ? 13.361 -7.918 -36.792 1.00 88.81 365 ASP A O 1
ATOM 3009 N N . LYS A 1 366 ? 15.055 -9.394 -36.620 1.00 90.56 366 LYS A N 1
ATOM 3010 C CA . LYS A 1 366 ? 14.527 -10.311 -37.635 1.00 90.56 366 LYS A CA 1
ATOM 3011 C C . LYS A 1 366 ? 14.758 -11.777 -37.303 1.00 90.56 366 LYS A C 1
ATOM 3013 O O . LYS A 1 366 ? 15.764 -12.159 -36.719 1.00 90.56 366 LYS A O 1
ATOM 3018 N N . LEU A 1 367 ? 13.816 -12.596 -37.766 1.00 93.31 367 LEU A N 1
ATOM 3019 C CA . LEU A 1 367 ? 13.897 -14.050 -37.794 1.00 93.31 367 LEU A CA 1
ATOM 3020 C C . LEU A 1 367 ? 13.537 -14.507 -39.211 1.00 93.31 367 LEU A C 1
ATOM 3022 O O . LEU A 1 367 ? 12.425 -14.250 -39.674 1.00 93.31 367 LEU A O 1
ATOM 3026 N N . GLU A 1 368 ? 14.469 -15.169 -39.883 1.00 91.88 368 GLU A N 1
ATOM 3027 C CA . GLU A 1 368 ? 14.353 -15.601 -41.275 1.00 91.88 368 GLU A CA 1
ATOM 3028 C C . GLU A 1 368 ? 14.630 -17.108 -41.389 1.00 91.88 368 GLU A C 1
ATOM 3030 O O . GLU A 1 368 ? 15.369 -17.689 -40.594 1.00 91.88 368 GLU A O 1
ATOM 3035 N N . ARG A 1 369 ? 14.017 -17.765 -42.375 1.00 91.44 369 ARG A N 1
ATOM 3036 C CA . ARG A 1 369 ? 14.293 -19.165 -42.726 1.00 91.44 369 ARG A CA 1
ATOM 3037 C C . ARG A 1 369 ? 15.144 -19.183 -43.990 1.00 91.44 369 ARG A C 1
ATOM 3039 O O . ARG A 1 369 ? 14.854 -18.426 -44.913 1.00 91.44 369 ARG A O 1
ATOM 3046 N N . SER A 1 370 ? 16.152 -20.050 -44.049 1.00 89.94 370 SER A N 1
ATOM 3047 C CA . SER A 1 370 ? 16.951 -20.214 -45.264 1.00 89.94 370 SER A CA 1
ATOM 3048 C C . SER A 1 370 ? 16.090 -20.723 -46.423 1.00 89.94 370 SER A C 1
ATOM 3050 O O . SER A 1 370 ? 15.254 -21.614 -46.259 1.00 89.94 370 SER A O 1
ATOM 3052 N N . THR A 1 371 ? 16.312 -20.161 -47.608 1.00 87.12 371 THR A N 1
ATOM 3053 C CA . THR A 1 371 ? 15.702 -20.624 -48.861 1.00 87.12 371 THR A CA 1
ATOM 3054 C C . THR A 1 371 ? 16.393 -21.860 -49.430 1.00 87.12 371 THR A C 1
ATOM 3056 O O . THR A 1 371 ? 15.804 -22.559 -50.248 1.00 87.12 371 THR A O 1
ATOM 3059 N N . GLU A 1 372 ? 17.633 -22.124 -49.014 1.00 88.62 372 GLU A N 1
ATOM 3060 C CA . GLU A 1 372 ? 18.475 -23.198 -49.551 1.00 88.62 372 GLU A CA 1
ATOM 3061 C C . GLU A 1 372 ? 18.424 -24.453 -48.680 1.00 88.62 372 GLU A C 1
ATOM 3063 O O . GLU A 1 372 ? 18.346 -25.563 -49.202 1.00 88.62 372 GLU A O 1
ATOM 3068 N N . ASN A 1 373 ? 18.431 -24.285 -47.352 1.00 89.81 373 ASN A N 1
ATOM 3069 C CA . ASN A 1 373 ? 18.412 -25.401 -46.413 1.00 89.81 373 ASN A CA 1
ATOM 3070 C C . ASN A 1 373 ? 17.225 -25.288 -45.438 1.00 89.81 373 ASN A C 1
ATOM 3072 O O . ASN A 1 373 ? 17.199 -24.381 -44.604 1.00 89.81 373 ASN A O 1
ATOM 3076 N N . PRO A 1 374 ? 16.258 -26.224 -45.462 1.00 88.25 374 PRO A N 1
ATOM 3077 C CA . PRO A 1 374 ? 15.089 -26.167 -44.588 1.00 88.25 374 PRO A CA 1
ATOM 3078 C C . PRO A 1 374 ? 15.414 -26.282 -43.089 1.00 88.25 374 PRO A C 1
ATOM 3080 O O . PRO A 1 374 ? 14.558 -25.904 -42.286 1.00 88.25 374 PRO A O 1
ATOM 3083 N N . CYS A 1 375 ? 16.603 -26.778 -42.727 1.00 91.62 375 CYS A N 1
ATOM 3084 C CA . CYS A 1 375 ? 17.096 -26.902 -41.353 1.00 91.62 375 CYS A CA 1
ATOM 3085 C C . CYS A 1 375 ? 17.737 -25.614 -40.819 1.00 91.62 375 CYS A C 1
ATOM 3087 O O . CYS A 1 375 ? 17.982 -25.515 -39.618 1.00 91.62 375 CYS A O 1
ATOM 3089 N N . HIS A 1 376 ? 18.010 -24.634 -41.685 1.00 94.12 376 HIS A N 1
ATOM 3090 C CA . HIS A 1 376 ? 18.706 -23.404 -41.317 1.00 94.12 376 HIS A CA 1
ATOM 3091 C C . HIS A 1 376 ? 17.730 -22.251 -41.077 1.00 94.12 376 HIS A C 1
ATOM 3093 O O . HIS A 1 376 ? 16.908 -21.905 -41.933 1.00 94.12 376 HIS A O 1
ATOM 3099 N N . TYR A 1 377 ? 17.881 -21.605 -39.926 1.00 95.19 377 TYR A N 1
ATOM 3100 C CA . TYR A 1 377 ? 17.182 -20.378 -39.559 1.00 95.19 377 TYR A CA 1
ATOM 3101 C C . TYR A 1 377 ? 18.188 -19.318 -39.119 1.00 95.19 377 TYR A C 1
ATOM 3103 O O . TYR A 1 377 ? 19.237 -19.637 -38.563 1.00 95.19 377 TYR A O 1
ATOM 3111 N N . TYR A 1 378 ? 17.850 -18.056 -39.352 1.00 93.25 378 TYR A N 1
ATOM 3112 C CA . TYR A 1 378 ? 18.683 -16.910 -39.021 1.00 93.25 378 TYR A CA 1
ATOM 3113 C C . TYR A 1 378 ? 17.935 -15.980 -38.080 1.00 93.25 378 TYR A C 1
ATOM 3115 O O . TYR A 1 378 ? 16.836 -15.524 -38.392 1.00 93.25 378 TYR A O 1
ATOM 3123 N N . LEU A 1 379 ? 18.542 -15.676 -36.940 1.00 92.19 379 LEU A N 1
ATOM 3124 C CA . LEU A 1 379 ? 18.123 -14.578 -36.076 1.00 92.19 379 LEU A CA 1
ATOM 3125 C C . LEU A 1 379 ? 19.128 -13.438 -36.259 1.00 92.19 379 LEU A C 1
ATOM 3127 O O . LEU A 1 379 ? 20.322 -13.654 -36.064 1.00 92.19 379 LEU A O 1
ATOM 3131 N N . ILE A 1 380 ? 18.676 -12.264 -36.687 1.00 89.31 380 ILE A N 1
ATOM 3132 C CA . ILE A 1 380 ? 19.552 -11.154 -37.089 1.00 89.31 380 ILE A CA 1
ATOM 3133 C C . ILE A 1 380 ? 19.329 -9.979 -36.148 1.00 89.31 380 ILE A C 1
ATOM 3135 O O . ILE A 1 380 ? 18.180 -9.639 -35.879 1.00 89.31 380 ILE A O 1
ATOM 3139 N N . GLU A 1 381 ? 20.432 -9.361 -35.733 1.00 85.69 381 GLU A N 1
ATOM 3140 C CA . GLU A 1 381 ? 20.507 -8.149 -34.920 1.00 85.69 381 GLU A CA 1
ATOM 3141 C C . GLU A 1 381 ? 21.412 -7.125 -35.600 1.00 85.69 381 GLU A C 1
ATOM 3143 O O . GLU A 1 381 ? 22.582 -7.412 -35.872 1.00 85.69 381 GLU A O 1
ATOM 3148 N N . LYS A 1 382 ? 20.915 -5.910 -35.828 1.00 76.56 382 LYS A N 1
ATOM 3149 C CA . LYS A 1 382 ? 21.728 -4.813 -36.372 1.00 76.56 382 LYS A CA 1
ATOM 3150 C C . LYS A 1 382 ? 22.763 -4.327 -35.362 1.00 76.56 382 LYS A C 1
ATOM 3152 O O . LYS A 1 382 ? 23.913 -4.102 -35.733 1.00 76.56 382 LYS A O 1
ATOM 3157 N N . GLU A 1 383 ? 22.369 -4.219 -34.094 1.00 70.19 383 GLU A N 1
ATOM 3158 C CA . GLU A 1 383 ? 23.215 -3.774 -32.983 1.00 70.19 383 GLU A CA 1
ATOM 3159 C C . GLU A 1 383 ? 23.184 -4.803 -31.845 1.00 70.19 383 GLU A C 1
ATOM 3161 O O . GLU A 1 383 ? 22.365 -4.742 -30.935 1.00 70.19 383 GLU A O 1
ATOM 3166 N N . SER A 1 384 ? 24.094 -5.782 -31.887 1.00 65.44 384 SER A N 1
ATOM 3167 C CA . SER A 1 384 ? 24.224 -6.756 -30.796 1.00 65.44 384 SER A CA 1
ATOM 3168 C C . SER A 1 384 ? 24.708 -6.058 -29.526 1.00 65.44 384 SER A C 1
ATOM 3170 O O . SER A 1 384 ? 25.868 -5.650 -29.451 1.00 65.44 384 SER A O 1
ATOM 3172 N N . LEU A 1 385 ? 23.851 -5.981 -28.503 1.00 64.00 385 LEU A N 1
ATOM 3173 C CA . LEU A 1 385 ? 24.188 -5.363 -27.217 1.00 64.00 385 LEU A CA 1
ATOM 3174 C C . LEU A 1 385 ? 25.461 -5.956 -26.595 1.00 64.00 385 LEU A C 1
ATOM 3176 O O . LEU A 1 385 ? 26.283 -5.221 -26.060 1.00 64.00 385 LEU A O 1
ATOM 3180 N N . VAL A 1 386 ? 25.677 -7.271 -26.724 1.00 64.19 386 VAL A N 1
ATOM 3181 C CA . VAL A 1 386 ? 26.896 -7.935 -26.227 1.00 64.19 386 VAL A CA 1
ATOM 3182 C C . VAL A 1 386 ? 28.150 -7.382 -26.914 1.00 64.19 386 VAL A C 1
ATOM 3184 O O . VAL A 1 386 ? 29.173 -7.235 -26.259 1.00 64.19 386 VAL A O 1
ATOM 3187 N N . ASN A 1 387 ? 28.065 -6.999 -28.190 1.00 61.72 387 ASN A N 1
ATOM 3188 C CA . ASN A 1 387 ? 29.172 -6.371 -28.918 1.00 61.72 387 ASN A CA 1
ATOM 3189 C C . ASN A 1 387 ? 29.297 -4.866 -28.610 1.00 61.72 387 ASN A C 1
ATOM 3191 O O . ASN A 1 387 ?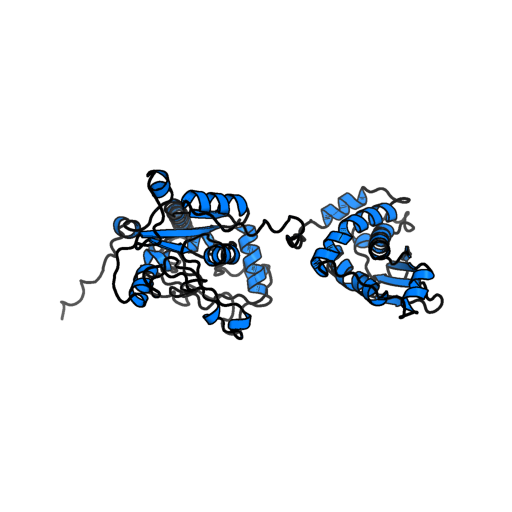 30.384 -4.310 -28.730 1.00 61.72 387 ASN A O 1
ATOM 3195 N N . THR A 1 388 ? 28.223 -4.210 -28.165 1.00 58.50 388 THR A N 1
ATOM 3196 C CA . THR A 1 388 ? 28.242 -2.809 -27.707 1.00 58.50 388 THR A CA 1
ATOM 3197 C C . THR A 1 388 ? 28.970 -2.641 -26.365 1.00 58.50 388 THR A C 1
ATOM 3199 O O . THR A 1 388 ? 29.518 -1.576 -26.091 1.00 58.50 388 THR A O 1
ATOM 3202 N N . TYR A 1 389 ? 29.008 -3.678 -25.518 1.00 57.69 389 TYR A N 1
ATOM 3203 C CA . TYR A 1 389 ? 29.595 -3.606 -24.168 1.00 57.69 389 TYR A CA 1
ATOM 3204 C C . TYR A 1 389 ? 31.081 -3.965 -24.083 1.00 57.69 389 TYR A C 1
ATOM 3206 O O . TYR A 1 389 ? 31.687 -3.785 -23.026 1.00 57.69 389 TYR A O 1
ATOM 3214 N N . ILE A 1 390 ? 31.671 -4.466 -25.167 1.00 56.62 390 ILE A N 1
ATOM 3215 C CA . ILE A 1 390 ? 33.050 -4.949 -25.184 1.00 56.62 390 ILE A CA 1
ATOM 3216 C C . ILE A 1 390 ? 33.738 -4.286 -26.374 1.00 56.62 390 ILE A C 1
ATOM 3218 O O . ILE A 1 390 ? 33.556 -4.680 -27.523 1.00 56.62 390 ILE A O 1
ATOM 3222 N N . SER A 1 391 ? 34.523 -3.244 -26.106 1.00 50.00 391 SER A N 1
ATOM 3223 C CA . SER A 1 391 ? 35.364 -2.615 -27.125 1.00 50.00 391 SER A CA 1
ATOM 3224 C C . SER A 1 391 ? 36.482 -3.583 -27.506 1.00 50.00 391 SER A C 1
ATOM 3226 O O . SER A 1 391 ? 37.515 -3.639 -26.839 1.00 50.00 391 SER A O 1
ATOM 3228 N N . LEU A 1 392 ? 36.275 -4.378 -28.556 1.00 51.88 392 LEU A N 1
ATOM 3229 C CA . LEU A 1 392 ? 37.306 -5.285 -29.055 1.00 51.88 392 LEU A CA 1
ATOM 3230 C C . LEU A 1 392 ? 38.497 -4.472 -29.605 1.00 51.88 392 LEU A C 1
ATOM 3232 O O . LEU A 1 392 ? 38.294 -3.527 -30.376 1.00 51.88 392 LEU A O 1
ATOM 3236 N N . PRO A 1 393 ? 39.749 -4.817 -29.247 1.00 48.91 393 PRO A N 1
ATOM 3237 C CA . PRO A 1 393 ? 40.930 -4.255 -29.891 1.00 48.91 393 PRO A CA 1
ATOM 3238 C C . PRO A 1 393 ? 40.878 -4.500 -31.405 1.00 48.91 393 PRO A C 1
ATOM 3240 O O . PRO A 1 393 ? 40.496 -5.586 -31.844 1.00 48.91 393 PRO A O 1
ATOM 3243 N N . LYS A 1 394 ? 41.307 -3.513 -32.204 1.00 50.78 394 LYS A N 1
ATOM 3244 C CA . LYS A 1 394 ? 41.268 -3.550 -33.683 1.00 50.78 394 LYS A CA 1
ATOM 3245 C C . LYS A 1 394 ? 42.000 -4.751 -34.306 1.00 50.78 394 LYS A C 1
ATOM 3247 O O . LYS A 1 394 ? 41.748 -5.068 -35.462 1.00 50.78 394 LYS A O 1
ATOM 3252 N N . ASP A 1 395 ? 42.838 -5.434 -33.532 1.00 49.81 395 ASP A N 1
ATOM 3253 C CA . ASP A 1 395 ? 43.642 -6.580 -33.961 1.00 49.81 395 ASP A CA 1
ATOM 3254 C C . ASP A 1 395 ? 42.953 -7.944 -33.709 1.00 49.81 395 ASP A C 1
ATOM 3256 O O . ASP A 1 395 ? 43.480 -8.978 -34.108 1.00 49.81 395 ASP A O 1
ATOM 3260 N N . LYS A 1 396 ? 41.764 -7.971 -33.073 1.00 50.84 396 LYS A N 1
ATOM 3261 C CA . LYS A 1 396 ? 40.991 -9.188 -32.723 1.00 50.84 396 LYS A CA 1
ATOM 3262 C C . LYS A 1 396 ? 39.543 -9.169 -33.253 1.00 50.84 396 LYS A C 1
ATOM 3264 O O . LYS A 1 396 ? 38.601 -9.548 -32.564 1.00 50.84 396 LYS A O 1
ATOM 3269 N N . VAL A 1 397 ? 39.353 -8.734 -34.500 1.00 52.31 397 VAL A N 1
ATOM 3270 C CA . VAL A 1 397 ? 38.032 -8.627 -35.170 1.00 52.31 397 VAL A CA 1
ATOM 3271 C C . VAL A 1 397 ? 37.358 -9.997 -35.412 1.00 52.31 397 VAL A C 1
ATOM 3273 O O . VAL A 1 397 ? 36.153 -10.062 -35.651 1.00 52.31 397 VAL A O 1
ATOM 3276 N N . SER A 1 398 ? 38.099 -11.108 -35.311 1.00 48.34 398 SER A N 1
ATOM 3277 C CA . SER A 1 398 ? 37.572 -12.475 -35.480 1.00 48.34 398 SER A CA 1
ATOM 3278 C C . SER A 1 398 ? 36.706 -12.969 -34.317 1.00 48.34 398 SER A C 1
ATOM 3280 O O . SER A 1 398 ? 35.958 -13.932 -34.484 1.00 48.34 398 SER A O 1
ATOM 3282 N N . LEU A 1 399 ? 36.781 -12.326 -33.149 1.00 54.22 399 LEU A N 1
ATOM 3283 C CA . LEU A 1 399 ? 36.119 -12.788 -31.934 1.00 54.22 399 LEU A CA 1
ATOM 3284 C C . LEU A 1 399 ? 34.678 -12.300 -31.861 1.00 54.22 399 LEU A C 1
ATOM 3286 O O . LEU A 1 399 ? 34.393 -11.177 -31.455 1.00 54.22 399 LEU A O 1
ATOM 3290 N N . ASN A 1 400 ? 33.743 -13.170 -32.241 1.00 65.88 400 ASN A N 1
ATOM 3291 C CA . ASN A 1 400 ? 32.327 -12.869 -32.118 1.00 65.88 400 ASN A CA 1
ATOM 3292 C C . ASN A 1 400 ? 31.848 -13.166 -30.689 1.00 65.88 400 ASN A C 1
ATOM 3294 O O . ASN A 1 400 ? 31.473 -14.300 -30.377 1.00 65.88 400 ASN A O 1
ATOM 3298 N N . CYS A 1 401 ? 31.839 -12.156 -29.813 1.00 71.88 401 CYS A N 1
ATOM 3299 C CA . CYS A 1 401 ? 31.302 -12.257 -28.449 1.00 71.88 401 CYS A CA 1
ATOM 3300 C C . CYS A 1 401 ? 29.825 -12.683 -28.424 1.00 71.88 401 CYS A C 1
ATOM 3302 O O . CYS A 1 401 ? 29.360 -13.270 -27.443 1.00 71.88 401 CYS A O 1
ATOM 3304 N N . ALA A 1 402 ? 29.111 -12.515 -29.541 1.00 79.31 402 ALA A N 1
ATOM 3305 C CA . ALA A 1 402 ? 27.786 -13.082 -29.737 1.00 79.31 402 ALA A CA 1
ATOM 3306 C C . ALA A 1 402 ? 27.758 -14.619 -29.655 1.00 79.31 402 ALA A C 1
ATOM 3308 O O . ALA A 1 402 ? 26.696 -15.186 -29.423 1.00 79.31 402 ALA A O 1
ATOM 3309 N N . SER A 1 403 ? 28.893 -15.315 -29.756 1.00 85.81 403 SER A N 1
ATOM 3310 C CA . SER A 1 403 ? 28.973 -16.764 -29.521 1.00 85.81 403 SER A CA 1
ATOM 3311 C C . SER A 1 403 ? 28.453 -17.158 -28.134 1.00 85.81 403 SER A C 1
ATOM 3313 O O . SER A 1 403 ? 27.887 -18.236 -27.978 1.00 85.81 403 SER A O 1
ATOM 3315 N N . PHE A 1 404 ? 28.565 -16.276 -27.134 1.00 86.75 404 PHE A N 1
ATOM 3316 C CA . PHE A 1 404 ? 27.921 -16.473 -25.833 1.00 86.75 404 PHE A CA 1
ATOM 3317 C C . PHE A 1 404 ? 26.391 -16.519 -25.954 1.00 86.75 404 PHE A C 1
ATOM 3319 O O . PHE A 1 404 ? 25.756 -17.470 -25.500 1.00 86.75 404 PHE A O 1
ATOM 3326 N N . THR A 1 405 ? 25.789 -15.545 -26.638 1.00 89.25 405 THR A N 1
ATOM 3327 C CA . THR A 1 405 ? 24.343 -15.535 -26.902 1.00 89.25 405 THR A CA 1
ATOM 3328 C C . THR A 1 405 ? 23.915 -16.734 -27.750 1.00 89.25 405 THR A C 1
ATOM 3330 O O . THR A 1 405 ? 22.877 -17.325 -27.468 1.00 89.25 405 THR A O 1
ATOM 3333 N N . ALA A 1 406 ? 24.728 -17.156 -28.727 1.00 91.31 406 ALA A N 1
ATOM 3334 C CA . ALA A 1 406 ? 24.475 -18.367 -29.510 1.00 91.31 406 ALA A CA 1
ATOM 3335 C C . ALA A 1 406 ? 24.328 -19.601 -28.605 1.00 91.31 406 ALA A C 1
ATOM 3337 O O . ALA A 1 406 ? 23.369 -20.356 -28.744 1.00 91.31 406 ALA A O 1
ATOM 3338 N N . GLY A 1 407 ? 25.210 -19.744 -27.610 1.00 92.81 407 GLY A N 1
ATOM 3339 C CA . GLY A 1 407 ? 25.109 -20.791 -26.595 1.00 92.81 407 GLY A CA 1
ATOM 3340 C C . GLY A 1 407 ? 23.801 -20.753 -25.801 1.00 92.81 407 GLY A C 1
ATOM 3341 O O . GLY A 1 407 ? 23.183 -21.794 -25.584 1.00 92.81 407 GLY A O 1
ATOM 3342 N N . ILE A 1 408 ? 23.344 -19.559 -25.404 1.00 93.81 408 ILE A N 1
ATOM 3343 C CA . ILE A 1 408 ? 22.061 -19.393 -24.699 1.00 93.81 408 ILE A CA 1
ATOM 3344 C C . ILE A 1 408 ? 20.896 -19.853 -25.587 1.00 93.81 408 ILE A C 1
ATOM 3346 O O . ILE A 1 408 ? 20.028 -20.590 -25.123 1.00 93.81 408 ILE A O 1
ATOM 3350 N N . ILE A 1 409 ? 20.876 -19.449 -26.862 1.00 94.75 409 ILE A N 1
ATOM 3351 C CA . ILE A 1 409 ? 19.833 -19.859 -27.817 1.00 94.75 409 ILE A CA 1
ATOM 3352 C C . ILE A 1 409 ? 19.830 -21.386 -27.974 1.00 94.75 409 ILE A C 1
ATOM 3354 O O . ILE A 1 409 ? 18.766 -22.006 -27.901 1.00 94.75 409 ILE A O 1
ATOM 3358 N N . GLU A 1 410 ? 21.010 -21.992 -28.140 1.00 95.88 410 GLU A N 1
ATOM 3359 C CA . GLU A 1 410 ? 21.163 -23.443 -28.287 1.00 95.88 410 GLU A CA 1
ATOM 3360 C C . GLU A 1 410 ? 20.598 -24.202 -27.080 1.00 95.88 410 GLU A C 1
ATOM 3362 O O . GLU A 1 410 ? 19.860 -25.173 -27.260 1.00 95.88 410 GLU A O 1
ATOM 3367 N N . ALA A 1 411 ? 20.896 -23.743 -25.858 1.00 95.50 411 ALA A N 1
ATOM 3368 C CA . ALA A 1 411 ? 20.360 -24.316 -24.623 1.00 95.50 411 ALA A CA 1
ATOM 3369 C C . ALA A 1 411 ? 18.828 -24.265 -24.582 1.00 95.50 411 ALA A C 1
ATOM 3371 O O . ALA A 1 411 ? 18.175 -25.263 -24.282 1.00 95.50 411 ALA A O 1
ATOM 3372 N N . PHE A 1 412 ? 18.237 -23.119 -24.931 1.00 93.94 412 PHE A N 1
ATOM 3373 C CA . PHE A 1 412 ? 16.785 -22.959 -24.904 1.00 93.94 412 PHE A CA 1
ATOM 3374 C C . PHE A 1 412 ? 16.073 -23.862 -25.912 1.00 93.94 412 PHE A C 1
ATOM 3376 O O . PHE A 1 412 ? 15.058 -24.474 -25.573 1.00 93.94 412 PHE A O 1
ATOM 3383 N N . LEU A 1 413 ? 16.580 -23.952 -27.141 1.00 94.75 413 LEU A N 1
ATOM 3384 C CA . LEU A 1 413 ? 15.980 -24.790 -28.180 1.00 94.75 413 LEU A CA 1
ATOM 3385 C C . LEU A 1 413 ? 16.169 -26.278 -27.867 1.00 94.75 413 LEU A C 1
ATOM 3387 O O . LEU A 1 413 ? 15.186 -27.025 -27.825 1.00 94.75 413 LEU A O 1
ATOM 3391 N N . SER A 1 414 ? 17.394 -26.687 -27.530 1.00 93.38 414 SER A N 1
ATOM 3392 C CA . SER A 1 414 ? 17.707 -28.078 -27.182 1.00 93.38 414 SER A CA 1
ATOM 3393 C C . SER A 1 414 ? 16.931 -28.537 -25.945 1.00 93.38 414 SER A C 1
ATOM 3395 O O . SER A 1 414 ? 16.312 -29.600 -25.965 1.00 93.38 414 SER A O 1
ATOM 3397 N N . GLY A 1 415 ? 16.865 -27.708 -24.898 1.00 89.56 415 GLY A N 1
ATOM 3398 C CA . GLY A 1 415 ? 16.113 -27.998 -23.675 1.00 89.56 415 GLY A CA 1
ATOM 3399 C C . GLY A 1 415 ? 14.592 -28.057 -23.870 1.00 89.56 415 GLY A C 1
ATOM 3400 O O . GLY A 1 415 ? 13.897 -28.709 -23.096 1.00 89.56 415 GLY A O 1
ATOM 3401 N N . ASN A 1 416 ? 14.058 -27.456 -24.941 1.00 88.38 416 ASN A N 1
ATOM 3402 C CA . ASN A 1 416 ? 12.651 -27.595 -25.339 1.00 88.38 416 ASN A CA 1
ATOM 3403 C C . ASN A 1 416 ? 12.393 -28.751 -26.323 1.00 88.38 416 ASN A C 1
ATOM 3405 O O . ASN A 1 416 ? 11.280 -28.874 -26.848 1.00 88.38 416 ASN A O 1
ATOM 3409 N N . ASN A 1 417 ? 13.372 -29.642 -26.510 1.00 90.69 417 ASN A N 1
ATOM 3410 C CA . ASN A 1 417 ? 13.332 -30.791 -27.415 1.00 90.69 417 ASN A CA 1
ATOM 3411 C C . ASN A 1 417 ? 13.370 -30.416 -28.911 1.00 90.69 417 ASN A C 1
ATOM 3413 O O . ASN A 1 417 ? 12.794 -31.119 -29.747 1.00 90.69 417 ASN A O 1
ATOM 3417 N N . PHE A 1 418 ? 14.033 -29.307 -29.245 1.00 94.06 418 PHE A N 1
ATOM 3418 C CA . PHE A 1 418 ? 14.403 -28.908 -30.606 1.00 94.06 418 PHE A CA 1
ATOM 3419 C C . PHE A 1 418 ? 15.938 -28.917 -30.719 1.00 94.06 418 PHE A C 1
ATOM 3421 O O . PHE A 1 418 ? 16.546 -27.847 -30.685 1.00 94.06 418 PHE A O 1
ATOM 3428 N N . PRO A 1 419 ? 16.579 -30.102 -30.766 1.00 94.56 419 PRO A N 1
ATOM 3429 C CA . PRO A 1 419 ? 18.032 -30.195 -30.865 1.00 94.56 419 PRO A CA 1
ATOM 3430 C C . PRO A 1 419 ? 18.549 -29.452 -32.102 1.00 94.56 419 PRO A C 1
ATOM 3432 O O . PRO A 1 419 ? 17.995 -29.555 -33.201 1.00 94.56 419 PRO A O 1
ATOM 3435 N N . CYS A 1 420 ? 19.578 -28.642 -31.879 1.00 95.75 420 CYS A N 1
ATOM 3436 C CA . CYS A 1 420 ? 20.191 -27.797 -32.890 1.00 95.75 420 CYS A CA 1
ATOM 3437 C C . CYS A 1 420 ? 21.626 -27.445 -32.501 1.00 95.75 420 CYS A C 1
ATOM 3439 O O . CYS A 1 420 ? 21.997 -27.526 -31.327 1.00 95.75 420 CYS A O 1
ATOM 3441 N N . LYS A 1 421 ? 22.386 -26.932 -33.466 1.00 95.56 421 LYS A N 1
ATOM 3442 C CA . LYS A 1 421 ? 23.589 -26.141 -33.215 1.00 95.56 421 LYS A CA 1
ATOM 3443 C C . LYS A 1 421 ? 23.361 -24.682 -33.551 1.00 95.56 421 LYS A C 1
ATOM 3445 O O . LYS A 1 421 ? 22.741 -24.363 -34.563 1.00 95.56 421 LYS A O 1
ATOM 3450 N N . VAL A 1 422 ? 23.903 -23.794 -32.720 1.00 94.56 422 VAL A N 1
ATOM 3451 C CA . VAL A 1 422 ? 23.832 -22.351 -32.971 1.00 94.56 422 VAL A CA 1
ATOM 3452 C C . VAL A 1 422 ? 25.229 -21.760 -33.085 1.00 94.56 422 VAL A C 1
ATOM 3454 O O . VAL A 1 422 ? 26.085 -21.969 -32.229 1.00 94.56 422 VAL A O 1
ATOM 3457 N N . SER A 1 423 ? 25.457 -20.991 -34.146 1.00 90.56 423 SER A N 1
ATOM 3458 C CA . SER A 1 423 ? 26.718 -20.288 -34.392 1.00 90.56 423 SER A CA 1
ATOM 3459 C C . SER A 1 423 ? 26.462 -18.822 -34.722 1.00 90.56 423 SER A C 1
ATOM 3461 O O . SER A 1 423 ? 25.432 -18.479 -35.299 1.00 90.56 423 SER A O 1
ATOM 3463 N N . ALA A 1 424 ? 27.379 -17.942 -34.323 1.00 88.38 424 ALA A N 1
ATOM 3464 C CA . ALA A 1 424 ? 27.248 -16.507 -34.541 1.00 88.38 424 ALA A CA 1
ATOM 3465 C C . ALA A 1 424 ? 28.200 -16.034 -35.646 1.00 88.38 424 ALA A C 1
ATOM 3467 O O . ALA A 1 424 ? 29.406 -16.266 -35.581 1.00 88.38 424 ALA A O 1
ATOM 3468 N N . HIS A 1 425 ? 27.665 -15.299 -36.617 1.00 84.75 425 HIS A N 1
ATOM 3469 C CA . HIS A 1 425 ? 28.366 -14.808 -37.803 1.00 84.75 425 HIS A CA 1
ATOM 3470 C C . HIS A 1 425 ? 28.151 -13.305 -37.977 1.00 84.75 425 HIS A C 1
ATOM 3472 O O . HIS A 1 425 ? 27.160 -12.744 -37.510 1.00 84.75 425 HIS A O 1
ATOM 3478 N N . TRP A 1 426 ? 29.067 -12.647 -38.680 1.00 79.44 426 TRP A N 1
ATOM 3479 C CA . TRP A 1 426 ? 28.917 -11.245 -39.062 1.00 79.44 426 TRP A CA 1
ATOM 3480 C C . TRP A 1 426 ? 28.128 -11.146 -40.372 1.00 79.44 426 TRP A C 1
ATOM 3482 O O . TRP A 1 426 ? 28.639 -11.490 -41.436 1.00 79.44 426 TRP A O 1
ATOM 3492 N N . HIS A 1 427 ? 26.876 -10.690 -40.305 1.00 75.50 427 HIS A N 1
ATOM 3493 C CA . HIS A 1 427 ? 26.026 -10.486 -41.480 1.00 75.50 427 HIS A CA 1
ATOM 3494 C C . HIS A 1 427 ? 24.946 -9.438 -41.185 1.00 75.50 427 HIS A C 1
ATOM 3496 O O . HIS A 1 427 ? 24.080 -9.669 -40.347 1.00 75.50 427 HIS A O 1
ATOM 3502 N N . MET A 1 428 ? 25.012 -8.280 -41.860 1.00 65.81 428 MET A N 1
ATOM 3503 C CA . MET A 1 428 ? 24.137 -7.114 -41.612 1.00 65.81 428 MET A CA 1
ATOM 3504 C C . MET A 1 428 ? 24.020 -6.735 -40.119 1.00 65.81 428 MET A C 1
ATOM 3506 O O . MET A 1 428 ? 22.940 -6.400 -39.640 1.00 65.81 428 MET A O 1
ATOM 3510 N N . GLY A 1 429 ? 25.145 -6.810 -39.401 1.00 77.75 429 GLY A N 1
ATOM 3511 C CA . GLY A 1 429 ? 25.205 -6.809 -37.941 1.00 77.75 429 GLY A CA 1
ATOM 3512 C C . GLY A 1 429 ? 25.680 -8.173 -37.442 1.00 77.75 429 GLY A C 1
ATOM 3513 O O . GLY A 1 429 ? 26.655 -8.723 -37.961 1.00 77.75 429 GLY A O 1
ATOM 3514 N N . THR A 1 430 ? 24.993 -8.730 -36.450 1.00 84.44 430 THR A N 1
ATOM 3515 C CA . THR A 1 430 ? 25.225 -10.079 -35.917 1.00 84.44 430 THR A CA 1
ATOM 3516 C C . THR A 1 430 ? 24.098 -11.010 -36.352 1.00 84.44 430 THR A C 1
ATOM 3518 O O . THR A 1 430 ? 22.930 -10.729 -36.098 1.00 84.44 430 THR A O 1
ATOM 3521 N N . ALA A 1 431 ? 24.442 -12.141 -36.964 1.00 88.75 431 ALA A N 1
ATOM 3522 C CA . ALA A 1 431 ? 23.491 -13.174 -37.351 1.00 88.75 431 ALA A CA 1
ATOM 3523 C C . ALA A 1 431 ? 23.775 -14.480 -36.604 1.00 88.75 431 ALA A C 1
ATOM 3525 O O . ALA A 1 431 ? 24.887 -15.005 -36.640 1.00 88.75 431 ALA A O 1
ATOM 3526 N N . TYR A 1 432 ? 22.755 -15.030 -35.957 1.00 91.69 432 TYR A N 1
ATOM 3527 C CA . TYR A 1 432 ? 22.791 -16.346 -35.332 1.00 91.69 432 TYR A CA 1
ATOM 3528 C C . TYR A 1 432 ? 22.218 -17.369 -36.308 1.00 91.69 432 TYR A C 1
ATOM 3530 O O . TYR A 1 432 ? 21.015 -17.364 -36.576 1.00 91.69 432 TYR A O 1
ATOM 3538 N N . LEU A 1 433 ? 23.078 -18.235 -36.841 1.00 93.81 433 LEU A N 1
ATOM 3539 C CA . LEU A 1 433 ? 22.668 -19.397 -37.620 1.00 93.81 433 LEU A CA 1
ATOM 3540 C C . LEU A 1 433 ? 22.247 -20.500 -36.652 1.00 93.81 433 LEU A C 1
ATOM 3542 O O . LEU A 1 433 ? 23.064 -20.976 -35.865 1.00 93.81 433 LEU A O 1
ATOM 3546 N N . ILE A 1 434 ? 20.982 -20.897 -36.738 1.00 96.50 434 ILE A N 1
ATOM 3547 C CA . ILE A 1 434 ? 20.384 -22.006 -36.002 1.00 96.50 434 ILE A CA 1
ATOM 3548 C C . ILE A 1 434 ? 20.212 -23.160 -36.991 1.00 96.50 434 ILE A C 1
ATOM 3550 O O . ILE A 1 434 ? 19.383 -23.089 -37.900 1.00 96.50 434 ILE A O 1
ATOM 3554 N N . GLU A 1 435 ? 21.009 -24.205 -36.816 1.00 96.56 435 GLU A N 1
ATOM 3555 C CA . GLU A 1 435 ? 20.984 -25.424 -37.618 1.00 96.56 435 GLU A CA 1
ATOM 3556 C C . GLU A 1 435 ? 20.293 -26.529 -36.817 1.00 96.56 435 GLU A C 1
ATOM 3558 O O . GLU A 1 435 ? 20.847 -27.041 -35.845 1.00 96.56 435 GLU A O 1
ATOM 3563 N N . PHE A 1 436 ? 19.052 -26.854 -37.181 1.00 96.69 436 PHE A N 1
ATOM 3564 C CA . PHE A 1 436 ? 18.296 -27.928 -36.537 1.00 96.69 436 PHE A CA 1
ATOM 3565 C C . PHE A 1 436 ? 18.689 -29.300 -37.070 1.00 96.69 436 PHE A C 1
ATOM 3567 O O . PHE A 1 436 ? 18.938 -29.464 -38.265 1.00 96.69 436 PHE A O 1
ATOM 3574 N N . ASP A 1 437 ? 18.618 -30.308 -36.203 1.00 94.88 437 ASP A N 1
ATOM 3575 C CA . ASP A 1 437 ? 18.720 -31.695 -36.641 1.00 94.88 437 ASP A CA 1
ATOM 3576 C C . ASP A 1 437 ? 17.559 -32.032 -37.590 1.00 94.88 437 ASP A C 1
ATOM 3578 O O . ASP A 1 437 ? 16.418 -31.588 -37.405 1.00 94.88 437 ASP A O 1
ATOM 3582 N N . GLN A 1 438 ? 17.825 -32.871 -38.594 1.00 91.06 438 GLN A N 1
ATOM 3583 C CA . GLN A 1 438 ? 16.840 -33.240 -39.618 1.00 91.06 438 GLN A CA 1
ATOM 3584 C C . GLN A 1 438 ? 15.542 -33.809 -39.012 1.00 91.06 438 GLN A C 1
ATOM 3586 O O . GLN A 1 438 ? 14.445 -33.574 -39.524 1.00 91.06 438 GLN A O 1
ATOM 3591 N N . GLU A 1 439 ? 15.653 -34.518 -37.887 1.00 90.81 439 GLU A N 1
ATOM 3592 C CA . GLU A 1 439 ? 14.525 -35.086 -37.145 1.00 90.81 439 GLU A CA 1
ATOM 3593 C C . GLU A 1 439 ? 13.532 -34.021 -36.661 1.00 90.81 439 GLU A C 1
ATOM 3595 O O . GLU A 1 439 ? 12.322 -34.254 -36.666 1.00 90.81 439 GLU A O 1
ATOM 3600 N N . VAL A 1 440 ? 14.010 -32.825 -36.302 1.00 91.75 440 VAL A N 1
ATOM 3601 C CA . VAL A 1 440 ? 13.157 -31.717 -35.853 1.00 91.75 440 VAL A CA 1
ATOM 3602 C C . VAL A 1 440 ? 12.267 -31.229 -36.990 1.00 91.75 440 VAL A C 1
ATOM 3604 O O . VAL A 1 440 ? 11.064 -31.045 -36.794 1.00 91.75 440 VAL A O 1
ATOM 3607 N N . ILE A 1 441 ? 12.844 -31.058 -38.181 1.00 91.31 441 ILE A N 1
ATOM 3608 C CA . ILE A 1 441 ? 12.118 -30.609 -39.375 1.00 91.31 441 ILE A CA 1
ATOM 3609 C C . ILE A 1 441 ? 11.124 -31.677 -39.834 1.00 91.31 441 ILE A C 1
ATOM 3611 O O . ILE A 1 441 ? 9.979 -31.357 -40.164 1.00 91.31 441 ILE A O 1
ATOM 3615 N N . ASN A 1 442 ? 11.529 -32.947 -39.798 1.00 88.12 442 ASN A N 1
ATOM 3616 C CA . ASN A 1 442 ? 10.661 -34.069 -40.145 1.00 88.12 442 ASN A CA 1
ATOM 3617 C C . ASN A 1 442 ? 9.456 -34.160 -39.191 1.00 88.12 442 ASN A C 1
ATOM 3619 O O . ASN A 1 442 ? 8.324 -34.322 -39.648 1.00 88.12 442 ASN A O 1
ATOM 3623 N N . ARG A 1 443 ? 9.676 -33.984 -37.881 1.00 87.06 443 ARG A N 1
ATOM 3624 C CA . ARG A 1 443 ? 8.618 -33.981 -36.857 1.00 87.06 443 ARG A CA 1
ATOM 3625 C C . ARG A 1 443 ? 7.662 -32.797 -36.996 1.00 87.06 443 ARG A C 1
ATOM 3627 O O . ARG A 1 443 ? 6.458 -32.966 -36.837 1.00 87.06 443 ARG A O 1
ATOM 3634 N N . ASP A 1 444 ? 8.169 -31.601 -37.292 1.00 84.38 444 ASP A N 1
ATOM 3635 C CA . ASP A 1 444 ? 7.322 -30.411 -37.478 1.00 84.38 444 ASP A CA 1
ATOM 3636 C C . ASP A 1 444 ? 6.475 -30.511 -38.763 1.00 84.38 444 ASP A C 1
ATOM 3638 O O . ASP A 1 444 ? 5.347 -30.018 -38.810 1.00 84.38 444 ASP A O 1
ATOM 3642 N N . SER A 1 445 ? 6.981 -31.229 -39.775 1.00 80.06 445 SER A N 1
ATOM 3643 C CA . SER A 1 445 ? 6.297 -31.460 -41.055 1.00 80.06 445 SER A CA 1
ATOM 3644 C C . SER A 1 445 ? 5.236 -32.573 -41.006 1.00 80.06 445 SER A C 1
ATOM 3646 O O . SER A 1 445 ? 4.343 -32.584 -41.853 1.00 80.06 445 SER A O 1
ATOM 3648 N N . ASN A 1 446 ? 5.286 -33.482 -40.019 1.00 69.81 446 ASN A N 1
ATOM 3649 C CA . ASN A 1 446 ? 4.364 -34.619 -39.882 1.00 69.81 446 ASN A CA 1
ATOM 3650 C C . ASN A 1 446 ? 3.414 -34.463 -38.671 1.00 69.81 446 ASN A C 1
ATOM 3652 O O . ASN A 1 446 ? 3.773 -34.784 -37.539 1.00 69.81 446 ASN A O 1
ATOM 3656 N N . PRO A 1 447 ? 2.151 -34.039 -38.872 1.00 55.72 447 PRO A N 1
ATOM 3657 C CA . PRO A 1 447 ? 1.230 -33.716 -37.776 1.00 55.72 447 PRO A CA 1
ATOM 3658 C C . PRO A 1 447 ? 0.650 -34.917 -36.996 1.00 55.72 447 PRO A C 1
ATOM 3660 O O . PRO A 1 447 ? -0.132 -34.695 -36.072 1.00 55.72 447 PRO A O 1
ATOM 3663 N N . ILE A 1 448 ? 0.989 -36.169 -37.334 1.00 52.59 448 ILE A N 1
ATOM 3664 C CA . ILE A 1 448 ? 0.332 -37.376 -36.786 1.00 52.59 448 ILE A CA 1
ATOM 3665 C C . ILE A 1 448 ? 0.935 -37.839 -35.440 1.00 52.59 448 ILE A C 1
ATOM 3667 O O . ILE A 1 448 ? 0.230 -38.460 -34.650 1.00 52.59 448 ILE A O 1
ATOM 3671 N N . GLU A 1 449 ? 2.176 -37.467 -35.106 1.00 47.53 449 GLU A N 1
ATOM 3672 C CA . GLU A 1 449 ? 2.848 -37.892 -33.857 1.00 47.53 449 GLU A CA 1
ATOM 3673 C C . GLU A 1 449 ? 2.746 -36.887 -32.690 1.00 47.53 449 GLU A C 1
ATOM 3675 O O . GLU A 1 449 ? 3.252 -37.141 -31.603 1.00 47.53 449 GLU A O 1
ATOM 3680 N N . ASN A 1 450 ? 2.063 -35.751 -32.866 1.00 44.31 450 ASN A N 1
ATOM 3681 C CA . ASN A 1 450 ? 1.948 -34.702 -31.838 1.00 44.31 450 ASN A CA 1
ATOM 3682 C C . ASN A 1 450 ? 0.753 -34.891 -30.869 1.00 44.31 450 ASN A C 1
ATOM 3684 O O . ASN A 1 450 ? 0.134 -33.898 -30.470 1.00 44.31 450 ASN A O 1
ATOM 3688 N N . ARG A 1 451 ? 0.399 -36.136 -30.509 1.00 37.38 451 ARG A N 1
ATOM 3689 C CA . ARG A 1 451 ? -0.610 -36.439 -29.470 1.00 37.38 451 ARG A CA 1
ATOM 3690 C C . ARG A 1 451 ? 0.013 -36.874 -28.156 1.00 37.38 451 ARG A C 1
ATOM 3692 O O . ARG A 1 451 ? 0.875 -37.773 -28.194 1.00 37.38 451 ARG A O 1
#

Foldseek 3Di:
DPDDPDPPPPPPPPDPVVLQPQEFFQCNLVVDPPDAQDLQAFEAEEEQEFAQQCLVVVVCQVQPWWPDPDGWAADDPVRQVPPPVNRATQQAGPVDSQAHRYHDCNHLRQQQFDSQFCQSVGVVVRVQVSRCVSVVHHDRYHYFYEYGDEDLVSSLVSVVVVQQQFDDSPRGQQDHPNHGDDCVLQPDLDDPVVGRHNPDPVSCVPDPRNCSPVVLLQRQANCVVVVRSRPPPDDPVVSVVNSNVRSVVSQRSHLAYYYSVPVVVRVVCVCVSNVIDTRPPPPCPPVNPQPPPDPPDDDVLVVLVVLQVPDDDPCLLVLLLVVLLVVQVNQCCNPPVVDFDPAPVVLQVCVQARVCCSVPVGGFPDKAADPVDNQKIKGDHLEDVQPVSDPDDPVPPVTDSCSSVQSSSQNNCVVSVFHWHWDWDDDSHIMIITGTDPVNVVSNVDPPPPD

Radius of gyration: 29.87 Å; chains: 1; bounding box: 71×86×80 Å

InterPro domains:
  IPR005331 Sulfotransferase [PF03567] (36-282)
  IPR007194 Transport protein particle (TRAPP) component [PF04051] (311-436)
  IPR010635 Heparan sulphate 6-sulfotransferase/Protein-tyrosine sulfotransferase [PTHR12812] (21-280)
  IPR016696 TRAPP I complex, subunit 5 [cd14943] (298-437)
  IPR024096 NO signalling/Golgi transport ligand-binding domain superfamily [SSF111126] (295-444)
  IPR027417 P-loop containing nucleoside triphosphate hydrolase [G3DSA:3.40.50.300] (39-307)

pLDDT: mean 83.13, std 17.49, range [26.81, 98.69]

Secondary structure (DSSP, 8-state):
---SSSS--------HHHHSSSBPPHHHHHH-TT----TTTTEEEEEE--TTSSHHHHHHHHHHSB--SS--BPPPGGGGTT-GGGG--B-B-TT-SS-BSEESTTTT-STT-TT--HIIIIIT-HHHHHHHHHHSS----EEEEEEEE--HHHHHHHHHHHHTTT---TT----BTTBPPPTTTS--SS-TTT--TT--HHHHHH-TT-TTTTHHHHHHS-GGGGTTT-TTSS-HHHHHHHHHHHHHHHHHHSSEEEEGGGHHHHHHHHHHHHT--B-------TTTSPPP-------HHHHHHHHHTS--SSSHHHHHHHHHHHHHHHHHHHHHTT----SHHHHHHHIIIIIHHHHHSS--SEEEE-SS-TTEEEEEESS-HHHHSS---TT-TT--THHHHHHHHHHHHHHTT--EEEEEEESSSEEEEEEE-HHHHHHHH-TTS--